Protein AF-A0A661R189-F1 (afdb_monomer_lite)

Secondary structure (DSSP, 8-state):
--SSS----------TT--HHHHHHHHHH-GGGB-TTS-BSEEEEEEEETTEEEEEEEESS-----------TTSS-----SEEEEEEESTTSPPEEEEE-TT--HHHHHHHHHT-TT--SEEEEEEE---SS--EEEEEEESS-SGGG-EEEESS-------TTTT-SSEEEEETTEEEEES-SS-B-SSSTT--B---S------------HHHHHHHHHHHHHHHHHHHHHHHHHSEETTTTEE-TTTT-HHHHTHHHHHHHHHT----SSSS--SGGGGTEEE-TTS-EEE-HHHHHHHHHH-HHHHHHHHHEEGGGTEEPHHHHHHHHHHHHHSTTSHHHHHHHHHHHHHHHHHHHHHHHHHHHHHHHHHHHHHHHHHHHHHHHHHHHHHHHHHHHHHHHHHTT-

Sequence (410 aa):
IGHGEEQKTISLDIQADSSLKDIANAINTAVDNLDDDGTTYVTATVEPGNDGNYIRLASTDDNSLNNNQILLSQGPAFIAPDLVFSYQTGATSNPVYVAVPPGTSYQDTVSLINDDTNNTGITAAIIDDGSSETPWHLILTADTAGENKRVFLNGITMMEMQGADEASLNSSFTVDGYEYQRQTNEGLEDVIQGITFNFEKVGETQLTISSDSDNMKEKITQLIDIYNEIILEVDTKTSYNLDEDQSGILSDIYSIKTLGPDLMSLVTTTVDTGSSITSLLDLGMELNKDGTISLDQKKLDAAFFSSPEDVAKLFIGDSDKEIKGLGDILNDKLKEMTRSTGLINGEKTAAEGKIDRLTASIETAEERLDRRYELMAQQFVRLDAFIGTMNAQSNYLTSMIDAFNTTQQK

Foldseek 3Di:
DDDDPDDQDFDFDADPPQDQVNVQVRQCPGPSQADPVGHGQWHWDWDADPVGIDIFIDGPPDPDPPGPPDDCPDDPPPQFAPFKKWKDFAPPDDTDIAGHHPPQDPVNSQCSAVVDPPRHQKHWDWAQCPDPPCRIDIDIDGNFFWQRGQMDMGRDDDDDDADPPRPIRWDWDDDPRDIDTHRAQFQDCPPDHPDTGHDDDDDDDDDDDDDDCPVVVVVVVVVLVVLQVLLVVLCQQQPQDPVVRDGHVCVVPVVSVCPLVVVLCLQAAFFPLVDPDTGVVQLQWDADPSSHIDHPVVSNVVCCVPPVPVVVCQACPDVVVPTHHSVRVVVVVVCQQPPCPHPVVVVVVVVVVVVVVVVVVVVVVVVVVVVVVVVVVVVVVVVVVVVVVVVVVVVVVVVVVVVVVVVVVD

Structure (mmCIF, N/CA/C/O backbone):
data_AF-A0A661R189-F1
#
_entry.id   AF-A0A661R189-F1
#
loop_
_atom_site.group_PDB
_atom_site.id
_atom_site.type_symbol
_atom_site.label_atom_id
_atom_site.label_alt_id
_atom_site.label_comp_id
_atom_site.label_asym_id
_atom_site.label_entity_id
_atom_site.label_seq_id
_atom_site.pdbx_PDB_ins_code
_atom_site.Cartn_x
_atom_site.Cartn_y
_atom_site.Cartn_z
_atom_site.occupancy
_atom_site.B_iso_or_equiv
_atom_site.auth_seq_id
_atom_site.auth_comp_id
_atom_site.auth_asym_id
_atom_site.auth_atom_id
_atom_site.pdbx_PDB_model_num
ATOM 1 N N . ILE A 1 1 ? 61.157 40.599 -28.275 1.00 44.66 1 ILE A N 1
ATOM 2 C CA . ILE A 1 1 ? 60.709 41.471 -29.394 1.00 44.66 1 ILE A CA 1
ATOM 3 C C . ILE A 1 1 ? 61.403 42.818 -29.222 1.00 44.66 1 ILE A C 1
ATOM 5 O O . ILE A 1 1 ? 61.396 43.298 -28.101 1.00 44.66 1 ILE A O 1
ATOM 9 N N . GLY A 1 2 ? 61.986 43.403 -30.278 1.00 35.25 2 GLY A N 1
ATOM 10 C CA . GLY A 1 2 ? 62.486 44.790 -30.286 1.00 35.25 2 GLY A CA 1
ATOM 11 C C . GLY A 1 2 ? 63.972 44.946 -30.633 1.00 35.25 2 GLY A C 1
ATOM 12 O O . GLY A 1 2 ? 64.830 44.344 -29.999 1.00 35.25 2 GLY A O 1
ATOM 13 N N . HIS A 1 3 ? 64.265 45.765 -31.649 1.00 45.53 3 HIS A N 1
ATOM 14 C CA . HIS A 1 3 ? 65.599 46.293 -31.948 1.00 45.53 3 HIS A CA 1
ATOM 15 C C . HIS A 1 3 ? 65.984 47.328 -30.873 1.00 45.53 3 HIS A C 1
ATOM 17 O O . HIS A 1 3 ? 65.605 48.491 -30.953 1.00 45.53 3 HIS A O 1
ATOM 23 N N . GLY A 1 4 ? 66.720 46.868 -29.869 1.00 42.31 4 GLY A N 1
ATOM 24 C CA . GLY A 1 4 ? 67.328 47.600 -28.755 1.00 42.31 4 GLY A CA 1
ATOM 25 C C . GLY A 1 4 ? 68.079 46.551 -27.932 1.00 42.31 4 GLY A C 1
ATOM 26 O O . GLY A 1 4 ? 67.620 45.415 -27.887 1.00 42.31 4 GLY A O 1
ATOM 27 N N . GLU A 1 5 ? 69.262 46.848 -27.395 1.00 45.25 5 GLU A N 1
ATOM 28 C CA . GLU A 1 5 ? 70.272 45.842 -26.991 1.00 45.25 5 GLU A CA 1
ATOM 29 C C . GLU A 1 5 ? 69.896 44.861 -25.849 1.00 45.25 5 GLU A C 1
ATOM 31 O O . GLU A 1 5 ? 70.749 44.093 -25.413 1.00 45.25 5 GLU A O 1
ATOM 36 N N . GLU A 1 6 ? 68.635 44.774 -25.417 1.00 56.16 6 GLU A N 1
ATOM 37 C CA . GLU A 1 6 ? 68.173 43.805 -24.416 1.00 56.16 6 GLU A CA 1
ATOM 38 C C . GLU A 1 6 ? 66.898 43.076 -24.873 1.00 56.16 6 GLU A C 1
ATOM 40 O O . GLU A 1 6 ? 65.806 43.638 -24.952 1.00 56.16 6 GLU A O 1
ATOM 45 N N . GLN A 1 7 ? 67.024 41.781 -25.181 1.00 58.31 7 GLN A N 1
ATOM 46 C CA . GLN A 1 7 ? 65.878 40.902 -25.418 1.00 58.31 7 GLN A CA 1
ATOM 47 C C . GLN A 1 7 ? 65.370 40.356 -24.079 1.00 58.31 7 GLN A C 1
ATOM 49 O O . GLN A 1 7 ? 66.066 39.582 -23.425 1.00 58.31 7 GLN A O 1
ATOM 54 N N . LYS A 1 8 ? 64.137 40.704 -23.695 1.00 65.38 8 LYS A N 1
ATOM 55 C CA . LYS A 1 8 ? 63.459 40.094 -22.543 1.00 65.38 8 LYS A CA 1
ATOM 56 C C . LYS A 1 8 ? 62.761 38.801 -22.983 1.00 65.38 8 LYS A C 1
ATOM 58 O O . LYS A 1 8 ? 62.048 38.789 -23.990 1.00 65.38 8 LYS A O 1
ATOM 63 N N . THR A 1 9 ? 63.022 37.710 -22.266 1.00 72.19 9 THR A N 1
ATOM 64 C CA . THR A 1 9 ? 62.414 36.393 -22.510 1.00 72.19 9 THR A CA 1
ATOM 65 C C . THR A 1 9 ? 61.305 36.183 -21.495 1.00 72.19 9 THR A C 1
ATOM 67 O O . THR A 1 9 ? 61.556 36.323 -20.305 1.00 72.19 9 THR A O 1
ATOM 70 N N . ILE A 1 10 ? 60.105 35.845 -21.966 1.00 75.81 10 ILE A N 1
ATOM 71 C CA . ILE A 1 10 ? 58.981 35.476 -21.104 1.00 75.81 10 ILE A CA 1
ATOM 72 C C . ILE A 1 10 ? 58.949 33.953 -21.034 1.00 75.81 10 ILE A C 1
ATOM 74 O O . ILE A 1 10 ? 58.697 33.300 -22.049 1.00 75.81 10 ILE A O 1
ATOM 78 N N . SER A 1 11 ? 59.227 33.397 -19.858 1.00 75.94 11 SER A N 1
ATOM 79 C CA . SER A 1 11 ? 59.145 31.953 -19.632 1.00 75.94 11 SER A CA 1
ATOM 80 C C . SER A 1 11 ? 57.758 31.587 -19.112 1.00 75.94 11 SER A C 1
ATOM 82 O O . SER A 1 11 ? 57.226 32.257 -18.229 1.00 75.94 11 SER A O 1
ATOM 84 N N . LEU A 1 12 ? 57.169 30.524 -19.655 1.00 77.12 12 LEU A N 1
ATOM 85 C CA . LEU A 1 12 ? 55.834 30.058 -19.283 1.00 77.12 12 LEU A CA 1
ATOM 86 C C . LEU A 1 12 ? 55.911 28.588 -18.888 1.00 77.12 12 LEU A C 1
ATOM 88 O O . LEU A 1 12 ? 56.525 27.794 -19.600 1.00 77.12 12 LEU A O 1
ATOM 92 N N . ASP A 1 13 ? 55.257 28.240 -17.787 1.00 73.06 13 ASP A N 1
ATOM 93 C CA . ASP A 1 13 ? 54.984 26.856 -17.418 1.00 73.06 13 ASP A CA 1
ATOM 94 C C . ASP A 1 13 ? 53.519 26.565 -17.763 1.00 73.06 13 ASP A C 1
ATOM 96 O O . ASP A 1 13 ? 52.607 27.165 -17.192 1.00 73.06 13 ASP A O 1
ATOM 100 N N . ILE A 1 14 ? 53.299 25.733 -18.781 1.00 72.81 14 ILE A N 1
ATOM 101 C CA . ILE A 1 14 ? 51.984 25.470 -19.376 1.00 72.81 14 ILE A CA 1
ATOM 102 C C . ILE A 1 14 ? 51.762 23.958 -19.357 1.00 72.81 14 ILE A C 1
ATOM 104 O O . ILE A 1 14 ? 52.626 23.196 -19.792 1.00 72.81 14 ILE A O 1
ATOM 108 N N . GLN A 1 15 ? 50.597 23.524 -18.877 1.00 69.31 15 GLN A N 1
ATOM 109 C CA . GLN A 1 15 ? 50.220 22.110 -18.866 1.00 69.31 15 GLN A CA 1
ATOM 110 C C . GLN A 1 15 ? 49.803 21.644 -20.269 1.00 69.31 15 GLN A C 1
ATOM 112 O O . GLN A 1 15 ? 49.306 22.431 -21.075 1.00 69.31 15 GLN A O 1
ATOM 117 N N . ALA A 1 16 ? 49.995 20.360 -20.576 1.00 57.44 16 ALA A N 1
ATOM 118 C CA . ALA A 1 16 ? 49.768 19.811 -21.919 1.00 57.44 16 ALA A CA 1
ATOM 119 C C . ALA A 1 16 ? 48.308 19.927 -22.414 1.00 57.44 16 ALA A C 1
ATOM 121 O O . ALA A 1 16 ? 48.067 19.896 -23.618 1.00 57.44 16 ALA A O 1
ATOM 122 N N . ASP A 1 17 ? 47.356 20.084 -21.498 1.00 61.28 17 ASP A N 1
ATOM 123 C CA . ASP A 1 17 ? 45.917 20.242 -21.726 1.00 61.28 17 ASP A CA 1
ATOM 124 C C . ASP A 1 17 ? 45.436 21.706 -21.673 1.00 61.28 17 ASP A C 1
ATOM 126 O O . ASP A 1 17 ? 44.243 21.975 -21.816 1.00 61.28 17 ASP A O 1
ATOM 130 N N . SER A 1 18 ? 46.343 22.671 -21.482 1.00 69.19 18 SER A N 1
ATOM 131 C CA . SER A 1 18 ? 45.984 24.088 -21.360 1.00 69.19 18 SER A CA 1
ATOM 132 C C . SER A 1 18 ? 45.353 24.621 -22.647 1.00 69.19 18 SER A C 1
ATOM 134 O O . SER A 1 18 ? 45.927 24.528 -23.735 1.00 69.19 18 SER A O 1
ATOM 136 N N . SER A 1 19 ? 44.181 25.247 -22.526 1.00 73.31 19 SER A N 1
ATOM 137 C CA . SER A 1 19 ? 43.507 25.869 -23.665 1.00 73.31 19 SER A CA 1
ATOM 138 C C . SER A 1 19 ? 44.265 27.111 -24.154 1.00 73.31 19 SER A C 1
ATOM 140 O O . SER A 1 19 ? 45.038 27.726 -23.418 1.00 73.31 19 SER A O 1
ATOM 142 N N . LEU A 1 20 ? 43.984 27.578 -25.378 1.00 73.31 20 LEU A N 1
ATOM 143 C CA . LEU A 1 20 ? 44.550 28.843 -25.885 1.00 73.31 20 LEU A CA 1
ATOM 144 C C . LEU A 1 20 ? 44.263 30.037 -24.958 1.00 73.31 20 LEU A C 1
ATOM 146 O O . LEU A 1 20 ? 45.046 30.985 -24.909 1.00 73.31 20 LEU A O 1
ATOM 150 N N . LYS A 1 21 ? 43.154 29.989 -24.209 1.00 77.81 21 LYS A N 1
ATOM 151 C CA . LYS A 1 21 ? 42.796 31.013 -23.226 1.00 77.81 21 LYS A CA 1
ATOM 152 C C . LYS A 1 21 ? 43.665 30.924 -21.974 1.00 77.81 21 LYS A C 1
ATOM 154 O O . LYS A 1 21 ? 44.084 31.963 -21.470 1.00 77.81 21 LYS A O 1
ATOM 159 N N . ASP A 1 22 ? 43.975 29.715 -21.518 1.00 79.88 22 ASP A N 1
ATOM 160 C CA . ASP A 1 22 ? 44.874 29.491 -20.381 1.00 79.88 22 ASP A CA 1
ATOM 161 C C . ASP A 1 22 ? 46.292 29.949 -20.720 1.00 79.88 22 ASP A C 1
ATOM 163 O O . ASP A 1 22 ? 46.929 30.638 -19.927 1.00 79.88 22 ASP A O 1
ATOM 167 N N . ILE A 1 23 ? 46.738 29.687 -21.951 1.00 80.75 23 ILE A N 1
ATOM 168 C CA . ILE A 1 23 ? 48.032 30.148 -22.465 1.00 80.75 23 ILE A CA 1
ATOM 169 C C . ILE A 1 23 ? 48.073 31.679 -22.573 1.00 80.75 23 ILE A C 1
ATOM 171 O O . ILE A 1 23 ? 49.035 32.302 -22.124 1.00 80.75 23 ILE A O 1
ATOM 175 N N . ALA A 1 24 ? 47.035 32.312 -23.132 1.00 83.50 24 ALA A N 1
ATOM 176 C CA . ALA A 1 24 ? 46.967 33.773 -23.217 1.00 83.50 24 ALA A CA 1
ATOM 177 C C . ALA A 1 24 ? 46.972 34.425 -21.823 1.00 83.50 24 ALA A C 1
ATOM 179 O O . ALA A 1 24 ? 47.674 35.411 -21.597 1.00 83.50 24 ALA A O 1
ATOM 180 N N . ASN A 1 25 ? 46.249 33.842 -20.864 1.00 85.31 25 ASN A N 1
ATOM 181 C CA . ASN A 1 25 ? 46.270 34.297 -19.478 1.00 85.31 25 ASN A CA 1
ATOM 182 C C . ASN A 1 25 ? 47.657 34.134 -18.850 1.00 85.31 25 ASN A C 1
ATOM 184 O O . ASN A 1 25 ? 48.159 35.097 -18.278 1.00 85.31 25 ASN A O 1
ATOM 188 N N . ALA A 1 26 ? 48.302 32.976 -19.019 1.00 85.06 26 ALA A N 1
ATOM 189 C CA . ALA A 1 26 ? 49.641 32.719 -18.495 1.00 85.06 26 ALA A CA 1
ATOM 190 C C . ALA A 1 26 ? 50.665 33.746 -19.004 1.00 85.06 26 ALA A C 1
ATOM 192 O O . ALA A 1 26 ? 51.490 34.216 -18.225 1.00 85.06 26 ALA A O 1
ATOM 193 N N . ILE A 1 27 ? 50.572 34.157 -20.275 1.00 85.19 27 ILE A N 1
ATOM 194 C CA . ILE A 1 27 ? 51.411 35.223 -20.847 1.00 85.19 27 ILE A CA 1
ATOM 195 C C . ILE A 1 27 ? 51.141 36.565 -20.165 1.00 85.19 27 ILE A C 1
ATOM 197 O O . ILE A 1 27 ? 52.079 37.249 -19.758 1.00 85.19 27 ILE A O 1
ATOM 201 N N . ASN A 1 28 ? 49.869 36.939 -20.016 1.00 86.44 28 ASN A N 1
ATOM 202 C CA . ASN A 1 28 ? 49.480 38.208 -19.396 1.00 86.44 28 ASN A CA 1
ATOM 203 C C . ASN A 1 28 ? 49.877 38.302 -17.920 1.00 86.44 28 ASN A C 1
ATOM 205 O O . ASN A 1 28 ? 50.085 39.400 -17.417 1.00 86.44 28 ASN A O 1
ATOM 209 N N . THR A 1 29 ? 49.983 37.169 -17.227 1.00 86.56 29 THR A N 1
ATOM 210 C CA . THR A 1 29 ? 50.319 37.117 -15.798 1.00 86.56 29 THR A CA 1
ATOM 211 C C . THR A 1 29 ? 51.762 36.703 -15.518 1.00 86.56 29 THR A C 1
ATOM 213 O O . THR A 1 29 ? 52.143 36.602 -14.352 1.00 86.56 29 THR A O 1
ATOM 216 N N . ALA A 1 30 ? 52.565 36.417 -16.545 1.00 86.31 30 ALA A N 1
ATOM 217 C CA . ALA A 1 30 ? 53.947 35.994 -16.364 1.00 86.31 30 ALA A CA 1
ATOM 218 C C . ALA A 1 30 ? 54.764 37.113 -15.710 1.00 86.31 30 ALA A C 1
ATOM 220 O O . ALA A 1 30 ? 54.761 38.246 -16.186 1.00 86.31 30 ALA A O 1
ATOM 221 N N . VAL A 1 31 ? 55.508 36.784 -14.652 1.00 83.44 31 VAL A N 1
ATOM 222 C CA . VAL A 1 31 ? 56.349 37.756 -13.926 1.00 83.44 31 VAL A CA 1
ATOM 223 C C . VAL A 1 31 ? 57.367 38.407 -14.867 1.00 83.44 31 VAL A C 1
ATOM 225 O O . VAL A 1 31 ? 57.585 39.612 -14.811 1.00 83.44 31 VAL A O 1
ATOM 228 N N . ASP A 1 32 ? 57.906 37.632 -15.808 1.00 82.81 32 ASP A N 1
ATOM 229 C CA . ASP A 1 32 ? 58.852 38.111 -16.822 1.00 82.81 32 ASP A CA 1
ATOM 230 C C . ASP A 1 32 ? 58.215 39.054 -17.862 1.00 82.81 32 ASP A C 1
ATOM 232 O O . ASP A 1 32 ? 58.926 39.700 -18.636 1.00 82.81 32 ASP A O 1
ATOM 236 N N . ASN A 1 33 ? 56.882 39.139 -17.893 1.00 84.56 33 ASN A N 1
ATOM 237 C CA . ASN A 1 33 ? 56.119 40.049 -18.741 1.00 84.56 33 ASN A CA 1
ATOM 238 C C . ASN A 1 33 ? 55.695 41.332 -18.005 1.00 84.56 33 ASN A C 1
ATOM 240 O O . ASN A 1 33 ? 55.045 42.172 -18.616 1.00 84.56 33 ASN A O 1
ATOM 244 N N . LEU A 1 34 ? 56.062 41.517 -16.735 1.00 83.19 34 LEU A N 1
ATOM 245 C CA . LEU A 1 34 ? 55.759 42.729 -15.971 1.00 83.19 34 LEU A CA 1
ATOM 246 C C . LEU A 1 34 ? 56.994 43.631 -15.858 1.00 83.19 34 LEU A C 1
ATOM 248 O O . LEU A 1 34 ? 58.126 43.150 -15.712 1.00 83.19 34 LEU A O 1
ATOM 252 N N . ASP A 1 35 ? 56.777 44.939 -15.957 1.00 79.50 35 ASP A N 1
ATOM 253 C CA . ASP A 1 35 ? 57.768 45.947 -15.592 1.00 79.50 35 ASP A CA 1
ATOM 254 C C . ASP A 1 35 ? 57.845 46.154 -14.072 1.00 79.50 35 ASP A C 1
ATOM 256 O O . ASP A 1 35 ? 57.104 45.539 -13.298 1.00 79.50 35 ASP A O 1
ATOM 260 N N . ASP A 1 36 ? 58.774 47.007 -13.638 1.00 78.38 36 ASP A N 1
ATOM 261 C CA . ASP A 1 36 ? 59.023 47.276 -12.217 1.00 78.38 36 ASP A CA 1
ATOM 262 C C . ASP A 1 36 ? 57.812 47.927 -11.509 1.00 78.38 36 ASP A C 1
ATOM 264 O O . ASP A 1 36 ? 57.710 47.854 -10.282 1.00 78.38 36 ASP A O 1
ATOM 268 N N . ASP A 1 37 ? 56.874 48.502 -12.273 1.00 78.12 37 ASP A N 1
ATOM 269 C CA . ASP A 1 37 ? 55.632 49.119 -11.797 1.00 78.12 37 ASP A CA 1
ATOM 270 C C . ASP A 1 37 ? 54.415 48.167 -11.901 1.00 78.12 37 ASP A C 1
ATOM 272 O O . ASP A 1 37 ? 53.302 48.520 -11.496 1.00 78.12 37 ASP A O 1
ATOM 276 N N . GLY A 1 38 ? 54.612 46.936 -12.389 1.00 75.19 38 GLY A N 1
ATOM 277 C CA . GLY A 1 38 ? 53.579 45.906 -12.524 1.00 75.19 38 GLY A CA 1
ATOM 278 C C . GLY A 1 38 ? 52.714 46.019 -13.784 1.00 75.19 38 GLY A C 1
ATOM 279 O O . GLY A 1 38 ? 51.662 45.380 -13.857 1.00 75.19 38 GLY A O 1
ATOM 280 N N . THR A 1 39 ? 53.129 46.807 -14.775 1.00 78.69 39 THR A N 1
ATOM 281 C CA . THR A 1 39 ? 52.469 46.915 -16.083 1.00 78.69 39 THR A CA 1
ATOM 282 C C . THR A 1 39 ? 53.016 45.850 -17.033 1.00 78.69 39 THR A C 1
ATOM 284 O O . THR A 1 39 ? 54.214 45.575 -17.064 1.00 78.69 39 THR A O 1
ATOM 287 N N . THR A 1 40 ? 52.148 45.215 -17.825 1.00 81.50 40 THR A N 1
ATOM 288 C CA . THR A 1 40 ? 52.572 44.186 -18.787 1.00 81.50 40 THR A CA 1
ATOM 289 C C . THR A 1 40 ? 53.292 44.800 -19.982 1.00 81.50 40 THR A C 1
ATOM 291 O O . THR A 1 40 ? 52.762 45.742 -20.560 1.00 81.50 40 THR A O 1
ATOM 294 N N . TYR A 1 41 ? 54.404 44.240 -20.462 1.00 77.50 41 TYR A N 1
ATOM 295 C CA . TYR A 1 41 ? 55.037 44.708 -21.709 1.00 77.50 41 TYR A CA 1
ATOM 296 C C . TYR A 1 41 ? 54.228 44.336 -22.951 1.00 77.50 41 TYR A C 1
ATOM 298 O O . TYR A 1 41 ? 54.129 45.119 -23.899 1.00 77.50 41 TYR A O 1
ATOM 306 N N . VAL A 1 42 ? 53.651 43.133 -22.952 1.00 80.69 42 VAL A N 1
ATOM 307 C CA . VAL A 1 42 ? 52.748 42.670 -24.006 1.00 80.69 42 VAL A CA 1
ATOM 308 C C . VAL A 1 42 ? 51.453 42.123 -23.428 1.00 80.69 42 VAL A C 1
ATOM 310 O O . VAL A 1 42 ? 51.443 41.477 -22.383 1.00 80.69 42 VAL A O 1
ATOM 313 N N . THR A 1 43 ? 50.366 42.333 -24.158 1.00 82.69 43 THR A N 1
ATOM 314 C CA . THR A 1 43 ? 49.059 41.737 -23.903 1.00 82.69 43 THR A CA 1
ATOM 315 C C . THR A 1 43 ? 48.785 40.632 -24.914 1.00 82.69 43 THR A C 1
ATOM 317 O O . THR A 1 43 ? 49.022 40.793 -26.110 1.00 82.69 43 THR A O 1
ATOM 320 N N . ALA A 1 44 ? 48.293 39.501 -24.429 1.00 84.00 44 ALA A N 1
ATOM 321 C CA . ALA A 1 44 ? 47.887 38.339 -25.192 1.00 84.00 44 ALA A CA 1
ATOM 322 C C . ALA A 1 44 ? 46.361 38.233 -25.223 1.00 84.00 44 ALA A C 1
ATOM 324 O O . ALA A 1 44 ? 45.717 38.170 -24.173 1.00 84.00 44 ALA A O 1
ATOM 325 N N . THR A 1 45 ? 45.776 38.170 -26.416 1.00 78.94 45 THR A N 1
ATOM 326 C CA . THR A 1 45 ? 44.345 37.909 -26.615 1.00 78.94 45 THR A CA 1
ATOM 327 C C . THR A 1 45 ? 44.143 36.702 -27.515 1.00 78.94 45 THR A C 1
ATOM 329 O O . THR A 1 45 ? 44.956 36.428 -28.393 1.00 78.94 45 THR A O 1
ATOM 332 N N . VAL A 1 46 ? 43.061 35.955 -27.295 1.00 77.88 46 VAL A N 1
ATOM 333 C CA . VAL A 1 46 ? 42.648 34.890 -28.215 1.00 77.88 46 VAL A CA 1
ATOM 334 C C . VAL A 1 46 ? 41.696 35.502 -29.231 1.00 77.88 46 VAL A C 1
ATOM 336 O O . VAL A 1 46 ? 40.651 36.026 -28.851 1.00 77.88 46 VAL A O 1
ATOM 339 N N . GLU A 1 47 ? 42.057 35.431 -30.505 1.00 70.88 47 GLU A N 1
ATOM 340 C CA . GLU A 1 47 ? 41.262 35.963 -31.608 1.00 70.88 47 GLU A CA 1
ATOM 341 C C . GLU A 1 47 ? 40.771 34.814 -32.503 1.00 70.88 47 GLU A C 1
ATOM 343 O O . GLU A 1 47 ? 41.526 33.870 -32.765 1.00 70.88 47 GLU A O 1
ATOM 348 N N . PRO A 1 48 ? 39.519 34.867 -32.985 1.00 65.00 48 PRO A N 1
ATOM 349 C CA . PRO A 1 48 ? 39.010 33.895 -33.940 1.00 65.00 48 PRO A CA 1
ATOM 350 C C . PRO A 1 48 ? 39.592 34.145 -35.338 1.00 65.00 48 PRO A C 1
ATOM 352 O O . PRO A 1 48 ? 39.582 35.269 -35.841 1.00 65.00 48 PRO A O 1
ATOM 355 N N . GLY A 1 49 ? 40.073 33.084 -35.986 1.00 63.56 49 GLY A N 1
ATOM 356 C CA . GLY A 1 49 ? 40.546 33.090 -37.370 1.00 63.56 49 GLY A CA 1
ATOM 357 C C . GLY A 1 49 ? 39.798 32.081 -38.242 1.00 63.56 49 GLY A C 1
ATOM 358 O O . GLY A 1 49 ? 39.170 31.152 -37.738 1.00 63.56 49 GLY A O 1
ATOM 359 N N . ASN A 1 50 ? 39.887 32.248 -39.566 1.00 45.19 50 ASN A N 1
ATOM 360 C CA . ASN A 1 50 ? 39.252 31.342 -40.536 1.00 45.19 50 ASN A CA 1
ATOM 361 C C . ASN A 1 50 ? 39.772 29.892 -40.449 1.00 45.19 50 ASN A C 1
ATOM 363 O O . ASN A 1 50 ? 39.035 28.977 -40.799 1.00 45.19 50 ASN A O 1
ATOM 367 N N . ASP A 1 51 ? 40.995 29.697 -39.944 1.00 51.00 51 ASP A N 1
ATOM 368 C CA . ASP A 1 51 ? 41.659 28.392 -39.798 1.00 51.00 51 ASP A CA 1
ATOM 369 C C . ASP A 1 51 ? 41.746 27.932 -38.325 1.00 51.00 51 ASP A C 1
ATOM 371 O O . ASP A 1 51 ? 42.531 27.050 -37.981 1.00 51.00 51 ASP A O 1
ATOM 375 N N . GLY A 1 52 ? 40.952 28.545 -37.439 1.00 51.78 52 GLY A N 1
ATOM 376 C CA . GLY A 1 52 ? 40.957 28.291 -35.997 1.00 51.78 52 GLY A CA 1
ATOM 377 C C . GLY A 1 52 ? 41.367 29.509 -35.167 1.00 51.78 52 GLY A C 1
ATOM 378 O O . GLY A 1 52 ? 41.782 30.548 -35.685 1.00 51.78 52 GLY A O 1
ATOM 379 N N . ASN A 1 53 ? 41.209 29.392 -33.849 1.00 65.19 53 ASN A N 1
ATOM 380 C CA . ASN A 1 53 ? 41.572 30.450 -32.907 1.00 65.19 53 ASN A CA 1
ATOM 381 C C . ASN A 1 53 ? 43.098 30.551 -32.772 1.00 65.19 53 ASN A C 1
ATOM 383 O O . ASN A 1 53 ? 43.792 29.536 -32.762 1.00 65.19 53 ASN A O 1
ATOM 387 N N . TYR A 1 54 ? 43.618 31.764 -32.604 1.00 67.88 54 TYR A N 1
ATOM 388 C CA . TYR A 1 54 ? 45.049 32.011 -32.415 1.00 67.88 54 TYR A CA 1
ATOM 389 C C . TYR A 1 54 ? 45.297 33.030 -31.299 1.00 67.88 54 TYR A C 1
ATOM 391 O O . TYR A 1 54 ? 44.408 33.798 -30.931 1.00 67.88 54 TYR A O 1
ATOM 399 N N . ILE A 1 55 ? 46.516 33.046 -30.753 1.00 74.25 55 ILE A N 1
ATOM 400 C CA . ILE A 1 55 ? 46.931 34.041 -29.757 1.00 74.25 55 ILE A CA 1
ATOM 401 C C . ILE A 1 55 ? 47.564 35.230 -30.476 1.00 74.25 55 ILE A C 1
ATOM 403 O O . ILE A 1 55 ? 48.522 35.085 -31.236 1.00 74.25 55 ILE A O 1
ATOM 407 N N . ARG A 1 56 ? 47.037 36.421 -30.213 1.00 72.75 56 ARG A N 1
ATOM 408 C CA . ARG A 1 56 ? 47.563 37.699 -30.673 1.00 72.75 56 ARG A CA 1
ATOM 409 C C . ARG A 1 56 ? 48.313 38.375 -29.533 1.00 72.75 56 ARG A C 1
ATOM 411 O O . ARG A 1 56 ? 47.742 38.570 -28.469 1.00 72.75 56 ARG A O 1
ATOM 418 N N . LEU A 1 57 ? 49.562 38.773 -29.780 1.00 74.81 57 LEU A N 1
ATOM 419 C CA . LEU A 1 57 ? 50.356 39.581 -28.851 1.00 74.81 57 LEU A CA 1
ATOM 420 C C . LEU A 1 57 ? 50.404 41.040 -29.321 1.00 74.81 57 LEU A C 1
ATOM 422 O O . LEU A 1 57 ? 50.708 41.306 -30.485 1.00 74.81 57 LEU A O 1
ATOM 426 N N . ALA A 1 58 ? 50.120 41.982 -28.426 1.00 72.81 58 ALA A N 1
ATOM 427 C CA . ALA A 1 58 ? 50.184 43.418 -28.679 1.00 72.81 58 ALA A CA 1
ATOM 428 C C . ALA A 1 58 ? 51.041 44.113 -27.616 1.00 72.81 58 ALA A C 1
ATOM 430 O O . ALA A 1 58 ? 50.933 43.802 -26.436 1.00 72.81 58 ALA A O 1
ATOM 431 N N . SER A 1 59 ? 51.894 45.053 -28.029 1.00 75.19 59 SER A N 1
ATOM 432 C CA . SER A 1 59 ? 52.660 45.890 -27.095 1.00 75.19 59 SER A CA 1
ATOM 433 C C . SER A 1 59 ? 51.713 46.769 -26.284 1.00 75.19 59 SER A C 1
ATOM 435 O O . SER A 1 59 ? 50.794 47.353 -26.855 1.00 75.19 59 SER A O 1
ATOM 437 N N . THR A 1 60 ? 51.949 46.890 -24.982 1.00 71.00 60 THR A N 1
ATOM 438 C CA . THR A 1 60 ? 51.099 47.704 -24.096 1.00 71.00 60 THR A CA 1
ATOM 439 C C . THR A 1 60 ? 51.410 49.199 -24.209 1.00 71.00 60 THR A C 1
ATOM 441 O O . THR A 1 60 ? 50.530 50.025 -23.987 1.00 71.00 60 THR A O 1
ATOM 444 N N . ASP A 1 61 ? 52.639 49.542 -24.611 1.00 62.47 61 ASP A N 1
ATOM 445 C CA . ASP A 1 61 ? 53.221 50.867 -24.354 1.00 62.47 61 ASP A CA 1
ATOM 446 C C . ASP A 1 61 ? 53.251 51.866 -25.515 1.00 62.47 61 ASP A C 1
ATOM 448 O O . ASP A 1 61 ? 53.866 52.922 -25.407 1.00 62.47 61 ASP A O 1
ATOM 452 N N . ASP A 1 62 ? 52.578 51.610 -26.632 1.00 50.28 62 ASP A N 1
ATOM 453 C CA . ASP A 1 62 ? 52.411 52.693 -27.597 1.00 50.28 62 ASP A CA 1
ATOM 454 C C . ASP A 1 62 ? 51.198 52.448 -28.478 1.00 50.28 62 ASP A C 1
ATOM 456 O O . ASP A 1 62 ? 50.987 51.339 -28.968 1.00 50.28 62 ASP A O 1
ATOM 460 N N . ASN A 1 63 ? 50.456 53.511 -28.785 1.00 51.25 63 ASN A N 1
ATOM 461 C CA . ASN A 1 63 ? 49.408 53.556 -29.818 1.00 51.25 63 ASN A CA 1
ATOM 462 C C . ASN A 1 63 ? 49.972 53.320 -31.246 1.00 51.25 63 ASN A C 1
ATOM 464 O O . ASN A 1 63 ? 49.423 53.772 -32.252 1.00 51.25 63 ASN A O 1
ATOM 468 N N . SER A 1 64 ? 51.100 52.623 -31.347 1.00 50.47 64 SER A N 1
ATOM 469 C CA . SER A 1 64 ? 51.778 52.209 -32.554 1.00 50.47 64 SER A CA 1
ATOM 470 C C . SER A 1 64 ? 51.113 50.944 -33.086 1.00 50.47 64 SER A C 1
ATOM 472 O O . SER A 1 64 ? 51.236 49.854 -32.534 1.00 50.47 64 SER A O 1
ATOM 474 N N . LEU A 1 65 ? 50.421 51.095 -34.213 1.00 47.47 65 LEU A N 1
ATOM 475 C CA . LEU A 1 65 ? 49.748 50.046 -34.990 1.00 47.47 65 LEU A CA 1
ATOM 476 C C . LEU A 1 65 ? 50.696 48.975 -35.576 1.00 47.47 65 LEU A C 1
ATOM 478 O O . LEU A 1 65 ? 50.313 48.237 -36.486 1.00 47.47 65 LEU A O 1
ATOM 482 N N . ASN A 1 66 ? 51.924 48.855 -35.073 1.00 50.50 66 ASN A N 1
ATOM 483 C CA . ASN A 1 66 ? 52.861 47.817 -35.477 1.00 50.50 66 ASN A CA 1
ATOM 484 C C . ASN A 1 66 ? 52.510 46.507 -34.758 1.00 50.50 66 ASN A C 1
ATOM 486 O O . ASN A 1 66 ? 53.156 46.088 -33.800 1.00 50.50 66 ASN A O 1
ATOM 490 N N . ASN A 1 67 ? 51.443 45.873 -35.247 1.00 50.12 67 ASN A N 1
ATOM 491 C CA . ASN A 1 67 ? 51.041 44.515 -34.907 1.00 50.12 67 ASN A CA 1
ATOM 492 C C . ASN A 1 67 ? 52.187 43.545 -35.234 1.00 50.12 67 ASN A C 1
ATOM 494 O O . ASN A 1 67 ? 52.336 43.123 -36.381 1.00 50.12 67 ASN A O 1
ATOM 498 N N . ASN A 1 68 ? 52.978 43.153 -34.237 1.00 50.78 68 ASN A N 1
ATOM 499 C CA . ASN A 1 68 ? 53.891 42.027 -34.393 1.00 50.78 68 ASN A CA 1
ATOM 500 C C . ASN A 1 68 ? 53.086 40.731 -34.276 1.00 50.78 68 ASN A C 1
ATOM 502 O O . ASN A 1 68 ? 52.828 40.229 -33.186 1.00 50.78 68 ASN A O 1
ATOM 506 N N . GLN A 1 69 ? 52.677 40.192 -35.424 1.00 49.44 69 GLN A N 1
ATOM 507 C CA . GLN A 1 69 ? 52.194 38.820 -35.517 1.00 49.44 69 GLN A CA 1
ATOM 508 C C . GLN A 1 69 ? 53.380 37.888 -35.262 1.00 49.44 69 GLN A C 1
ATOM 510 O O . GLN A 1 69 ? 54.229 37.695 -36.131 1.00 49.44 69 GLN A O 1
ATOM 515 N N . ILE A 1 70 ? 53.466 37.330 -34.057 1.00 50.09 70 ILE A N 1
ATOM 516 C CA . ILE A 1 70 ? 54.375 36.215 -33.807 1.00 50.09 70 ILE A CA 1
ATOM 517 C C . ILE A 1 70 ? 53.660 34.956 -34.272 1.00 50.09 70 ILE A C 1
ATOM 519 O O . ILE A 1 70 ? 52.742 34.468 -33.619 1.00 50.09 70 ILE A O 1
ATOM 523 N N . LEU A 1 71 ? 54.092 34.434 -35.416 1.00 45.56 71 LEU A N 1
ATOM 524 C CA . LEU A 1 71 ? 53.812 33.053 -35.770 1.00 45.56 71 LEU A CA 1
ATOM 525 C C . LEU A 1 71 ? 54.647 32.181 -34.822 1.00 45.56 71 LEU A C 1
ATOM 527 O O . LEU A 1 71 ? 55.875 32.297 -34.810 1.00 45.56 71 LEU A O 1
ATOM 531 N N . LEU A 1 72 ? 54.001 31.338 -34.014 1.00 48.16 72 LEU A N 1
ATOM 532 C CA . LEU A 1 72 ? 54.693 30.291 -33.262 1.00 48.16 72 LEU A CA 1
ATOM 533 C C . LEU A 1 72 ? 55.313 29.324 -34.277 1.00 48.16 72 LEU A C 1
ATOM 535 O O . LEU A 1 72 ? 54.659 28.395 -34.738 1.00 48.16 72 LEU A O 1
ATOM 539 N N . SER A 1 73 ? 56.565 29.565 -34.670 1.00 48.25 73 SER A N 1
ATOM 540 C CA . SER A 1 73 ? 57.277 28.686 -35.603 1.00 48.25 73 SER A CA 1
ATOM 541 C C . SER A 1 73 ? 57.570 27.322 -34.979 1.00 48.25 73 SER A C 1
ATOM 543 O O . SER A 1 73 ? 57.714 26.356 -35.720 1.00 48.25 73 SER A O 1
ATOM 545 N N . GLN A 1 74 ? 57.604 27.251 -33.639 1.00 50.34 74 GLN A N 1
ATOM 546 C CA . GLN A 1 74 ? 57.581 26.035 -32.822 1.00 50.34 74 GLN A CA 1
ATOM 547 C C . GLN A 1 74 ? 56.885 26.315 -31.474 1.00 50.34 74 GLN A C 1
ATOM 549 O O . GLN A 1 74 ? 57.520 26.746 -30.514 1.00 50.34 74 GLN A O 1
ATOM 554 N N . GLY A 1 75 ? 55.563 26.124 -31.425 1.00 50.56 75 GLY A N 1
ATOM 555 C CA . GLY A 1 75 ? 54.831 25.875 -30.172 1.00 50.56 75 GLY A CA 1
ATOM 556 C C . GLY A 1 75 ? 54.946 24.396 -29.772 1.00 50.56 75 GLY A C 1
ATOM 557 O O . GLY A 1 75 ? 55.639 23.653 -30.477 1.00 50.56 75 GLY A O 1
ATOM 558 N N . PRO A 1 76 ? 54.278 23.921 -28.698 1.00 48.81 76 PRO A N 1
ATOM 559 C CA . PRO A 1 76 ? 54.100 22.480 -28.544 1.00 48.81 76 PRO A CA 1
ATOM 560 C C . PRO A 1 76 ? 53.535 21.950 -29.863 1.00 48.81 76 PRO A C 1
ATOM 562 O O . PRO A 1 76 ? 52.656 22.579 -30.458 1.00 48.81 76 PRO A O 1
ATOM 565 N N . ALA A 1 77 ? 54.096 20.854 -30.374 1.00 48.25 77 ALA A N 1
ATOM 566 C CA . ALA A 1 77 ? 53.514 20.207 -31.535 1.00 48.25 77 ALA A CA 1
ATOM 567 C C . ALA A 1 77 ? 52.067 19.883 -31.158 1.00 48.25 77 ALA A C 1
ATOM 569 O O . ALA A 1 77 ? 51.841 19.068 -30.266 1.00 48.25 77 ALA A O 1
ATOM 570 N N . PHE A 1 78 ? 51.099 20.564 -31.773 1.00 50.91 78 PHE A N 1
ATOM 571 C CA . PHE A 1 78 ? 49.709 20.156 -31.674 1.00 50.91 78 PHE A CA 1
ATOM 572 C C . PHE A 1 78 ? 49.648 18.802 -32.362 1.00 50.91 78 PHE A C 1
ATOM 574 O O . PHE A 1 78 ? 49.658 18.709 -33.590 1.00 50.91 78 PHE A O 1
ATOM 581 N N . ILE A 1 79 ? 49.725 17.746 -31.559 1.00 54.06 79 ILE A N 1
ATOM 582 C CA . ILE A 1 79 ? 49.588 16.393 -32.053 1.00 54.06 79 ILE A CA 1
ATOM 583 C C . ILE A 1 79 ? 48.128 16.286 -32.482 1.00 54.06 79 ILE A C 1
ATOM 585 O O . ILE A 1 79 ? 47.225 16.326 -31.647 1.00 54.06 79 ILE A O 1
ATOM 589 N N . ALA A 1 80 ? 47.901 16.239 -33.795 1.00 59.28 80 ALA A N 1
ATOM 590 C CA . ALA A 1 80 ? 46.571 15.990 -34.320 1.00 59.28 80 ALA A CA 1
ATOM 591 C C . ALA A 1 80 ? 46.077 14.639 -33.773 1.00 59.28 80 ALA A C 1
ATOM 593 O O . ALA A 1 80 ? 46.874 13.699 -33.706 1.00 59.28 80 ALA A O 1
ATOM 594 N N . PRO A 1 81 ? 44.804 14.534 -33.358 1.00 64.81 81 PRO A N 1
ATOM 595 C CA . PRO A 1 81 ? 44.245 13.264 -32.917 1.00 64.81 81 PRO A CA 1
ATOM 596 C C . PRO A 1 81 ? 44.345 12.212 -34.029 1.00 64.81 81 PRO A C 1
ATOM 598 O O . PRO A 1 81 ? 44.150 12.533 -35.203 1.00 64.81 81 PRO A O 1
ATOM 601 N N . ASP A 1 82 ? 44.617 10.963 -33.647 1.00 74.12 82 ASP A N 1
ATOM 602 C CA . ASP A 1 82 ? 44.653 9.821 -34.573 1.00 74.12 82 ASP A CA 1
ATOM 603 C C . ASP A 1 82 ? 43.247 9.494 -35.097 1.00 74.12 82 ASP A C 1
ATOM 605 O O . ASP A 1 82 ? 43.083 9.029 -36.226 1.00 74.12 82 ASP A O 1
ATOM 609 N N . LEU A 1 83 ? 42.220 9.761 -34.285 1.00 83.81 83 LEU A N 1
ATOM 610 C CA . LEU A 1 83 ? 40.823 9.542 -34.633 1.00 83.81 83 LEU A CA 1
ATOM 611 C C . LEU A 1 83 ? 39.948 10.658 -34.060 1.00 83.81 83 LEU A C 1
ATOM 613 O O . LEU A 1 83 ? 40.054 11.014 -32.888 1.00 83.81 83 LEU A O 1
ATOM 617 N N . VAL A 1 84 ? 39.034 11.170 -34.882 1.00 86.94 84 VAL A N 1
ATOM 618 C CA . VAL A 1 84 ? 37.925 12.014 -34.433 1.00 86.94 84 VAL A CA 1
ATOM 619 C C . VAL A 1 84 ? 36.636 11.373 -34.905 1.00 86.94 84 VAL A C 1
ATOM 621 O O . VAL A 1 84 ? 36.466 11.116 -36.097 1.00 86.94 84 VAL A O 1
ATOM 624 N N . PHE A 1 85 ? 35.727 11.131 -33.974 1.00 90.81 85 PHE A N 1
ATOM 625 C CA . PHE A 1 85 ? 34.393 10.637 -34.278 1.00 90.81 85 PHE A CA 1
ATOM 626 C C . PHE A 1 85 ? 33.368 11.386 -33.434 1.00 90.81 85 PHE A C 1
ATOM 628 O O . PHE A 1 85 ? 33.717 12.078 -32.479 1.00 90.81 85 PHE A O 1
ATOM 635 N N . SER A 1 86 ? 32.099 11.280 -33.799 1.00 91.06 86 SER A N 1
ATOM 636 C CA . SER A 1 86 ? 31.013 11.790 -32.978 1.00 91.06 86 SER A CA 1
ATOM 637 C C . SER A 1 86 ? 29.968 10.730 -32.704 1.00 91.06 86 SER A C 1
ATOM 639 O O . SER A 1 86 ? 29.784 9.799 -33.494 1.00 91.06 86 SER A O 1
ATOM 641 N N . TYR A 1 87 ? 29.299 10.886 -31.568 1.00 91.94 87 TYR A N 1
ATOM 642 C CA . TYR A 1 87 ? 28.193 10.044 -31.147 1.00 91.94 87 TYR A CA 1
ATOM 643 C C . TYR A 1 87 ? 26.991 10.892 -30.718 1.00 91.94 87 TYR A C 1
ATOM 645 O O . TYR A 1 87 ? 27.143 12.024 -30.257 1.00 91.94 87 TYR A O 1
ATOM 653 N N . GLN A 1 88 ? 25.784 10.347 -30.854 1.00 90.69 88 GLN A N 1
ATOM 654 C CA . GLN A 1 88 ? 24.552 10.946 -30.324 1.00 90.69 88 GLN A CA 1
ATOM 655 C C . GLN A 1 88 ? 23.506 9.872 -30.009 1.00 90.69 88 GLN A C 1
ATOM 657 O O . GLN A 1 88 ? 23.429 8.861 -30.709 1.00 90.69 88 GLN A O 1
ATOM 662 N N . THR A 1 89 ? 22.671 10.111 -28.995 1.00 91.56 89 THR A N 1
ATOM 663 C CA . THR A 1 89 ? 21.483 9.291 -28.706 1.00 91.56 89 THR A CA 1
ATOM 664 C C . THR A 1 89 ? 20.243 9.891 -29.368 1.00 91.56 89 THR A C 1
ATOM 666 O O . THR A 1 89 ? 19.843 11.016 -29.074 1.00 91.56 89 THR A O 1
ATOM 669 N N . GLY A 1 90 ? 19.607 9.149 -30.272 1.00 85.75 90 GLY A N 1
ATOM 670 C CA . GLY A 1 90 ? 18.458 9.630 -31.041 1.00 85.75 90 GLY A CA 1
ATOM 671 C C . GLY A 1 90 ? 18.840 10.546 -32.212 1.00 85.75 90 GLY A C 1
ATOM 672 O O . GLY A 1 90 ? 19.864 11.229 -32.214 1.00 85.75 90 GLY A O 1
ATOM 673 N N . ALA A 1 91 ? 17.993 10.572 -33.244 1.00 80.31 91 ALA A N 1
ATOM 674 C CA . ALA A 1 91 ? 18.305 11.240 -34.511 1.00 80.31 91 ALA A CA 1
ATOM 675 C C . ALA A 1 91 ? 18.360 12.780 -34.423 1.00 80.31 91 ALA A C 1
ATOM 677 O O . ALA A 1 91 ? 18.960 13.422 -35.282 1.00 80.31 91 ALA A O 1
ATOM 678 N N . THR A 1 92 ? 17.724 13.379 -33.412 1.00 81.25 92 THR A N 1
ATOM 679 C CA . THR A 1 92 ? 17.579 14.839 -33.267 1.00 81.25 92 THR A CA 1
ATOM 680 C C . THR A 1 92 ? 18.479 15.453 -32.194 1.00 81.25 92 THR A C 1
ATOM 682 O O . THR A 1 92 ? 18.397 16.658 -31.962 1.00 81.25 92 THR A O 1
ATOM 685 N N . SER A 1 93 ? 19.284 14.647 -31.500 1.00 83.75 93 SER A N 1
ATOM 686 C CA . SER A 1 93 ? 20.195 15.135 -30.461 1.00 83.75 93 SER A CA 1
ATOM 687 C C . SER A 1 93 ? 21.443 15.771 -31.068 1.00 83.75 93 SER A C 1
ATOM 689 O O . SER A 1 93 ? 21.823 15.463 -32.196 1.00 83.75 93 SER A O 1
ATOM 691 N N . ASN A 1 94 ? 22.090 16.663 -30.315 1.00 86.31 94 ASN A N 1
ATOM 692 C CA . ASN A 1 94 ? 23.353 17.255 -30.749 1.00 86.31 94 ASN A CA 1
ATOM 693 C C . ASN A 1 94 ? 24.482 16.211 -30.670 1.00 86.31 94 ASN A C 1
ATOM 695 O O . ASN A 1 94 ? 24.593 15.539 -29.641 1.00 86.31 94 ASN A O 1
ATOM 699 N N . PRO A 1 95 ? 25.337 16.100 -31.702 1.00 88.50 95 PRO A N 1
ATOM 700 C CA . PRO A 1 95 ? 26.477 15.196 -31.678 1.00 88.50 95 PRO A CA 1
ATOM 701 C C . PRO A 1 95 ? 27.543 15.661 -30.687 1.00 88.50 95 PRO A C 1
ATOM 703 O O . PRO A 1 95 ? 27.923 16.834 -30.667 1.00 88.50 95 PRO A O 1
ATOM 706 N N . VAL A 1 96 ? 28.056 14.710 -29.912 1.00 89.56 96 VAL A N 1
ATOM 707 C CA . VAL A 1 96 ? 29.218 14.872 -29.037 1.00 89.56 96 VAL A CA 1
ATOM 708 C C . VAL A 1 96 ? 30.446 14.397 -29.796 1.00 89.56 96 VAL A C 1
ATOM 710 O O . VAL A 1 96 ? 30.433 13.308 -30.365 1.00 89.56 96 VAL A O 1
ATOM 713 N N . TYR A 1 97 ? 31.490 15.220 -29.844 1.00 88.12 97 TYR A N 1
ATOM 714 C CA . TYR A 1 97 ? 32.713 14.920 -30.583 1.00 88.12 97 TYR A CA 1
ATOM 715 C C . TYR A 1 97 ? 33.782 14.380 -29.642 1.00 88.12 97 TYR A C 1
ATOM 717 O O . TYR A 1 97 ? 34.120 15.022 -28.653 1.00 88.12 97 TYR A O 1
ATOM 725 N N . VAL A 1 98 ? 34.363 13.244 -30.008 1.00 88.25 98 VAL A N 1
ATOM 726 C CA . VAL A 1 98 ? 35.466 12.606 -29.295 1.00 88.25 98 VAL A CA 1
ATOM 727 C C . VAL A 1 98 ? 36.709 12.705 -30.162 1.00 88.25 98 VAL A C 1
ATOM 729 O O . VAL A 1 98 ? 36.744 12.191 -31.282 1.00 88.25 98 VAL A O 1
ATOM 732 N N . ALA A 1 99 ? 37.735 13.367 -29.640 1.00 87.19 99 ALA A N 1
ATOM 733 C CA . ALA A 1 99 ? 39.067 13.374 -30.224 1.00 87.19 99 ALA A CA 1
ATOM 734 C C . ALA A 1 99 ? 39.940 12.387 -29.447 1.00 87.19 99 ALA A C 1
ATOM 736 O O . ALA A 1 99 ? 40.100 12.535 -28.240 1.00 87.19 99 ALA A O 1
ATOM 737 N N . VAL A 1 100 ? 40.497 11.393 -30.138 1.00 86.06 100 VAL A N 1
ATOM 738 C CA . VAL A 1 100 ? 41.379 10.368 -29.571 1.00 86.06 100 VAL A CA 1
ATOM 739 C C . VAL A 1 100 ? 42.821 10.699 -29.970 1.00 86.06 100 VAL A C 1
ATOM 741 O O . VAL A 1 100 ? 43.174 10.562 -31.147 1.00 86.06 100 VAL A O 1
ATOM 744 N N . PRO A 1 101 ? 43.656 11.184 -29.034 1.00 81.62 101 PRO A N 1
ATOM 745 C CA . PRO A 1 101 ? 45.060 11.463 -29.303 1.00 81.62 101 PRO A CA 1
ATOM 746 C C . PRO A 1 101 ? 45.863 10.215 -29.709 1.00 81.62 101 PRO A C 1
ATOM 748 O O . PRO A 1 101 ? 45.495 9.086 -29.376 1.00 81.62 101 PRO A O 1
ATOM 751 N N . PRO A 1 102 ? 47.008 10.391 -30.388 1.00 77.62 102 PRO A N 1
ATOM 752 C CA . PRO A 1 102 ? 47.895 9.278 -30.682 1.00 77.62 102 PRO A CA 1
ATOM 753 C C . PRO A 1 102 ? 48.472 8.651 -29.416 1.00 77.62 102 PRO A C 1
ATOM 755 O O . PRO A 1 102 ? 48.938 9.346 -28.512 1.00 77.62 102 PRO A O 1
ATOM 758 N N . GLY A 1 103 ? 48.467 7.319 -29.368 1.00 77.94 103 GLY A N 1
ATOM 759 C CA . GLY A 1 103 ? 48.945 6.550 -28.214 1.00 77.94 103 GLY A CA 1
ATOM 760 C C . GLY A 1 103 ? 47.957 6.450 -27.045 1.00 77.94 103 GLY A C 1
ATOM 761 O O . GLY A 1 103 ? 48.314 5.864 -26.024 1.00 77.94 103 GLY A O 1
ATOM 762 N N . THR A 1 104 ? 46.733 6.973 -27.182 1.00 81.38 104 THR A N 1
ATOM 763 C CA . THR A 1 104 ? 45.651 6.777 -26.208 1.00 81.38 104 THR A CA 1
ATOM 764 C C . THR A 1 104 ? 45.313 5.293 -26.079 1.00 81.38 104 THR A C 1
ATOM 766 O O . THR A 1 104 ? 45.131 4.593 -27.077 1.00 81.38 104 THR A O 1
ATOM 769 N N . SER A 1 105 ? 45.248 4.787 -24.845 1.00 84.69 105 SER A N 1
ATOM 770 C CA . SER A 1 105 ? 44.872 3.393 -24.614 1.00 84.69 105 SER A CA 1
ATOM 771 C C . SER A 1 105 ? 43.372 3.178 -24.845 1.00 84.69 105 SER A C 1
ATOM 773 O O . SER A 1 105 ? 42.576 4.122 -24.836 1.00 84.69 105 SER A O 1
ATOM 775 N N . TYR A 1 106 ? 42.946 1.922 -25.003 1.00 84.62 106 TYR A N 1
ATOM 776 C CA . TYR A 1 106 ? 41.515 1.614 -25.066 1.00 84.62 106 TYR A CA 1
ATOM 777 C C . TYR A 1 106 ? 40.787 2.125 -23.815 1.00 84.62 106 TYR A C 1
ATOM 779 O O . TYR A 1 106 ? 39.733 2.746 -23.932 1.00 84.62 106 TYR A O 1
ATOM 787 N N . GLN A 1 107 ? 41.367 1.918 -22.626 1.00 86.06 107 GLN A N 1
ATOM 788 C CA . GLN A 1 107 ? 40.771 2.347 -21.359 1.00 86.06 107 GLN A CA 1
ATOM 789 C C . GLN A 1 107 ? 40.626 3.870 -21.282 1.00 86.06 107 GLN A C 1
ATOM 791 O O . GLN A 1 107 ? 39.588 4.362 -20.847 1.00 86.06 107 GLN A O 1
ATOM 796 N N . ASP A 1 108 ? 41.627 4.609 -21.759 1.00 86.06 108 ASP A N 1
ATOM 797 C CA . ASP A 1 108 ? 41.555 6.069 -21.820 1.00 86.06 108 ASP A CA 1
ATOM 798 C C . ASP A 1 108 ? 40.484 6.524 -22.823 1.00 86.06 108 ASP A C 1
ATOM 800 O O . ASP A 1 108 ? 39.785 7.498 -22.575 1.00 86.06 108 ASP A O 1
ATOM 804 N N . THR A 1 109 ? 40.283 5.782 -23.918 1.00 87.31 109 THR A N 1
ATOM 805 C CA . THR A 1 109 ? 39.198 6.043 -24.882 1.00 87.31 109 THR A CA 1
ATOM 806 C C . THR A 1 109 ? 37.815 5.852 -24.251 1.00 87.31 109 THR A C 1
ATOM 808 O O . THR A 1 109 ? 36.902 6.623 -24.532 1.00 87.31 109 THR A O 1
ATOM 811 N N . VAL A 1 110 ? 37.653 4.863 -23.365 1.00 92.94 110 VAL A N 1
ATOM 812 C CA . VAL A 1 110 ? 36.419 4.689 -22.580 1.00 92.94 110 VAL A CA 1
ATOM 813 C C . VAL A 1 110 ? 36.198 5.873 -21.641 1.00 92.94 110 VAL A C 1
ATOM 815 O O . VAL A 1 110 ? 35.092 6.410 -21.605 1.00 92.94 110 VAL A O 1
ATOM 818 N N . SER A 1 111 ? 37.236 6.309 -20.924 1.00 91.31 111 SER A N 1
ATOM 819 C CA . SER A 1 111 ? 37.159 7.485 -20.048 1.00 91.31 111 SER A CA 1
ATOM 820 C C . SER A 1 111 ? 36.822 8.761 -20.819 1.00 91.31 111 SER A C 1
ATOM 822 O O . SER A 1 111 ? 35.967 9.517 -20.377 1.00 91.31 111 SER A O 1
ATOM 824 N N . LEU A 1 112 ? 37.383 8.963 -22.018 1.00 90.38 112 LEU A N 1
ATOM 825 C CA . LEU A 1 112 ? 37.042 10.107 -22.875 1.00 90.38 112 LEU A CA 1
ATOM 826 C C . LEU A 1 112 ? 35.546 10.189 -23.218 1.00 90.38 112 LEU A C 1
ATOM 828 O O . LEU A 1 112 ? 35.055 11.280 -23.479 1.00 90.38 112 LEU A O 1
ATOM 832 N N . ILE A 1 113 ? 34.830 9.061 -23.238 1.00 93.00 113 ILE A N 1
ATOM 833 C CA . ILE A 1 113 ? 33.386 9.026 -23.501 1.00 93.00 113 ILE A CA 1
ATOM 834 C C . ILE A 1 113 ? 32.601 9.139 -22.192 1.00 93.00 113 ILE A C 1
ATOM 836 O O . ILE A 1 113 ? 31.731 9.998 -22.069 1.00 93.00 113 ILE A O 1
ATOM 840 N N . ASN A 1 114 ? 32.901 8.282 -21.214 1.00 94.62 114 ASN A N 1
ATOM 841 C CA . ASN A 1 114 ? 32.135 8.188 -19.968 1.00 94.62 114 ASN A CA 1
ATOM 842 C C . ASN A 1 114 ? 32.284 9.427 -19.077 1.00 94.62 114 ASN A C 1
ATOM 844 O O . ASN A 1 114 ? 31.332 9.787 -18.389 1.00 94.62 114 ASN A O 1
ATOM 848 N N . ASP A 1 115 ? 33.445 10.084 -19.115 1.00 92.12 115 ASP A N 1
ATOM 849 C CA . ASP A 1 115 ? 33.736 11.264 -18.298 1.00 92.12 115 ASP A CA 1
ATOM 850 C C . ASP A 1 115 ? 33.431 12.587 -19.042 1.00 92.12 115 ASP A C 1
ATOM 852 O O . ASP A 1 115 ? 33.624 13.670 -18.483 1.00 92.12 115 ASP A O 1
ATOM 856 N N . ASP A 1 116 ? 32.935 12.539 -20.291 1.00 89.31 116 ASP A N 1
ATOM 857 C CA . ASP A 1 116 ? 32.536 13.743 -21.031 1.00 89.31 116 ASP A CA 1
ATOM 858 C C . ASP A 1 116 ? 31.281 14.371 -20.411 1.00 89.31 116 ASP A C 1
ATOM 860 O O . ASP A 1 116 ? 30.199 13.786 -20.370 1.00 89.31 116 ASP A O 1
ATOM 864 N N . THR A 1 117 ? 31.400 15.625 -19.983 1.00 89.69 117 THR A N 1
ATOM 865 C CA . THR A 1 117 ? 30.287 16.416 -19.436 1.00 89.69 117 THR A CA 1
ATOM 866 C C . THR A 1 117 ? 29.105 16.602 -20.395 1.00 89.69 117 THR A C 1
ATOM 868 O O . THR A 1 117 ? 28.001 16.899 -19.942 1.00 89.69 117 THR A O 1
ATOM 871 N N . ASN A 1 118 ? 29.320 16.448 -21.704 1.00 88.19 118 ASN A N 1
ATOM 872 C CA . ASN A 1 118 ? 28.285 16.534 -22.732 1.00 88.19 118 ASN A CA 1
ATOM 873 C C . ASN A 1 118 ? 27.705 15.166 -23.108 1.00 88.19 118 ASN A C 1
ATOM 875 O O . ASN A 1 118 ? 26.884 15.103 -24.025 1.00 88.19 118 ASN A O 1
ATOM 879 N N . ASN A 1 119 ? 28.121 14.081 -22.446 1.00 88.56 119 ASN A N 1
ATOM 880 C CA . ASN A 1 119 ? 27.651 12.740 -22.756 1.00 88.56 119 ASN A CA 1
ATOM 881 C C . ASN A 1 119 ? 26.113 12.675 -22.691 1.00 88.56 119 ASN A C 1
ATOM 883 O O . ASN A 1 119 ? 25.474 13.037 -21.704 1.00 88.56 119 ASN A O 1
ATOM 887 N N . THR A 1 120 ? 25.511 12.222 -23.792 1.00 84.81 120 THR A N 1
ATOM 888 C CA . THR A 1 120 ? 24.058 12.225 -24.021 1.00 84.81 120 THR A CA 1
ATOM 889 C C . THR A 1 120 ? 23.355 10.960 -23.508 1.00 84.81 120 THR A C 1
ATOM 891 O O . THR A 1 120 ? 22.233 10.662 -23.930 1.00 84.81 120 THR A O 1
ATOM 894 N N . GLY A 1 121 ? 23.994 10.226 -22.591 1.00 90.31 121 GLY A N 1
ATOM 895 C CA . GLY A 1 121 ? 23.488 8.984 -21.999 1.00 90.31 121 GLY A CA 1
ATOM 896 C C . GLY A 1 121 ? 23.986 7.732 -22.720 1.00 90.31 121 GLY A C 1
ATOM 897 O O . GLY A 1 121 ? 23.187 6.853 -23.051 1.00 90.31 121 GLY A O 1
ATOM 898 N N . ILE A 1 122 ? 25.280 7.700 -23.049 1.00 94.44 122 ILE A N 1
ATOM 899 C CA . ILE A 1 122 ? 25.986 6.545 -23.606 1.00 94.44 122 ILE A CA 1
ATOM 900 C C . ILE A 1 122 ? 27.043 6.079 -22.615 1.00 94.44 122 ILE A C 1
ATOM 902 O O . ILE A 1 122 ? 27.932 6.835 -22.231 1.00 94.44 122 ILE A O 1
ATOM 906 N N . THR A 1 123 ? 27.008 4.795 -22.300 1.00 95.88 123 THR A N 1
ATOM 907 C CA . THR A 1 123 ? 28.054 4.105 -21.562 1.00 95.88 123 THR A CA 1
ATOM 908 C C . THR A 1 123 ? 28.984 3.383 -22.537 1.00 95.88 123 THR A C 1
ATOM 910 O O . THR A 1 123 ? 28.561 2.512 -23.304 1.00 95.88 123 THR A O 1
ATOM 913 N N . ALA A 1 124 ? 30.266 3.731 -22.494 1.00 95.00 124 ALA A N 1
ATOM 914 C CA . ALA A 1 124 ? 31.345 3.039 -23.180 1.00 95.00 124 ALA A CA 1
ATOM 915 C C . ALA A 1 124 ? 31.975 1.965 -22.285 1.00 95.00 124 ALA A C 1
ATOM 917 O O . ALA A 1 124 ? 32.189 2.170 -21.088 1.00 95.00 124 ALA A O 1
ATOM 918 N N . ALA A 1 125 ? 32.321 0.829 -22.879 1.00 95.62 125 ALA A N 1
ATOM 919 C CA . ALA A 1 125 ? 33.029 -0.256 -22.213 1.00 95.62 125 ALA A CA 1
ATOM 920 C C . ALA A 1 125 ? 33.933 -1.000 -23.197 1.00 95.62 125 ALA A C 1
ATOM 922 O O . ALA A 1 125 ? 33.717 -0.970 -24.406 1.00 95.62 125 ALA A O 1
ATOM 923 N N . ILE A 1 126 ? 34.929 -1.704 -22.668 1.00 92.94 126 ILE A N 1
ATOM 924 C CA . ILE A 1 126 ? 35.767 -2.614 -23.448 1.00 92.94 126 ILE A CA 1
ATOM 925 C C . ILE A 1 126 ? 35.423 -4.045 -23.062 1.00 92.94 126 ILE A C 1
ATOM 927 O O . ILE A 1 126 ? 35.316 -4.357 -21.875 1.00 92.94 126 ILE A O 1
ATOM 931 N N . ILE A 1 127 ? 35.303 -4.914 -24.059 1.00 90.62 127 ILE A N 1
ATOM 932 C CA . ILE A 1 127 ? 35.151 -6.355 -23.872 1.00 90.62 127 ILE A CA 1
ATOM 933 C C . ILE A 1 127 ? 36.325 -7.080 -24.527 1.00 90.62 127 ILE A C 1
ATOM 935 O O . ILE A 1 127 ? 36.739 -6.724 -25.626 1.00 90.62 127 ILE A O 1
ATOM 939 N N . ASP A 1 128 ? 36.847 -8.091 -23.835 1.00 90.94 128 ASP A N 1
ATOM 940 C CA . ASP A 1 128 ? 37.775 -9.083 -24.382 1.00 90.94 128 ASP A CA 1
ATOM 941 C C . ASP A 1 128 ? 36.970 -10.312 -24.830 1.00 90.94 128 ASP A C 1
ATOM 943 O O . ASP A 1 128 ? 36.357 -10.987 -23.997 1.00 90.94 128 ASP A O 1
ATOM 947 N N . ASP A 1 129 ? 36.928 -10.586 -26.134 1.00 88.25 129 ASP A N 1
ATOM 948 C CA . ASP A 1 129 ? 36.249 -11.760 -26.694 1.00 88.25 129 ASP A CA 1
ATOM 949 C C . ASP A 1 129 ? 37.118 -13.034 -26.696 1.00 88.25 129 ASP A C 1
ATOM 951 O O . ASP A 1 129 ? 36.637 -14.114 -27.051 1.00 88.25 129 ASP A O 1
ATOM 955 N N . GLY A 1 130 ? 38.391 -12.932 -26.291 1.00 88.12 130 GLY A N 1
ATOM 956 C CA . GLY A 1 130 ? 39.348 -14.033 -26.228 1.00 88.12 130 GLY A CA 1
ATOM 957 C C . GLY A 1 130 ? 39.880 -14.508 -27.585 1.00 88.12 130 GLY A C 1
ATOM 958 O O . GLY A 1 130 ? 40.522 -15.563 -27.649 1.00 88.12 130 GLY A O 1
ATOM 959 N N . SER A 1 131 ? 39.620 -13.780 -28.675 1.00 90.56 131 SER A N 1
ATOM 960 C CA . SER A 1 131 ? 40.148 -14.106 -30.000 1.00 90.56 131 SER A CA 1
ATOM 961 C C . SER A 1 131 ? 41.662 -13.870 -30.088 1.00 90.56 131 SER A C 1
ATOM 963 O O . SER A 1 131 ? 42.249 -13.038 -29.398 1.00 90.56 131 SER A O 1
ATOM 965 N N . SER A 1 132 ? 42.340 -14.637 -30.946 1.00 84.56 132 SER A N 1
ATOM 966 C CA . SER A 1 132 ? 43.809 -14.648 -31.006 1.00 84.56 132 SER A CA 1
ATOM 967 C C . SER A 1 132 ? 44.434 -13.461 -31.745 1.00 84.56 132 SER A C 1
ATOM 969 O O . SER A 1 132 ? 45.645 -13.281 -31.650 1.00 84.56 132 SER A O 1
ATOM 971 N N . GLU A 1 133 ? 43.650 -12.691 -32.507 1.00 83.31 133 GLU A N 1
ATOM 972 C CA . GLU A 1 133 ? 44.163 -11.585 -33.333 1.00 83.31 133 GLU A CA 1
ATOM 973 C C . GLU A 1 133 ? 43.689 -10.211 -32.848 1.00 83.31 133 GLU A C 1
ATOM 975 O O . GLU A 1 133 ? 44.516 -9.322 -32.650 1.00 83.31 133 GLU A O 1
ATOM 980 N N . THR A 1 134 ? 42.385 -10.035 -32.605 1.00 81.88 134 THR A N 1
ATOM 981 C CA . THR A 1 134 ? 41.790 -8.758 -32.168 1.00 81.88 134 THR A CA 1
ATOM 982 C C . THR A 1 134 ? 40.816 -8.971 -30.999 1.00 81.88 134 THR A C 1
ATOM 984 O O . THR A 1 134 ? 39.608 -8.854 -31.198 1.00 81.88 134 THR A O 1
ATOM 987 N N . PRO A 1 135 ? 41.325 -9.302 -29.793 1.00 85.50 135 PRO A N 1
ATOM 988 C CA . PRO A 1 135 ? 40.485 -9.669 -28.652 1.00 85.50 135 PRO A CA 1
ATOM 989 C C . PRO A 1 135 ? 39.634 -8.525 -28.095 1.00 85.50 135 PRO A C 1
ATOM 991 O O . PRO A 1 135 ? 38.546 -8.742 -27.572 1.00 85.50 135 PRO A O 1
ATOM 994 N N . TRP A 1 136 ? 40.141 -7.296 -28.181 1.00 86.94 136 TRP A N 1
ATOM 995 C CA . TRP A 1 136 ? 39.562 -6.141 -27.503 1.00 86.94 136 TRP A CA 1
ATOM 996 C C . TRP A 1 136 ? 38.590 -5.377 -28.401 1.00 86.94 136 TRP A C 1
ATOM 998 O O . TRP A 1 136 ? 38.981 -4.876 -29.455 1.00 86.94 136 TRP A O 1
ATOM 1008 N N . HIS A 1 137 ? 37.355 -5.213 -27.928 1.00 87.75 137 HIS A N 1
ATOM 1009 C CA . HIS A 1 137 ? 36.272 -4.511 -28.620 1.00 87.75 137 HIS A CA 1
ATOM 1010 C C . HIS A 1 137 ? 35.730 -3.366 -27.772 1.00 87.75 137 HIS A C 1
ATOM 1012 O O . HIS A 1 137 ? 35.445 -3.550 -26.590 1.00 87.75 137 HIS A O 1
ATOM 1018 N N . LEU A 1 138 ? 35.546 -2.195 -28.382 1.00 89.75 138 LEU A N 1
ATOM 1019 C CA . LEU A 1 138 ? 34.832 -1.071 -27.776 1.00 89.75 138 LEU A CA 1
ATOM 1020 C C . LEU A 1 138 ? 33.328 -1.238 -28.017 1.00 89.75 138 LEU A C 1
ATOM 1022 O O . LEU A 1 138 ? 32.898 -1.437 -29.151 1.00 89.75 138 LEU A O 1
ATOM 1026 N N . ILE A 1 139 ? 32.538 -1.114 -26.957 1.00 93.06 139 ILE A N 1
ATOM 1027 C CA . ILE A 1 139 ? 31.079 -1.183 -26.995 1.00 93.06 139 ILE A CA 1
ATOM 1028 C C . ILE A 1 139 ? 30.516 0.123 -26.466 1.00 93.06 139 ILE A C 1
ATOM 1030 O O . ILE A 1 139 ? 30.944 0.611 -25.422 1.00 93.06 139 ILE A O 1
ATOM 1034 N N . LEU A 1 140 ? 29.531 0.657 -27.183 1.00 93.38 140 LEU A N 1
ATOM 1035 C CA . LEU A 1 140 ? 28.769 1.835 -26.798 1.00 93.38 140 LEU A CA 1
ATOM 1036 C C . LEU A 1 140 ? 27.316 1.415 -26.596 1.00 93.38 140 LEU A C 1
ATOM 1038 O O . LEU A 1 140 ? 26.700 0.857 -27.502 1.00 93.38 140 LEU A O 1
ATOM 1042 N N . THR A 1 141 ? 26.781 1.671 -25.408 1.00 94.00 141 THR A N 1
ATOM 1043 C CA . THR A 1 141 ? 25.412 1.301 -25.035 1.00 94.00 141 THR A CA 1
ATOM 1044 C C . THR A 1 141 ? 24.668 2.548 -24.594 1.00 94.00 141 THR A C 1
ATOM 1046 O O . THR A 1 141 ? 25.185 3.301 -23.778 1.00 94.00 141 THR A O 1
ATOM 1049 N N . ALA A 1 142 ? 23.466 2.784 -25.115 1.00 93.69 142 ALA A N 1
ATOM 1050 C CA . ALA A 1 142 ? 22.605 3.829 -24.573 1.00 93.69 142 ALA A CA 1
ATOM 1051 C C . ALA A 1 142 ? 22.080 3.415 -23.189 1.00 93.69 142 ALA A C 1
ATOM 1053 O O . ALA A 1 142 ? 21.675 2.270 -22.997 1.00 93.69 142 ALA A O 1
ATOM 1054 N N . ASP A 1 143 ? 22.017 4.352 -22.246 1.00 92.50 143 ASP A N 1
ATOM 1055 C CA . ASP A 1 143 ? 21.605 4.071 -20.860 1.00 92.50 143 ASP A CA 1
ATOM 1056 C C . ASP A 1 143 ? 20.112 3.724 -20.729 1.00 92.50 143 ASP A C 1
ATOM 1058 O O . ASP A 1 143 ? 19.651 3.246 -19.693 1.00 92.50 143 ASP A O 1
ATOM 1062 N N . THR A 1 144 ? 19.329 3.996 -21.776 1.00 90.81 144 THR A N 1
ATOM 1063 C CA . THR A 1 144 ? 17.883 3.759 -21.821 1.00 90.81 144 THR A CA 1
ATOM 1064 C C . THR A 1 144 ? 17.489 3.088 -23.132 1.00 90.81 144 THR A C 1
ATOM 1066 O O . THR A 1 144 ? 18.083 3.351 -24.178 1.00 90.81 144 THR A O 1
ATOM 1069 N N . ALA A 1 145 ? 16.486 2.212 -23.067 1.00 89.06 145 ALA A N 1
ATOM 1070 C CA . ALA A 1 145 ? 15.998 1.454 -24.214 1.00 89.06 145 ALA A CA 1
ATOM 1071 C C . ALA A 1 145 ? 15.122 2.297 -25.162 1.00 89.06 145 ALA A C 1
ATOM 1073 O O . ALA A 1 145 ? 14.597 3.352 -24.791 1.00 89.06 145 ALA A O 1
ATOM 1074 N N . GLY A 1 146 ? 14.938 1.777 -26.378 1.00 89.12 146 GLY A N 1
ATOM 1075 C CA . GLY A 1 146 ? 14.004 2.296 -27.373 1.00 89.12 146 GLY A CA 1
ATOM 1076 C C . GLY A 1 146 ? 14.664 3.012 -28.548 1.00 89.12 146 GLY A C 1
ATOM 1077 O O . GLY A 1 146 ? 15.802 3.479 -28.485 1.00 89.12 146 GLY A O 1
ATOM 1078 N N . GLU A 1 147 ? 13.918 3.124 -29.646 1.00 90.06 147 GLU A N 1
ATOM 1079 C CA . GLU A 1 147 ? 14.387 3.720 -30.901 1.00 90.06 147 GLU A CA 1
ATOM 1080 C C . GLU A 1 147 ? 14.830 5.180 -30.738 1.00 90.06 147 GLU A C 1
ATOM 1082 O O . GLU A 1 147 ? 15.808 5.613 -31.345 1.00 90.06 147 GLU A O 1
ATOM 1087 N N . ASN A 1 148 ? 14.180 5.940 -29.853 1.00 90.81 148 ASN A N 1
ATOM 1088 C CA . ASN A 1 148 ? 14.535 7.339 -29.604 1.00 90.81 148 ASN A CA 1
ATOM 1089 C C . ASN A 1 148 ? 15.910 7.496 -28.940 1.00 90.81 148 ASN A C 1
ATOM 1091 O O . ASN A 1 148 ? 16.414 8.615 -28.835 1.00 90.81 148 ASN A O 1
ATOM 1095 N N . LYS A 1 149 ? 16.495 6.396 -28.461 1.00 91.06 149 LYS A N 1
ATOM 1096 C CA . LYS A 1 149 ? 17.791 6.334 -27.788 1.00 91.06 149 LYS A CA 1
ATOM 1097 C C . LYS A 1 149 ? 18.830 5.549 -28.583 1.00 91.06 149 LYS A C 1
ATOM 1099 O O . LYS A 1 149 ? 19.944 5.384 -28.097 1.00 91.06 149 LYS A O 1
ATOM 1104 N N . ARG A 1 150 ? 18.508 5.147 -29.821 1.00 91.06 150 ARG A N 1
ATOM 1105 C CA . ARG A 1 150 ? 19.457 4.544 -30.766 1.00 91.06 150 ARG A CA 1
ATOM 1106 C C . ARG A 1 150 ? 20.735 5.385 -30.844 1.00 91.06 150 ARG A C 1
ATOM 1108 O O . ARG A 1 150 ? 20.670 6.613 -30.947 1.00 91.06 150 ARG A O 1
ATOM 1115 N N . VAL A 1 151 ? 21.886 4.723 -30.786 1.00 91.75 151 VAL A N 1
ATOM 1116 C CA . VAL A 1 151 ? 23.198 5.373 -30.861 1.00 91.75 151 VAL A CA 1
ATOM 1117 C C . VAL A 1 151 ? 23.562 5.581 -32.325 1.00 91.75 151 VAL A C 1
ATOM 1119 O O . VAL A 1 151 ? 23.638 4.627 -33.092 1.00 91.75 151 VAL A O 1
ATOM 1122 N N . PHE A 1 152 ? 23.822 6.826 -32.709 1.00 90.19 152 PHE A N 1
ATOM 1123 C CA . PHE A 1 152 ? 24.329 7.166 -34.034 1.00 90.19 152 PHE A CA 1
ATOM 1124 C C . PHE A 1 152 ? 25.799 7.550 -33.934 1.00 90.19 152 PHE A C 1
ATOM 1126 O O . PHE A 1 152 ? 26.179 8.299 -33.035 1.00 90.19 152 PHE A O 1
ATOM 1133 N N . LEU A 1 153 ? 26.605 7.063 -34.877 1.00 91.25 153 LEU A N 1
ATOM 1134 C CA . LEU A 1 153 ? 28.043 7.308 -34.949 1.00 91.25 153 LEU A CA 1
ATOM 1135 C C . LEU A 1 153 ? 28.418 7.934 -36.293 1.00 91.25 153 LEU A C 1
ATOM 1137 O O . LEU A 1 153 ? 27.863 7.582 -37.334 1.00 91.25 153 LEU A O 1
ATOM 1141 N N . ASN A 1 154 ? 29.390 8.843 -36.276 1.00 89.56 154 ASN A N 1
ATOM 1142 C CA . ASN A 1 154 ? 30.000 9.415 -37.475 1.00 89.56 154 ASN A CA 1
ATOM 1143 C C . ASN A 1 154 ? 31.521 9.481 -37.298 1.00 89.56 154 ASN A C 1
ATOM 1145 O O . ASN A 1 154 ? 31.999 9.759 -36.207 1.00 89.56 154 ASN A O 1
ATOM 1149 N N . GLY A 1 155 ? 32.292 9.216 -38.352 1.00 85.88 155 GLY A N 1
ATOM 1150 C CA . GLY A 1 155 ? 33.760 9.180 -38.301 1.00 85.88 155 GLY A CA 1
ATOM 1151 C C . GLY A 1 155 ? 34.345 7.841 -37.837 1.00 85.88 155 GLY A C 1
ATOM 1152 O O . GLY A 1 155 ? 35.542 7.620 -37.990 1.00 85.88 155 GLY A O 1
ATOM 1153 N N . ILE A 1 156 ? 33.508 6.914 -37.359 1.00 88.62 156 ILE A N 1
ATOM 1154 C CA . ILE A 1 156 ? 33.872 5.525 -37.053 1.00 88.62 156 ILE A CA 1
ATOM 1155 C C . ILE A 1 156 ? 32.763 4.571 -37.509 1.00 88.62 156 ILE A C 1
ATOM 1157 O O . ILE A 1 156 ? 31.588 4.929 -37.512 1.00 88.62 156 ILE A O 1
ATOM 1161 N N . THR A 1 157 ? 33.138 3.358 -37.921 1.00 86.88 157 THR A N 1
ATOM 1162 C CA . THR A 1 157 ? 32.192 2.281 -38.247 1.00 86.88 157 THR A CA 1
ATOM 1163 C C . THR A 1 157 ? 32.249 1.222 -37.155 1.00 86.88 157 THR A C 1
ATOM 1165 O O . THR A 1 157 ? 33.318 0.683 -36.881 1.00 86.88 157 THR A O 1
ATOM 1168 N N . MET A 1 158 ? 31.102 0.922 -36.551 1.00 88.31 158 MET A N 1
ATOM 1169 C CA . MET A 1 158 ? 30.928 -0.152 -35.572 1.00 88.31 158 MET A CA 1
ATOM 1170 C C . MET A 1 158 ? 29.779 -1.061 -36.012 1.00 88.31 158 MET A C 1
ATOM 1172 O O . MET A 1 158 ? 28.925 -0.649 -36.799 1.00 88.31 158 MET A O 1
ATOM 1176 N N . MET A 1 159 ? 29.759 -2.298 -35.515 1.00 87.06 159 MET A N 1
ATOM 1177 C CA . MET A 1 159 ? 28.607 -3.181 -35.689 1.00 87.06 159 MET A CA 1
ATOM 1178 C C . MET A 1 159 ? 27.472 -2.706 -34.777 1.00 87.06 159 MET A C 1
ATOM 1180 O O . MET A 1 159 ? 27.635 -2.669 -33.560 1.00 87.06 159 MET A O 1
ATOM 1184 N N . GLU A 1 160 ? 26.331 -2.345 -35.360 1.00 87.00 160 GLU A N 1
ATOM 1185 C CA . GLU A 1 160 ? 25.127 -2.022 -34.595 1.00 87.00 160 GLU A CA 1
ATOM 1186 C C . GLU A 1 160 ? 24.397 -3.312 -34.205 1.00 87.00 160 GLU A C 1
ATOM 1188 O O . GLU A 1 160 ? 24.131 -4.176 -35.044 1.00 87.00 160 GLU A O 1
ATOM 1193 N N . MET A 1 161 ? 24.051 -3.430 -32.925 1.00 80.25 161 MET A N 1
ATOM 1194 C CA . MET A 1 161 ? 23.153 -4.474 -32.442 1.00 80.25 161 MET A CA 1
ATOM 1195 C C . MET A 1 161 ? 21.717 -4.082 -32.794 1.00 80.25 161 MET A C 1
ATOM 1197 O O . MET A 1 161 ? 21.177 -3.127 -32.237 1.00 80.25 161 MET A O 1
ATOM 1201 N N . GLN A 1 162 ? 21.106 -4.807 -33.729 1.00 75.50 162 GLN A N 1
ATOM 1202 C CA . GLN A 1 162 ? 19.744 -4.533 -34.181 1.00 75.50 162 GLN A CA 1
ATOM 1203 C C . GLN A 1 162 ? 18.694 -5.265 -33.328 1.00 75.50 162 GLN A C 1
ATOM 1205 O O . GLN A 1 162 ? 18.961 -6.325 -32.760 1.00 75.50 162 GLN A O 1
ATOM 1210 N N . GLY A 1 163 ? 17.489 -4.691 -33.252 1.00 69.31 163 GLY A N 1
ATOM 1211 C CA . GLY A 1 163 ? 16.311 -5.333 -32.662 1.00 69.31 163 GLY A CA 1
ATOM 1212 C C . GLY A 1 163 ? 15.731 -6.436 -33.556 1.00 69.31 163 GLY A C 1
ATOM 1213 O O . GLY A 1 163 ? 16.247 -6.715 -34.642 1.00 69.31 163 GLY A O 1
ATOM 1214 N N . ALA A 1 164 ? 14.640 -7.066 -33.109 1.00 62.97 164 ALA A N 1
ATOM 1215 C CA . ALA A 1 164 ? 13.909 -8.024 -33.938 1.00 62.97 164 ALA A CA 1
ATOM 1216 C C . ALA A 1 164 ? 13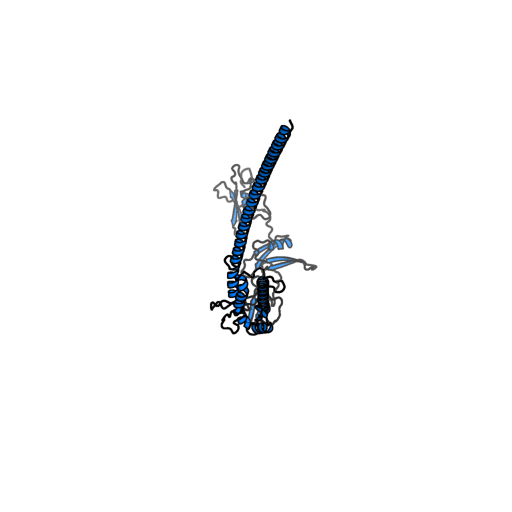.443 -7.344 -35.245 1.00 62.97 164 ALA A C 1
ATOM 1218 O O . ALA A 1 164 ? 12.925 -6.231 -35.215 1.00 62.97 164 ALA A O 1
ATOM 1219 N N . ASP A 1 165 ? 13.679 -8.005 -36.382 1.00 62.81 165 ASP A N 1
ATOM 1220 C CA . ASP A 1 165 ? 13.361 -7.545 -37.746 1.00 62.81 165 ASP A CA 1
ATOM 1221 C C . ASP A 1 165 ? 14.144 -6.326 -38.279 1.00 62.81 165 ASP A C 1
ATOM 1223 O O . ASP A 1 165 ? 13.749 -5.735 -39.283 1.00 62.81 165 ASP A O 1
ATOM 1227 N N . GLU A 1 166 ? 15.274 -5.964 -37.657 1.00 64.25 166 GLU A N 1
ATOM 1228 C CA . GLU A 1 166 ? 16.260 -4.979 -38.161 1.00 64.25 166 GLU A CA 1
ATOM 1229 C C . GLU A 1 166 ? 15.736 -3.543 -38.419 1.00 64.25 166 GLU A C 1
ATOM 1231 O O . GLU A 1 166 ? 16.479 -2.663 -38.847 1.00 64.25 166 GLU A O 1
ATOM 1236 N N . ALA A 1 167 ? 14.466 -3.250 -38.131 1.00 73.00 167 ALA A N 1
ATOM 1237 C CA . ALA A 1 167 ? 13.862 -1.955 -38.449 1.00 73.00 167 ALA A CA 1
ATOM 1238 C C . ALA A 1 167 ? 13.809 -0.991 -37.254 1.00 73.00 167 ALA A C 1
ATOM 1240 O O . ALA A 1 167 ? 13.918 0.220 -37.443 1.00 73.00 167 ALA A O 1
ATOM 1241 N N . SER A 1 168 ? 13.633 -1.500 -36.029 1.00 85.75 168 SER A N 1
ATOM 1242 C CA . SER A 1 168 ? 13.467 -0.664 -34.836 1.00 85.75 168 SER A CA 1
ATOM 1243 C C . SER A 1 168 ? 13.969 -1.336 -33.558 1.00 85.75 168 SER A C 1
ATOM 1245 O O . SER A 1 168 ? 13.899 -2.553 -33.409 1.00 85.75 168 SER A O 1
ATOM 1247 N N . LEU A 1 169 ? 14.444 -0.520 -32.616 1.00 88.81 169 LEU A N 1
ATOM 1248 C CA . LEU A 1 169 ? 14.764 -0.903 -31.239 1.00 88.81 169 LEU A CA 1
ATOM 1249 C C . LEU A 1 169 ? 13.559 -0.782 -30.289 1.00 88.81 169 LEU A C 1
ATOM 1251 O O . LEU A 1 169 ? 13.696 -1.024 -29.090 1.00 88.81 169 LEU A O 1
ATOM 1255 N N . ASN A 1 170 ? 12.389 -0.378 -30.790 1.00 89.44 170 ASN A N 1
ATOM 1256 C CA . ASN A 1 170 ? 11.161 -0.382 -30.003 1.00 89.44 170 ASN A CA 1
ATOM 1257 C C . ASN A 1 170 ? 10.672 -1.809 -29.747 1.00 89.44 170 ASN A C 1
ATOM 1259 O O . ASN A 1 170 ? 10.785 -2.690 -30.596 1.00 89.44 170 ASN A O 1
ATOM 1263 N N . SER A 1 171 ? 10.017 -1.993 -28.605 1.00 89.69 171 SER A N 1
ATOM 1264 C CA . SER A 1 171 ? 9.125 -3.127 -28.396 1.00 89.69 171 SER A CA 1
ATOM 1265 C C . SER A 1 171 ? 7.973 -3.040 -29.394 1.00 89.69 171 SER A C 1
ATOM 1267 O O . SER A 1 171 ? 7.361 -1.974 -29.506 1.00 89.69 171 SER A O 1
ATOM 1269 N N . SER A 1 172 ? 7.679 -4.130 -30.103 1.00 89.31 172 SER A N 1
ATOM 1270 C CA . SER A 1 172 ? 6.530 -4.252 -31.005 1.00 89.31 172 SER A CA 1
ATOM 1271 C C . SER A 1 172 ? 5.690 -5.455 -30.597 1.00 89.31 172 SER A C 1
ATOM 1273 O O . SER A 1 172 ? 6.219 -6.550 -30.397 1.00 89.31 172 SER A O 1
ATOM 1275 N N . PHE A 1 173 ? 4.389 -5.247 -30.427 1.00 91.69 173 PHE A N 1
ATOM 1276 C CA . PHE A 1 173 ? 3.463 -6.278 -29.969 1.00 91.69 173 PHE A CA 1
ATOM 1277 C C . PHE A 1 173 ? 2.042 -5.993 -30.451 1.00 91.69 173 PHE A C 1
ATOM 1279 O O . PHE A 1 173 ? 1.691 -4.862 -30.787 1.00 91.69 173 PHE A O 1
ATOM 1286 N N . THR A 1 174 ? 1.202 -7.027 -30.464 1.00 92.88 174 THR A N 1
ATOM 1287 C CA . THR A 1 174 ? -0.204 -6.910 -30.860 1.00 92.88 174 THR A CA 1
ATOM 1288 C C . THR A 1 174 ? -1.136 -7.249 -29.709 1.00 92.88 174 THR A C 1
ATOM 1290 O O . THR A 1 174 ? -0.968 -8.287 -29.072 1.00 92.88 174 THR A O 1
ATOM 1293 N N . VAL A 1 175 ? -2.159 -6.424 -29.496 1.00 92.94 175 VAL A N 1
ATOM 1294 C CA . VAL A 1 175 ? -3.248 -6.688 -28.544 1.00 92.94 175 VAL A CA 1
ATOM 1295 C C . VAL A 1 175 ? -4.569 -6.597 -29.294 1.00 92.94 175 VAL A C 1
ATOM 1297 O O . VAL A 1 175 ? -4.818 -5.613 -29.986 1.00 92.94 175 VAL A O 1
ATOM 1300 N N . ASP A 1 176 ? -5.384 -7.651 -29.222 1.00 90.25 176 ASP A N 1
ATOM 1301 C CA . ASP A 1 176 ? -6.677 -7.762 -29.917 1.00 90.25 176 ASP A CA 1
ATOM 1302 C C . ASP A 1 176 ? -6.626 -7.420 -31.423 1.00 90.25 176 ASP A C 1
ATOM 1304 O O . ASP A 1 176 ? -7.576 -6.897 -32.005 1.00 90.25 176 ASP A O 1
ATOM 1308 N N . GLY A 1 177 ? -5.496 -7.727 -32.070 1.00 90.31 177 GLY A N 1
ATOM 1309 C CA . GLY A 1 177 ? -5.264 -7.481 -33.497 1.00 90.31 177 GLY A CA 1
ATOM 1310 C C . GLY A 1 177 ? -4.779 -6.070 -33.853 1.00 90.31 177 GLY A C 1
ATOM 1311 O O . GLY A 1 177 ? -4.548 -5.807 -35.032 1.00 90.31 177 GLY A O 1
ATOM 1312 N N . TYR A 1 178 ? -4.590 -5.181 -32.875 1.00 92.56 178 TYR A N 1
ATOM 1313 C CA . TYR A 1 178 ? -3.971 -3.868 -33.071 1.00 92.56 178 TYR A CA 1
ATOM 1314 C C . TYR A 1 178 ? -2.483 -3.918 -32.735 1.00 92.56 178 TYR A C 1
ATOM 1316 O O . TYR A 1 178 ? -2.095 -4.493 -31.721 1.00 92.56 178 TYR A O 1
ATOM 1324 N N . GLU A 1 179 ? -1.656 -3.311 -33.583 1.00 92.75 179 GLU A N 1
ATOM 1325 C CA . GLU A 1 179 ? -0.207 -3.222 -33.396 1.00 92.75 179 GLU A CA 1
ATOM 1326 C C . GLU A 1 179 ? 0.161 -2.006 -32.538 1.00 92.75 179 GLU A C 1
ATOM 1328 O O . GLU A 1 179 ? -0.329 -0.894 -32.755 1.00 92.75 179 GLU A O 1
ATOM 1333 N N . TYR A 1 180 ? 1.050 -2.220 -31.574 1.00 92.25 180 TYR A N 1
ATOM 1334 C CA . TYR A 1 180 ? 1.569 -1.205 -30.670 1.00 92.25 180 TYR A CA 1
ATOM 1335 C C . TYR A 1 180 ? 3.091 -1.214 -30.696 1.00 92.25 180 TYR A C 1
ATOM 1337 O O . TYR A 1 180 ? 3.719 -2.267 -30.790 1.00 92.25 180 TYR A O 1
ATOM 1345 N N . GLN A 1 181 ? 3.678 -0.026 -30.543 1.00 91.25 181 GLN A N 1
ATOM 1346 C CA . GLN A 1 181 ? 5.114 0.131 -30.350 1.00 91.25 181 GLN A CA 1
ATOM 1347 C C . GLN A 1 181 ? 5.419 0.976 -29.120 1.00 91.25 181 GLN A C 1
ATOM 1349 O O . GLN A 1 181 ? 4.751 1.988 -28.874 1.00 91.25 181 GLN A O 1
ATOM 1354 N N . ARG A 1 182 ? 6.427 0.572 -28.344 1.00 92.69 182 ARG A N 1
ATOM 1355 C CA . ARG A 1 182 ? 6.862 1.269 -27.125 1.00 92.69 182 ARG A CA 1
ATOM 1356 C C . ARG A 1 182 ? 8.381 1.305 -27.012 1.00 92.69 182 ARG A C 1
ATOM 1358 O O . ARG A 1 182 ? 9.074 0.424 -27.501 1.00 92.69 182 ARG A O 1
ATOM 1365 N N . GLN A 1 183 ? 8.890 2.345 -26.354 1.00 91.50 183 GLN A N 1
ATOM 1366 C CA . GLN A 1 183 ? 10.332 2.530 -26.135 1.00 91.50 183 GLN A CA 1
ATOM 1367 C C . GLN A 1 183 ? 10.901 1.531 -25.114 1.00 91.50 183 GLN A C 1
ATOM 1369 O O . GLN A 1 183 ? 12.085 1.227 -25.144 1.00 91.50 183 GLN A O 1
ATOM 1374 N N . THR A 1 184 ? 10.060 1.033 -24.206 1.00 92.31 184 THR A N 1
ATOM 1375 C CA . THR A 1 184 ? 10.440 0.124 -23.120 1.00 92.31 184 THR A CA 1
ATOM 1376 C C . THR A 1 184 ? 9.603 -1.149 -23.170 1.00 92.31 184 THR A C 1
ATOM 1378 O O . THR A 1 184 ? 8.509 -1.157 -23.738 1.00 92.31 184 THR A O 1
ATOM 1381 N N . ASN A 1 185 ? 10.130 -2.209 -22.564 1.00 91.81 185 ASN A N 1
ATOM 1382 C CA . ASN A 1 185 ? 9.425 -3.466 -22.345 1.00 91.81 185 ASN A CA 1
ATOM 1383 C C . ASN A 1 185 ? 8.695 -3.505 -20.998 1.00 91.81 185 ASN A C 1
ATOM 1385 O O . ASN A 1 185 ? 7.868 -4.384 -20.802 1.00 91.81 185 ASN A O 1
ATOM 1389 N N . GLU A 1 186 ? 8.988 -2.581 -20.084 1.00 94.06 186 GLU A N 1
ATOM 1390 C CA . GLU A 1 186 ? 8.493 -2.605 -18.704 1.00 94.06 186 GLU A CA 1
ATOM 1391 C C . GLU A 1 186 ? 7.645 -1.374 -18.374 1.00 94.06 186 GLU A C 1
ATOM 1393 O O . GLU A 1 186 ? 7.911 -0.273 -18.862 1.00 94.06 186 GLU A O 1
ATOM 1398 N N . GLY A 1 187 ? 6.651 -1.554 -17.504 1.00 93.50 187 GLY A N 1
ATOM 1399 C CA . GLY A 1 187 ? 5.846 -0.466 -16.952 1.00 93.50 187 GLY A CA 1
ATOM 1400 C C . GLY A 1 187 ? 4.858 0.149 -17.945 1.00 93.50 187 GLY A C 1
ATOM 1401 O O . GLY A 1 187 ? 4.581 1.343 -17.875 1.00 93.50 187 GLY A O 1
ATOM 1402 N N . LEU A 1 188 ? 4.351 -0.627 -18.904 1.00 92.81 188 LEU A N 1
ATOM 1403 C CA . LEU A 1 188 ? 3.473 -0.106 -19.954 1.00 92.81 188 LEU A CA 1
ATOM 1404 C C . LEU A 1 188 ? 2.007 -0.094 -19.502 1.00 92.81 188 LEU A C 1
ATOM 1406 O O . LEU A 1 188 ? 1.360 -1.137 -19.480 1.00 92.81 188 LEU A O 1
ATOM 1410 N N . GLU A 1 189 ? 1.479 1.083 -19.170 1.00 94.19 189 GLU A N 1
ATOM 1411 C CA . GLU A 1 189 ? 0.122 1.264 -18.609 1.00 94.19 189 GLU A CA 1
ATOM 1412 C C . GLU A 1 189 ? -0.906 1.819 -19.612 1.00 94.19 189 GLU A C 1
ATOM 1414 O O . GLU A 1 189 ? -2.089 1.961 -19.309 1.00 94.19 189 GLU A O 1
ATOM 1419 N N . ASP A 1 190 ? -0.461 2.171 -20.817 1.00 91.00 190 ASP A N 1
ATOM 1420 C CA . ASP A 1 190 ? -1.230 2.940 -21.801 1.00 91.00 190 ASP A CA 1
ATOM 1421 C C . ASP A 1 190 ? -1.848 2.079 -22.919 1.00 91.00 190 ASP A C 1
ATOM 1423 O O . ASP A 1 190 ? -2.350 2.606 -23.913 1.00 91.00 190 ASP A O 1
ATOM 1427 N N . VAL A 1 191 ? -1.792 0.753 -22.775 1.00 91.31 191 VAL A N 1
ATOM 1428 C CA . VAL A 1 191 ? -2.321 -0.207 -23.756 1.00 91.31 191 VAL A CA 1
ATOM 1429 C C . VAL A 1 191 ? -3.746 -0.616 -23.390 1.00 91.31 191 VAL A C 1
ATOM 1431 O O . VAL A 1 191 ? -4.666 -0.435 -24.185 1.00 91.31 191 VAL A O 1
ATOM 1434 N N . ILE A 1 192 ? -3.938 -1.131 -22.173 1.00 89.25 192 ILE A N 1
ATOM 1435 C CA . ILE A 1 192 ? -5.249 -1.450 -21.601 1.00 89.25 192 ILE A CA 1
ATOM 1436 C C . ILE A 1 192 ? -5.351 -0.723 -20.264 1.00 89.25 192 ILE A C 1
ATOM 1438 O O . ILE A 1 192 ? -4.481 -0.865 -19.408 1.00 89.25 192 ILE A O 1
ATOM 1442 N N . GLN A 1 193 ? -6.423 0.049 -20.078 1.00 87.88 193 GLN A N 1
ATOM 1443 C CA . GLN A 1 193 ? -6.630 0.814 -18.852 1.00 87.88 193 GLN A CA 1
ATOM 1444 C C . GLN A 1 193 ? -6.626 -0.105 -17.620 1.00 87.88 193 GLN A C 1
ATOM 1446 O O . GLN A 1 193 ? -7.382 -1.073 -17.559 1.00 87.88 193 GLN A O 1
ATOM 1451 N N . GLY A 1 194 ? -5.792 0.229 -16.632 1.00 86.31 194 GLY A N 1
ATOM 1452 C CA . GLY A 1 194 ? -5.671 -0.527 -15.381 1.00 86.31 194 GLY A CA 1
ATOM 1453 C C . GLY A 1 194 ? -4.767 -1.761 -15.457 1.00 86.31 194 GLY A C 1
ATOM 1454 O O . GLY A 1 194 ? -4.716 -2.515 -14.488 1.00 86.31 194 GLY A O 1
ATOM 1455 N N . ILE A 1 195 ? -4.056 -1.976 -16.571 1.00 91.00 195 ILE A N 1
ATOM 1456 C CA . ILE A 1 195 ? -3.112 -3.086 -16.742 1.00 91.00 195 ILE A CA 1
ATOM 1457 C C . ILE A 1 195 ? -1.732 -2.534 -17.070 1.00 91.00 195 ILE A C 1
ATOM 1459 O O . ILE A 1 195 ? -1.576 -1.750 -18.002 1.00 91.00 195 ILE A O 1
ATOM 1463 N N . THR A 1 196 ? -0.730 -3.012 -16.339 1.00 95.00 196 THR A N 1
ATOM 1464 C CA . THR A 1 196 ? 0.682 -2.738 -16.610 1.00 95.00 196 THR A CA 1
ATOM 1465 C C . THR A 1 196 ? 1.308 -3.946 -17.304 1.00 95.00 196 THR A C 1
ATOM 1467 O O . THR A 1 196 ? 1.326 -5.042 -16.740 1.00 95.00 196 THR A O 1
ATOM 1470 N N . PHE A 1 197 ? 1.842 -3.765 -18.512 1.00 93.19 197 PHE A N 1
ATOM 1471 C CA . PHE A 1 197 ? 2.570 -4.813 -19.229 1.00 93.19 197 PHE A CA 1
ATOM 1472 C C . PHE A 1 197 ? 4.073 -4.746 -18.942 1.00 93.19 197 PHE A C 1
ATOM 1474 O O . PHE A 1 197 ? 4.675 -3.671 -18.970 1.00 93.19 197 PHE A O 1
ATOM 1481 N N . ASN A 1 198 ? 4.662 -5.924 -18.713 1.00 94.50 198 ASN A N 1
ATOM 1482 C CA . ASN A 1 198 ? 6.102 -6.157 -18.655 1.00 94.50 198 ASN A CA 1
ATOM 1483 C C . ASN A 1 198 ? 6.441 -7.328 -19.588 1.00 94.50 198 ASN A C 1
ATOM 1485 O O . ASN A 1 198 ? 5.927 -8.435 -19.407 1.00 94.50 198 ASN A O 1
ATOM 1489 N N . PHE A 1 199 ? 7.261 -7.083 -20.606 1.00 92.12 199 PHE A N 1
ATOM 1490 C CA . PHE A 1 199 ? 7.625 -8.062 -21.624 1.00 92.12 199 PHE A CA 1
ATOM 1491 C C . PHE A 1 199 ? 9.008 -8.646 -21.358 1.00 92.12 199 PHE A C 1
ATOM 1493 O O . PHE A 1 199 ? 10.023 -7.969 -21.475 1.00 92.12 199 PHE A O 1
ATOM 1500 N N . GLU A 1 200 ? 9.038 -9.943 -21.074 1.00 91.75 200 GLU A N 1
ATOM 1501 C CA . GLU A 1 200 ? 10.278 -10.672 -20.789 1.00 91.75 200 GLU A CA 1
ATOM 1502 C C . GLU A 1 200 ? 10.849 -11.355 -22.038 1.00 91.75 200 GLU A C 1
ATOM 1504 O O . GLU A 1 200 ? 12.060 -11.455 -22.231 1.00 91.75 200 GLU A O 1
ATOM 1509 N N . LYS A 1 201 ? 9.962 -11.903 -22.879 1.00 90.06 201 LYS A N 1
ATOM 1510 C CA . LYS A 1 201 ? 10.309 -12.714 -24.053 1.00 90.06 201 LYS A CA 1
ATOM 1511 C C . LYS A 1 201 ? 9.253 -12.566 -25.138 1.00 90.06 201 LYS A C 1
ATOM 1513 O O . LYS A 1 201 ? 8.081 -12.344 -24.849 1.00 90.06 201 LYS A O 1
ATOM 1518 N N . VAL A 1 202 ? 9.676 -12.777 -26.379 1.00 90.75 202 VAL A N 1
ATOM 1519 C CA . VAL A 1 202 ? 8.782 -12.840 -27.540 1.00 90.75 202 VAL A CA 1
ATOM 1520 C C . VAL A 1 202 ? 7.921 -14.104 -27.472 1.00 90.75 202 VAL A C 1
ATOM 1522 O O . VAL A 1 202 ? 8.423 -15.190 -27.171 1.00 90.75 202 VAL A O 1
ATOM 1525 N N . GLY A 1 203 ? 6.632 -13.967 -27.777 1.00 91.25 203 GLY A N 1
ATOM 1526 C CA . GLY A 1 203 ? 5.686 -15.074 -27.850 1.00 91.25 203 GLY A CA 1
ATOM 1527 C C . GLY A 1 203 ? 4.240 -14.597 -27.959 1.00 91.25 203 GLY A C 1
ATOM 1528 O O . GLY A 1 203 ? 3.966 -13.400 -27.981 1.00 91.25 203 GLY A O 1
ATOM 1529 N N . GLU A 1 204 ? 3.320 -15.555 -27.997 1.00 92.25 204 GLU A N 1
ATOM 1530 C CA . GLU A 1 204 ? 1.879 -15.308 -27.935 1.00 92.25 204 GLU A CA 1
ATOM 1531 C C . GLU A 1 204 ? 1.343 -15.775 -26.580 1.00 92.25 204 GLU A C 1
ATOM 1533 O O . GLU A 1 204 ? 1.735 -16.828 -26.070 1.00 92.25 204 GLU A O 1
ATOM 1538 N N . THR A 1 205 ? 0.442 -14.996 -25.984 1.00 91.25 205 THR A N 1
ATOM 1539 C CA . THR A 1 205 ? -0.208 -15.348 -24.719 1.00 91.25 205 THR A CA 1
ATOM 1540 C C . THR A 1 205 ? -1.644 -14.841 -24.687 1.00 91.25 205 THR A C 1
ATOM 1542 O O . THR A 1 205 ? -1.979 -13.856 -25.343 1.00 91.25 205 THR A O 1
ATOM 1545 N N . GLN A 1 206 ? -2.494 -15.514 -23.913 1.00 90.50 206 GLN A N 1
ATOM 1546 C CA . GLN A 1 206 ? -3.851 -15.064 -23.629 1.00 90.50 206 GLN A CA 1
ATOM 1547 C C . GLN A 1 206 ? -3.899 -14.477 -22.220 1.00 90.50 206 GLN A C 1
ATOM 1549 O O . GLN A 1 206 ? -3.672 -15.182 -21.237 1.00 90.50 206 GLN A O 1
ATOM 1554 N N . LEU A 1 207 ? -4.240 -13.193 -22.120 1.00 87.00 207 LEU A N 1
ATOM 1555 C CA . LEU A 1 207 ? -4.486 -12.542 -20.840 1.00 87.00 207 LEU A CA 1
ATOM 1556 C C . LEU A 1 207 ? -5.942 -12.773 -20.422 1.00 87.00 207 LEU A C 1
ATOM 1558 O O . LEU A 1 207 ? -6.866 -12.415 -21.148 1.00 87.00 207 LEU A O 1
ATOM 1562 N N . THR A 1 208 ? -6.149 -13.367 -19.247 1.00 86.75 208 THR A N 1
ATOM 1563 C CA . THR A 1 208 ? -7.473 -13.449 -18.616 1.00 86.75 208 THR A CA 1
ATOM 1564 C C . THR A 1 208 ? -7.493 -12.517 -17.418 1.00 86.75 208 THR A C 1
ATOM 1566 O O . THR A 1 208 ? -6.702 -12.686 -16.494 1.00 86.75 208 THR A O 1
ATOM 1569 N N . ILE A 1 209 ? -8.395 -11.539 -17.438 1.00 82.88 209 ILE A N 1
ATOM 1570 C CA . ILE A 1 209 ? -8.606 -10.619 -16.322 1.00 82.88 209 ILE A CA 1
ATOM 1571 C C . ILE A 1 209 ? -9.764 -11.172 -15.499 1.00 82.88 209 ILE A C 1
ATOM 1573 O O . ILE A 1 209 ? -10.882 -11.306 -15.997 1.00 82.88 209 ILE A O 1
ATOM 1577 N N . SER A 1 210 ? -9.492 -11.502 -14.244 1.00 77.62 210 SER A N 1
ATOM 1578 C CA . SER A 1 210 ? -10.497 -11.934 -13.277 1.00 77.62 210 SER A CA 1
ATOM 1579 C C . SER A 1 210 ? -10.473 -11.021 -12.062 1.00 77.62 210 SER A C 1
ATOM 1581 O O . SER A 1 210 ? -9.418 -10.523 -11.677 1.00 77.62 210 SER A O 1
ATOM 1583 N N . SER A 1 211 ? -11.632 -10.828 -11.436 1.00 75.31 211 SER A N 1
ATOM 1584 C CA . SER A 1 211 ? -11.702 -10.146 -10.146 1.00 75.31 211 SER A CA 1
ATOM 1585 C C . SER A 1 211 ? -10.994 -10.993 -9.085 1.00 75.31 211 SER A C 1
ATOM 1587 O O . SER A 1 211 ? -11.384 -12.137 -8.852 1.00 75.31 211 SER A O 1
ATOM 1589 N N . ASP A 1 212 ? -9.955 -10.440 -8.458 1.00 78.50 212 ASP A N 1
ATOM 1590 C CA . ASP A 1 212 ? -9.376 -11.001 -7.239 1.00 78.50 212 ASP A CA 1
ATOM 1591 C C . ASP A 1 212 ? -10.146 -10.449 -6.034 1.00 78.50 212 ASP A C 1
ATOM 1593 O O . ASP A 1 212 ? -10.027 -9.281 -5.660 1.00 78.50 212 ASP A O 1
ATOM 1597 N N . SER A 1 213 ? -10.982 -11.309 -5.457 1.00 83.12 213 SER A N 1
ATOM 1598 C CA . SER A 1 213 ? -11.793 -10.985 -4.282 1.00 83.12 213 SER A CA 1
ATOM 1599 C C . SER A 1 213 ? -11.182 -11.474 -2.972 1.00 83.12 213 SER A C 1
ATOM 1601 O O . SER A 1 213 ? -11.728 -11.173 -1.912 1.00 83.12 213 SER A O 1
ATOM 1603 N N . ASP A 1 214 ? -10.057 -12.190 -3.007 1.00 86.38 214 ASP A N 1
ATOM 1604 C CA . ASP A 1 214 ? -9.535 -12.887 -1.830 1.00 86.38 214 ASP A CA 1
ATOM 1605 C C . ASP A 1 214 ? -9.031 -11.892 -0.784 1.00 86.38 214 ASP A C 1
ATOM 1607 O O . ASP A 1 214 ? -9.416 -11.967 0.383 1.00 86.38 214 ASP A O 1
ATOM 1611 N N . ASN A 1 215 ? -8.300 -10.864 -1.225 1.00 86.44 215 ASN A N 1
ATOM 1612 C CA . ASN A 1 215 ? -7.870 -9.761 -0.363 1.00 86.44 215 ASN A CA 1
ATOM 1613 C C . ASN A 1 215 ? -9.053 -9.014 0.284 1.00 86.44 215 ASN A C 1
ATOM 1615 O O . ASN A 1 215 ? -8.960 -8.551 1.422 1.00 86.44 215 ASN A O 1
ATOM 1619 N N . MET A 1 216 ? -10.176 -8.868 -0.429 1.00 87.69 216 MET A N 1
ATOM 1620 C CA . MET A 1 216 ? -11.372 -8.206 0.108 1.00 87.69 216 MET A CA 1
ATOM 1621 C C . MET A 1 216 ? -12.093 -9.094 1.124 1.00 87.69 216 MET A C 1
ATOM 1623 O O . MET A 1 216 ? -12.470 -8.613 2.192 1.00 87.69 216 MET A O 1
ATOM 1627 N N . LYS A 1 217 ? -12.237 -10.390 0.828 1.00 89.75 217 LYS A N 1
ATOM 1628 C CA . LYS A 1 217 ? -12.805 -11.376 1.757 1.00 89.75 217 LYS A CA 1
ATOM 1629 C C . LYS A 1 217 ? -11.994 -11.455 3.042 1.00 89.75 217 LYS A C 1
ATOM 1631 O O . LYS A 1 217 ? -12.580 -11.414 4.116 1.00 89.75 217 LYS A O 1
ATOM 1636 N N . GLU A 1 218 ? -10.665 -11.496 2.943 1.00 91.94 218 GLU A N 1
ATOM 1637 C CA . GLU A 1 218 ? -9.784 -11.533 4.111 1.00 91.94 218 GLU A CA 1
ATOM 1638 C C . GLU A 1 218 ? -10.002 -10.314 5.019 1.00 91.94 218 GLU A C 1
ATOM 1640 O O . GLU A 1 218 ? -10.154 -10.466 6.230 1.00 91.94 218 GLU A O 1
ATOM 1645 N N . LYS A 1 219 ? -10.108 -9.108 4.445 1.00 91.62 219 LYS A N 1
ATOM 1646 C CA . LYS A 1 219 ? -10.396 -7.883 5.211 1.00 91.62 219 LYS A CA 1
ATOM 1647 C C . LYS A 1 219 ? -11.758 -7.923 5.906 1.00 91.62 219 LYS A C 1
ATOM 1649 O O . LYS A 1 219 ? -11.873 -7.438 7.030 1.00 91.62 219 LYS A O 1
ATOM 1654 N N . ILE A 1 220 ? -12.779 -8.488 5.260 1.00 90.62 220 ILE A N 1
ATOM 1655 C CA . ILE A 1 220 ? -14.110 -8.654 5.864 1.00 90.62 220 ILE A CA 1
ATOM 1656 C C . ILE A 1 220 ? -14.045 -9.650 7.026 1.00 90.62 220 ILE A C 1
ATOM 1658 O O . ILE A 1 220 ? -14.575 -9.362 8.096 1.00 90.62 220 ILE A O 1
ATOM 1662 N N . THR A 1 221 ? -13.352 -10.778 6.860 1.00 92.19 221 THR A N 1
ATOM 1663 C CA . THR A 1 221 ? -13.150 -11.751 7.942 1.00 92.19 221 THR A CA 1
ATOM 1664 C C . THR A 1 221 ? -12.415 -11.122 9.126 1.00 92.19 221 THR A C 1
ATOM 1666 O O . THR A 1 221 ? -12.893 -11.211 10.251 1.00 92.19 221 THR A O 1
ATOM 1669 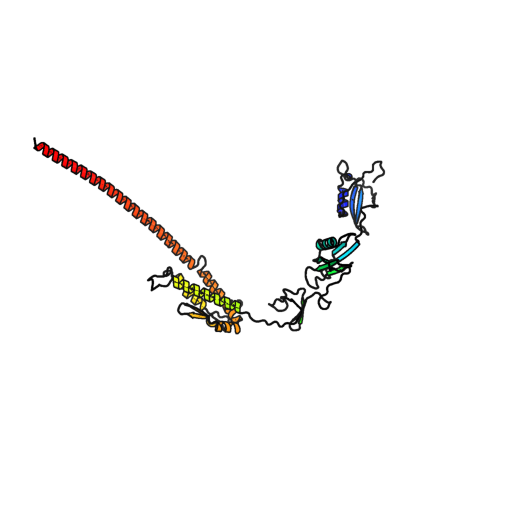N N . GLN A 1 222 ? -11.325 -10.387 8.880 1.00 94.12 222 GLN A N 1
ATOM 1670 C CA . GLN A 1 222 ? -10.586 -9.680 9.933 1.00 94.12 222 GLN A CA 1
ATOM 1671 C C . GLN A 1 222 ? -11.456 -8.655 10.678 1.00 94.12 222 GLN A C 1
ATOM 1673 O O . GLN A 1 222 ? -11.346 -8.516 11.895 1.00 94.12 222 GLN A O 1
ATOM 1678 N N . LEU A 1 223 ? -12.340 -7.942 9.971 1.00 90.75 223 LEU A N 1
ATOM 1679 C CA . LEU A 1 223 ? -13.290 -7.019 10.596 1.00 90.75 223 LEU A CA 1
ATOM 1680 C C . LEU A 1 223 ? -14.244 -7.751 11.554 1.00 90.75 223 LEU A C 1
ATOM 1682 O O . LEU A 1 223 ? -14.506 -7.258 12.651 1.00 90.75 223 LEU A O 1
ATOM 1686 N N . ILE A 1 224 ? -14.753 -8.916 11.145 1.00 92.69 224 ILE A N 1
ATOM 1687 C CA . ILE A 1 224 ? -15.646 -9.754 11.957 1.00 92.69 224 ILE A CA 1
ATOM 1688 C C . ILE A 1 224 ? -14.912 -10.298 13.185 1.00 92.69 224 ILE A C 1
ATOM 1690 O O . ILE A 1 224 ? -15.458 -10.263 14.287 1.00 92.69 224 ILE A O 1
ATOM 1694 N N . ASP A 1 225 ? -13.669 -10.745 13.016 1.00 94.69 225 ASP A N 1
ATOM 1695 C CA . ASP A 1 225 ? -12.849 -11.261 14.112 1.00 94.69 225 ASP A CA 1
ATOM 1696 C C . ASP A 1 225 ? -12.592 -10.182 15.172 1.00 94.69 225 ASP A C 1
ATOM 1698 O O . ASP A 1 225 ? -12.836 -10.411 16.358 1.00 94.69 225 ASP A O 1
ATOM 1702 N N . ILE A 1 226 ? -12.198 -8.974 14.751 1.00 94.06 226 ILE A N 1
ATOM 1703 C CA . ILE A 1 226 ? -11.982 -7.835 15.658 1.00 94.06 226 ILE A CA 1
ATOM 1704 C C . ILE A 1 226 ? -13.288 -7.428 16.349 1.00 94.06 226 ILE A C 1
ATOM 1706 O O . ILE A 1 226 ? -13.292 -7.133 17.544 1.00 94.06 226 ILE A O 1
ATOM 1710 N N . TYR A 1 227 ? -14.411 -7.418 15.625 1.00 92.44 227 TYR A N 1
ATOM 1711 C CA . TYR A 1 227 ? -15.719 -7.161 16.228 1.00 92.44 227 TYR A CA 1
ATOM 1712 C C . TYR A 1 227 ? -16.023 -8.173 17.341 1.00 92.44 227 TYR A C 1
ATOM 1714 O O . TYR A 1 227 ? -16.385 -7.778 18.450 1.00 92.44 227 TYR A O 1
ATOM 1722 N N . ASN A 1 228 ? -15.833 -9.466 17.067 1.00 94.50 228 ASN A N 1
ATOM 1723 C CA . ASN A 1 228 ? -16.082 -10.534 18.031 1.00 94.50 228 ASN A CA 1
ATOM 1724 C C . ASN A 1 228 ? -15.179 -10.415 19.260 1.00 94.50 228 ASN A C 1
ATOM 1726 O O . ASN A 1 228 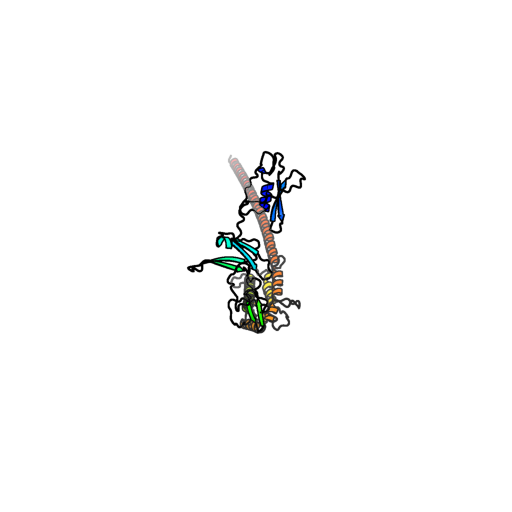? -15.662 -10.561 20.381 1.00 94.50 228 ASN A O 1
ATOM 1730 N N . GLU A 1 229 ? -13.898 -10.099 19.065 1.00 95.44 229 GLU A N 1
ATOM 1731 C CA . GLU A 1 229 ? -12.953 -9.860 20.159 1.00 95.44 229 GLU A CA 1
ATOM 1732 C C . GLU A 1 229 ? -13.426 -8.716 21.067 1.00 95.44 229 GLU A C 1
ATOM 1734 O O . GLU A 1 229 ? -13.461 -8.867 22.289 1.00 95.44 229 GLU A O 1
ATOM 1739 N N . ILE A 1 230 ? -13.877 -7.601 20.483 1.00 91.44 230 ILE A N 1
ATOM 1740 C CA . ILE A 1 230 ? -14.391 -6.456 21.246 1.00 91.44 230 ILE A CA 1
ATOM 1741 C C . ILE A 1 230 ? -15.651 -6.833 22.031 1.00 91.44 230 ILE A C 1
ATOM 1743 O O . ILE A 1 230 ? -15.755 -6.486 23.207 1.00 91.44 230 ILE A O 1
ATOM 1747 N N . ILE A 1 231 ? -16.609 -7.530 21.412 1.00 92.38 231 ILE A N 1
ATOM 1748 C CA . ILE A 1 231 ? -17.848 -7.942 22.089 1.00 92.38 231 ILE A CA 1
ATOM 1749 C C . ILE A 1 231 ? -17.546 -8.866 23.273 1.00 92.38 231 ILE A C 1
ATOM 1751 O O . ILE A 1 231 ? -18.080 -8.646 24.361 1.00 92.38 231 ILE A O 1
ATOM 1755 N N . LEU A 1 232 ? -16.654 -9.844 23.095 1.00 92.75 232 LEU A N 1
ATOM 1756 C CA . LEU A 1 232 ? -16.255 -10.770 24.157 1.00 92.75 232 LEU A CA 1
ATOM 1757 C C . LEU A 1 232 ? -15.511 -10.064 25.296 1.00 92.75 232 LEU A C 1
ATOM 1759 O O . LEU A 1 232 ? -15.759 -10.356 26.467 1.00 92.75 232 LEU A O 1
ATOM 1763 N N . GLU A 1 233 ? -14.630 -9.113 24.981 1.00 92.69 233 GLU A N 1
ATOM 1764 C CA . GLU A 1 233 ? -13.925 -8.326 25.996 1.00 92.69 233 GLU A CA 1
ATOM 1765 C C . GLU A 1 233 ? -14.908 -7.443 26.780 1.00 92.69 233 GLU A C 1
ATOM 1767 O O . GLU A 1 233 ? -14.875 -7.411 28.012 1.00 92.69 233 GLU A O 1
ATOM 1772 N N . VAL A 1 234 ? -15.841 -6.769 26.098 1.00 91.00 234 VAL A N 1
ATOM 1773 C CA . VAL A 1 234 ? -16.888 -5.965 26.749 1.00 91.00 234 VAL A CA 1
ATOM 1774 C C . VAL A 1 234 ? -17.758 -6.829 27.657 1.00 91.00 234 VAL A C 1
ATOM 1776 O O . VAL A 1 234 ? -17.995 -6.445 28.806 1.00 91.00 234 VAL A O 1
ATOM 1779 N N . ASP A 1 235 ? -18.205 -7.995 27.190 1.00 90.50 235 ASP A N 1
ATOM 1780 C CA . ASP A 1 235 ? -19.002 -8.920 27.997 1.00 90.50 235 ASP A CA 1
ATOM 1781 C C . ASP A 1 235 ? -18.216 -9.393 29.227 1.00 90.50 235 ASP A C 1
ATOM 1783 O O . ASP A 1 235 ? -18.684 -9.252 30.357 1.00 90.50 235 ASP A O 1
ATOM 1787 N N . THR A 1 236 ? -16.958 -9.803 29.051 1.00 90.88 236 THR A N 1
ATOM 1788 C CA . THR A 1 236 ? -16.074 -10.226 30.151 1.00 90.88 236 THR A CA 1
ATOM 1789 C C . THR A 1 236 ? -15.893 -9.132 31.211 1.00 90.88 236 THR A C 1
ATOM 1791 O O . THR A 1 236 ? -15.819 -9.418 32.406 1.00 90.88 236 THR A O 1
ATOM 1794 N N . LYS A 1 237 ? -15.818 -7.856 30.810 1.00 91.50 237 LYS A N 1
ATOM 1795 C CA . LYS A 1 237 ? -15.613 -6.740 31.750 1.00 91.50 237 LYS A CA 1
ATOM 1796 C C . LYS A 1 237 ? -16.895 -6.193 32.365 1.00 91.50 237 LYS A C 1
ATOM 1798 O O . LYS A 1 237 ? -16.798 -5.476 33.363 1.00 91.50 237 LYS A O 1
ATOM 1803 N N . THR A 1 238 ? -18.066 -6.483 31.802 1.00 90.81 238 THR A N 1
ATOM 1804 C CA . THR A 1 238 ? -19.339 -5.877 32.235 1.00 90.81 238 THR A CA 1
ATOM 1805 C C . THR A 1 238 ? -20.352 -6.865 32.805 1.00 90.81 238 THR A C 1
ATOM 1807 O O . THR A 1 238 ? -21.248 -6.432 33.542 1.00 90.81 238 THR A O 1
ATOM 1810 N N . SER A 1 239 ? -20.224 -8.155 32.486 1.00 89.00 239 SER A N 1
ATOM 1811 C CA . SER A 1 239 ? -21.121 -9.215 32.941 1.00 89.00 239 SER A CA 1
ATOM 1812 C C . SER A 1 239 ? -20.877 -9.593 34.405 1.00 89.00 239 SER A C 1
ATOM 1814 O O . SER A 1 239 ? -19.899 -9.190 35.040 1.00 89.00 239 SER A O 1
ATOM 1816 N N . TYR A 1 240 ? -21.831 -10.329 34.972 1.00 89.06 240 TYR A N 1
ATOM 1817 C CA . TYR A 1 240 ? -21.731 -10.889 36.314 1.00 89.06 240 TYR A CA 1
ATOM 1818 C C . TYR A 1 240 ? -21.275 -12.342 36.227 1.00 89.06 240 TYR A C 1
ATOM 1820 O O . TYR A 1 240 ? -21.957 -13.156 35.601 1.00 89.06 240 TYR A O 1
ATOM 1828 N N . ASN A 1 241 ? -20.169 -12.679 36.887 1.00 85.69 241 ASN A N 1
ATOM 1829 C CA . ASN A 1 241 ? -19.724 -14.056 37.013 1.00 85.69 241 ASN A CA 1
ATOM 1830 C C . ASN A 1 241 ? -20.474 -14.735 38.168 1.00 85.69 241 ASN A C 1
ATOM 1832 O O . ASN A 1 241 ? -20.209 -14.470 39.342 1.00 85.69 241 ASN A O 1
ATOM 1836 N N . LEU A 1 242 ? -21.413 -15.620 37.819 1.00 83.50 242 LEU A N 1
ATOM 1837 C CA . LEU A 1 242 ? -22.214 -16.382 38.781 1.00 83.50 242 LEU A CA 1
ATOM 1838 C C . LEU A 1 242 ? -21.382 -17.378 39.602 1.00 83.50 242 LEU A C 1
ATOM 1840 O O . LEU A 1 242 ? -21.750 -17.657 40.740 1.00 83.50 242 LEU A O 1
ATOM 1844 N N . ASP A 1 243 ? -20.290 -17.907 39.046 1.00 86.44 243 ASP A N 1
ATOM 1845 C CA . ASP A 1 243 ? -19.462 -18.919 39.712 1.00 86.44 243 ASP A CA 1
ATOM 1846 C C . ASP A 1 243 ? -18.555 -18.294 40.781 1.00 86.44 243 ASP A C 1
ATOM 1848 O O . ASP A 1 243 ? -18.298 -18.897 41.824 1.00 86.44 243 ASP A O 1
ATOM 1852 N N . GLU A 1 244 ? -18.085 -17.071 40.531 1.00 86.62 244 GLU A N 1
ATOM 1853 C CA . GLU A 1 244 ? -17.201 -16.325 41.436 1.00 86.62 244 GLU A CA 1
ATOM 1854 C C . GLU A 1 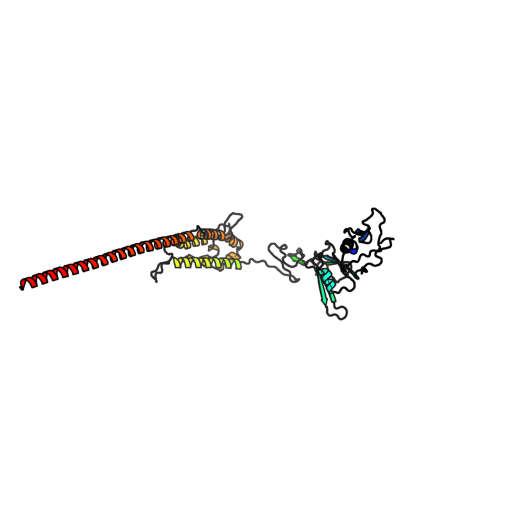244 ? -17.954 -15.346 42.347 1.00 86.62 244 GLU A C 1
ATOM 1856 O O . GLU A 1 244 ? -17.345 -14.773 43.251 1.00 86.62 244 GLU A O 1
ATOM 1861 N N . ASP A 1 245 ? -19.263 -15.167 42.130 1.00 88.12 245 ASP A N 1
ATOM 1862 C CA . ASP A 1 245 ? -20.115 -14.169 42.795 1.00 88.12 245 ASP A CA 1
ATOM 1863 C C . ASP A 1 245 ? -19.534 -12.743 42.671 1.00 88.12 245 ASP A C 1
ATOM 1865 O O . ASP A 1 245 ? -19.519 -11.951 43.617 1.00 88.12 245 ASP A O 1
ATOM 1869 N N . GLN A 1 246 ? -18.987 -12.430 41.489 1.00 88.06 246 GLN A N 1
ATOM 1870 C CA . GLN A 1 246 ? -18.274 -11.183 41.206 1.00 88.06 246 GLN A CA 1
ATOM 1871 C C . GLN A 1 246 ? -18.809 -10.495 39.950 1.00 88.06 246 GLN A C 1
ATOM 1873 O O . GLN A 1 246 ? -18.925 -11.092 38.881 1.00 88.06 246 GLN A O 1
ATOM 1878 N N . SER A 1 247 ? -19.077 -9.194 40.066 1.00 89.56 247 SER A N 1
ATOM 1879 C CA . SER A 1 247 ? -19.314 -8.331 38.908 1.00 89.56 247 SER A CA 1
ATOM 1880 C C . SER A 1 247 ? -18.008 -8.027 38.178 1.00 89.56 247 SER A C 1
ATOM 1882 O O . SER A 1 247 ? -16.983 -7.770 38.814 1.00 89.56 247 SER A O 1
ATOM 1884 N N . GLY A 1 248 ? -18.064 -7.959 36.848 1.00 88.50 248 GLY A N 1
ATOM 1885 C CA . GLY A 1 248 ? -16.972 -7.435 36.038 1.00 88.50 248 GLY A CA 1
ATOM 1886 C C . GLY A 1 248 ? -16.581 -6.013 36.453 1.00 88.50 248 GLY A C 1
ATOM 1887 O O . GLY A 1 248 ? -17.411 -5.209 36.878 1.00 88.50 248 GLY A O 1
ATOM 1888 N N . ILE A 1 249 ? -15.296 -5.681 36.316 1.00 90.69 249 ILE A N 1
ATOM 1889 C CA . ILE A 1 249 ? -14.722 -4.416 36.808 1.00 90.69 249 ILE A CA 1
ATOM 1890 C C . ILE A 1 249 ? -15.366 -3.154 36.203 1.00 90.69 249 ILE A C 1
ATOM 1892 O O . ILE A 1 249 ? -15.306 -2.085 36.808 1.00 90.69 249 ILE A O 1
ATOM 1896 N N . LEU A 1 250 ? -15.995 -3.266 35.028 1.00 90.75 250 LEU A N 1
ATOM 1897 C CA . LEU A 1 250 ? -16.684 -2.174 34.334 1.00 90.75 250 LEU A CA 1
ATOM 1898 C C . LEU A 1 250 ? -18.215 -2.323 34.381 1.00 90.75 250 LEU A C 1
ATOM 1900 O O . LEU A 1 250 ? -18.916 -1.647 33.629 1.00 90.75 250 LEU A O 1
ATOM 1904 N N . SER A 1 251 ? -18.763 -3.171 35.263 1.00 88.62 251 SER A N 1
ATOM 1905 C CA . SER A 1 251 ? -20.211 -3.405 35.369 1.00 88.62 251 SER A CA 1
ATOM 1906 C C . SER A 1 251 ? -21.012 -2.131 35.639 1.00 88.62 251 SER A C 1
ATOM 1908 O O . SER A 1 251 ? -22.169 -2.032 35.242 1.00 88.62 251 SER A O 1
ATOM 1910 N N . ASP A 1 252 ? -20.427 -1.135 36.294 1.00 86.88 252 ASP A N 1
ATOM 1911 C CA . ASP A 1 252 ? -21.141 0.093 36.658 1.00 86.88 252 ASP A CA 1
ATOM 1912 C C . ASP A 1 252 ? -20.958 1.213 35.624 1.00 86.88 252 ASP A C 1
ATOM 1914 O O . ASP A 1 252 ? -21.518 2.300 35.772 1.00 86.88 252 ASP A O 1
ATOM 1918 N N . ILE A 1 253 ? -20.199 0.951 34.555 1.00 88.25 253 ILE A N 1
ATOM 1919 C CA . ILE A 1 253 ? -19.897 1.929 33.514 1.00 88.25 253 ILE A CA 1
ATOM 1920 C C . ILE A 1 253 ? -20.890 1.759 32.363 1.00 88.25 253 ILE A C 1
ATOM 1922 O O . ILE A 1 253 ? -20.749 0.895 31.496 1.00 88.25 253 ILE A O 1
ATOM 1926 N N . TYR A 1 254 ? -21.922 2.605 32.364 1.00 84.62 254 TYR A N 1
ATOM 1927 C CA . TYR A 1 254 ? -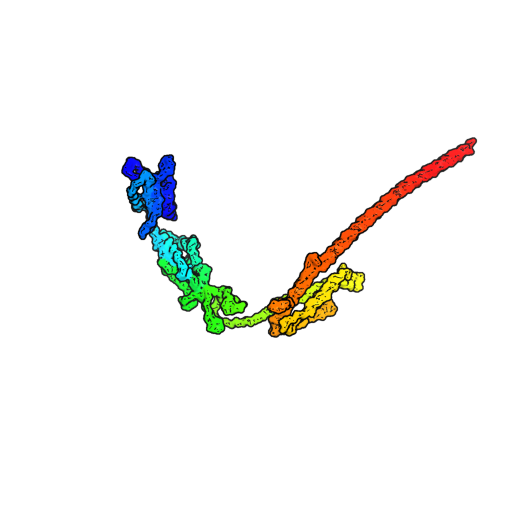23.026 2.537 31.403 1.00 84.62 254 TYR A CA 1
ATOM 1928 C C . TYR A 1 254 ? -22.559 2.646 29.946 1.00 84.62 254 TYR A C 1
ATOM 1930 O O . TYR A 1 254 ? -23.027 1.898 29.096 1.00 84.62 254 TYR A O 1
ATOM 1938 N N . SER A 1 255 ? -21.606 3.531 29.665 1.00 84.19 255 SER A N 1
ATOM 1939 C CA . SER A 1 255 ? -21.051 3.741 28.323 1.00 84.19 255 SER A CA 1
ATOM 1940 C C . SER A 1 255 ? -20.372 2.508 27.723 1.00 84.19 255 SER A C 1
ATOM 1942 O O . SER A 1 255 ? -20.467 2.283 26.518 1.00 84.19 255 SER A O 1
ATOM 1944 N N . ILE A 1 256 ? -19.715 1.689 28.549 1.00 86.44 256 ILE A N 1
ATOM 1945 C CA . ILE A 1 256 ? -19.113 0.424 28.109 1.00 86.44 256 ILE A CA 1
ATOM 1946 C C . ILE A 1 256 ? -20.207 -0.623 27.891 1.00 86.44 256 ILE A C 1
ATOM 1948 O O . ILE A 1 256 ? -20.174 -1.346 26.900 1.00 86.44 256 ILE A O 1
ATOM 1952 N N . LYS A 1 257 ? -21.238 -0.651 28.745 1.00 85.19 257 LYS A N 1
ATOM 1953 C CA . LYS A 1 257 ? -22.404 -1.530 28.558 1.00 85.19 257 LYS A CA 1
ATOM 1954 C C . LYS A 1 257 ? -23.194 -1.230 27.282 1.00 85.19 257 LYS A C 1
ATOM 1956 O O . LYS A 1 257 ? -23.745 -2.149 26.684 1.00 85.19 257 LYS A O 1
ATOM 1961 N N . THR A 1 258 ? -23.258 0.030 26.850 1.00 85.88 258 THR A N 1
ATOM 1962 C CA . THR A 1 258 ? -23.931 0.410 25.597 1.00 85.88 258 THR A CA 1
ATOM 1963 C C . THR A 1 258 ? -23.097 0.148 24.348 1.00 85.88 258 THR A C 1
ATOM 1965 O O . THR A 1 258 ? -23.655 0.144 23.254 1.00 85.88 258 THR A O 1
ATOM 1968 N N . LEU A 1 259 ? -21.793 -0.118 24.486 1.00 86.06 259 LEU A N 1
ATOM 1969 C CA . LEU A 1 259 ? -20.901 -0.324 23.346 1.00 86.06 259 LEU A CA 1
ATOM 1970 C C . LEU A 1 259 ? -21.306 -1.542 22.505 1.00 86.06 259 LEU A C 1
ATOM 1972 O O . LEU A 1 259 ? -21.345 -1.444 21.284 1.00 86.06 259 LEU A O 1
ATOM 1976 N N . GLY A 1 260 ? -21.665 -2.663 23.140 1.00 84.69 260 GLY A N 1
ATOM 1977 C CA . GLY A 1 260 ? -22.120 -3.864 22.429 1.00 84.69 260 GLY A CA 1
ATOM 1978 C C . GLY A 1 260 ? -23.347 -3.600 21.541 1.00 84.69 260 GLY A C 1
ATOM 1979 O O . GLY A 1 260 ? -23.265 -3.795 20.327 1.00 84.69 260 GLY A O 1
ATOM 1980 N N . PRO A 1 261 ? -24.463 -3.090 22.102 1.00 86.00 261 PRO A N 1
ATOM 1981 C CA . PRO A 1 261 ? -25.632 -2.683 21.322 1.00 86.00 261 PRO A CA 1
ATOM 1982 C C . PRO A 1 261 ? -25.334 -1.644 20.230 1.00 86.00 261 PRO A C 1
ATOM 1984 O O . PRO A 1 261 ? -25.863 -1.763 19.124 1.00 86.00 261 PRO A O 1
ATOM 1987 N N . ASP A 1 262 ? -24.476 -0.656 20.505 1.00 86.31 262 ASP A N 1
ATOM 1988 C CA . ASP A 1 262 ? -24.099 0.366 19.524 1.00 86.31 262 ASP A CA 1
ATOM 1989 C C . ASP A 1 262 ? -23.345 -0.247 18.336 1.00 86.31 262 ASP A C 1
ATOM 1991 O O . ASP A 1 262 ? -23.677 0.037 17.186 1.00 86.31 262 ASP A O 1
ATOM 1995 N N . LEU A 1 263 ? -22.370 -1.126 18.590 1.00 84.94 263 LEU A N 1
ATOM 1996 C CA . LEU A 1 263 ? -21.630 -1.827 17.537 1.00 84.94 263 LEU A CA 1
ATOM 1997 C C . LEU A 1 263 ? -22.534 -2.791 16.758 1.00 84.94 263 LEU A C 1
ATOM 1999 O O . LEU A 1 263 ? -22.450 -2.871 15.533 1.00 84.94 263 LEU A O 1
ATOM 2003 N N . MET A 1 264 ? -23.445 -3.485 17.442 1.00 85.12 264 MET A N 1
ATOM 2004 C CA . MET A 1 264 ? -24.439 -4.353 16.805 1.00 85.12 264 MET A CA 1
ATOM 2005 C C . MET A 1 264 ? -25.382 -3.568 15.877 1.00 85.12 264 MET A C 1
ATOM 2007 O O . MET A 1 264 ? -25.737 -4.041 14.794 1.00 85.12 264 MET A O 1
ATOM 2011 N N . SER A 1 265 ? -25.750 -2.340 16.253 1.00 87.00 265 SER A N 1
ATOM 2012 C CA . SER A 1 265 ? -26.533 -1.451 15.389 1.00 87.00 265 SER A CA 1
ATOM 2013 C C . SER A 1 265 ? -25.776 -1.072 14.114 1.00 87.00 265 SER A C 1
ATOM 2015 O O . SER A 1 265 ? -26.401 -0.917 13.068 1.00 87.00 265 SER A O 1
ATOM 2017 N N . LEU A 1 266 ? -24.447 -0.931 14.168 1.00 80.00 266 LEU A N 1
ATOM 2018 C CA . LEU A 1 266 ? -23.634 -0.610 12.987 1.00 80.00 266 LEU A CA 1
ATOM 2019 C C . LEU A 1 266 ? -23.587 -1.786 12.011 1.00 80.00 266 LEU A C 1
ATOM 2021 O O . LEU A 1 266 ? -23.736 -1.598 10.810 1.00 80.00 266 LEU A O 1
ATOM 2025 N N . VAL A 1 267 ? -23.456 -3.006 12.530 1.00 77.94 267 VAL A N 1
ATOM 2026 C CA . VAL A 1 267 ? -23.428 -4.235 11.721 1.00 77.94 267 VAL A CA 1
ATOM 2027 C C . VAL A 1 267 ? -2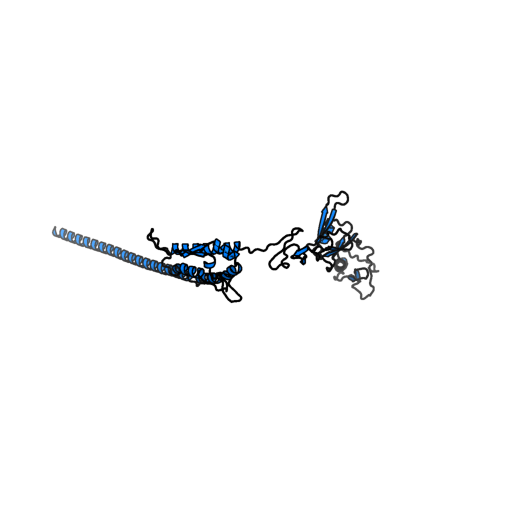4.764 -4.498 11.026 1.00 77.94 267 VAL A C 1
ATOM 2029 O O . VAL A 1 267 ? -24.802 -4.999 9.905 1.00 77.94 267 VAL A O 1
ATOM 2032 N N . THR A 1 268 ? -25.868 -4.145 11.680 1.00 84.81 268 THR A N 1
ATOM 2033 C CA . THR A 1 268 ? -27.225 -4.300 11.133 1.00 84.81 268 THR A CA 1
ATOM 2034 C C . THR A 1 268 ? -27.689 -3.086 10.325 1.00 84.81 268 THR A C 1
ATOM 2036 O O . THR A 1 268 ? -28.817 -3.071 9.832 1.00 84.81 268 THR A O 1
ATOM 2039 N N . THR A 1 269 ? -26.833 -2.070 10.166 1.00 88.75 269 THR A N 1
ATOM 2040 C CA . THR A 1 269 ? -27.137 -0.894 9.349 1.00 88.75 269 THR A CA 1
ATOM 2041 C C . THR A 1 269 ? -27.240 -1.288 7.880 1.00 88.75 269 THR A C 1
ATOM 2043 O O . THR A 1 269 ? -26.402 -2.013 7.344 1.00 88.75 269 THR A O 1
ATOM 2046 N N . THR A 1 270 ? -28.275 -0.774 7.224 1.00 90.31 270 THR A N 1
ATOM 2047 C CA . THR A 1 270 ? -28.488 -0.922 5.786 1.00 90.31 270 THR A CA 1
ATOM 2048 C C . THR A 1 270 ? -27.999 0.324 5.054 1.00 90.31 270 THR A C 1
ATOM 2050 O O . THR A 1 270 ? -28.358 1.438 5.442 1.00 90.31 270 THR A O 1
ATOM 2053 N N . VAL A 1 271 ? -27.249 0.147 3.970 1.00 89.69 271 VAL A N 1
ATOM 2054 C CA . VAL A 1 271 ? -26.841 1.211 3.048 1.00 89.69 271 VAL A CA 1
ATOM 2055 C C . VAL A 1 271 ? -27.569 1.003 1.726 1.00 89.69 271 VAL A C 1
ATOM 2057 O O . VAL A 1 271 ? -27.345 0.017 1.025 1.00 89.69 271 VAL A O 1
ATOM 2060 N N . ASP A 1 272 ? -28.452 1.938 1.380 1.00 88.31 272 ASP A N 1
ATOM 2061 C CA . ASP A 1 272 ? -29.161 1.903 0.102 1.00 88.31 272 ASP A CA 1
ATOM 2062 C C . ASP A 1 272 ? -28.264 2.459 -1.004 1.00 88.31 272 ASP A C 1
ATOM 2064 O O . ASP A 1 272 ? -28.224 3.657 -1.259 1.00 88.31 272 ASP A O 1
ATOM 2068 N N . THR A 1 273 ? -27.514 1.576 -1.655 1.00 83.38 273 THR A N 1
ATOM 2069 C CA . THR A 1 273 ? -26.675 1.920 -2.813 1.00 83.38 273 THR A CA 1
ATOM 2070 C C . THR A 1 273 ? -27.418 1.755 -4.146 1.00 83.38 273 THR A C 1
ATOM 2072 O O . THR A 1 273 ? -26.827 1.917 -5.217 1.00 83.38 273 THR A O 1
ATOM 2075 N N . GLY A 1 274 ? -28.720 1.435 -4.110 1.00 82.19 274 GLY A N 1
ATOM 2076 C CA . GLY A 1 274 ? -29.487 0.991 -5.275 1.00 82.19 274 GLY A CA 1
ATOM 2077 C C . GLY A 1 274 ? -29.122 -0.420 -5.756 1.00 82.19 274 GLY A C 1
ATOM 2078 O O . GLY A 1 274 ? -29.475 -0.781 -6.879 1.00 82.19 274 GLY A O 1
ATOM 2079 N N . SER A 1 275 ? -28.405 -1.199 -4.938 1.00 83.94 275 SER A N 1
ATOM 2080 C CA . SER A 1 275 ? -28.029 -2.587 -5.217 1.00 83.94 275 SER A CA 1
ATOM 2081 C C . SER A 1 275 ? -28.867 -3.582 -4.404 1.00 83.94 275 SER A C 1
ATOM 2083 O O . SER A 1 275 ? -29.630 -3.206 -3.514 1.00 83.94 275 SER A O 1
ATOM 2085 N N . SER A 1 276 ? -28.737 -4.874 -4.720 1.00 86.25 276 SER A N 1
ATOM 2086 C CA . SER A 1 276 ? -29.390 -5.943 -3.946 1.00 86.25 276 SER A CA 1
ATOM 2087 C C . SER A 1 276 ? -28.681 -6.263 -2.624 1.00 86.25 276 SER A C 1
ATOM 2089 O O . SER A 1 276 ? -29.278 -6.901 -1.761 1.00 86.25 276 SER A O 1
ATOM 2091 N N . ILE A 1 277 ? -27.434 -5.806 -2.463 1.00 90.44 277 ILE A N 1
ATOM 2092 C CA . ILE A 1 277 ? -26.603 -6.015 -1.278 1.00 90.44 277 ILE A CA 1
ATOM 2093 C C . ILE A 1 277 ? -26.626 -4.719 -0.468 1.00 90.44 277 ILE A C 1
ATOM 2095 O O . ILE A 1 277 ? -25.952 -3.744 -0.796 1.00 90.44 277 ILE A O 1
ATOM 2099 N N . THR A 1 278 ? -27.421 -4.704 0.597 1.00 91.50 278 THR A N 1
ATOM 2100 C CA . THR A 1 278 ? -27.653 -3.489 1.394 1.00 91.50 278 THR A CA 1
ATOM 2101 C C . THR A 1 278 ? -27.078 -3.584 2.795 1.00 91.50 278 THR A C 1
ATOM 2103 O O . THR A 1 278 ? -26.952 -2.571 3.474 1.00 91.50 278 THR A O 1
ATOM 2106 N N . SER A 1 279 ? -26.721 -4.780 3.252 1.00 90.56 279 SER A N 1
ATOM 2107 C CA . SER A 1 279 ? -26.273 -5.019 4.617 1.00 90.56 279 SER A CA 1
ATOM 2108 C C . SER A 1 279 ? -25.240 -6.135 4.690 1.00 90.56 279 SER A C 1
ATOM 2110 O O . SER A 1 279 ? -25.085 -6.946 3.779 1.00 90.56 279 SER A O 1
ATOM 2112 N N . LEU A 1 280 ? -24.565 -6.222 5.832 1.00 90.19 280 LEU A N 1
ATOM 2113 C CA . LEU A 1 280 ? -23.648 -7.316 6.135 1.00 90.19 280 LEU A CA 1
ATOM 2114 C C . LEU A 1 280 ? -24.353 -8.682 6.239 1.00 90.19 280 LEU A C 1
ATOM 2116 O O . LEU A 1 280 ? -23.748 -9.718 5.962 1.00 90.19 280 LEU A O 1
ATOM 2120 N N . LEU A 1 281 ? -25.649 -8.688 6.564 1.00 89.88 281 LEU A N 1
ATOM 2121 C CA . LEU A 1 281 ? -26.480 -9.897 6.565 1.00 89.88 281 LEU A CA 1
ATOM 2122 C C . LEU A 1 281 ? -26.607 -10.491 5.153 1.00 89.88 281 LEU A C 1
ATOM 2124 O O . LEU A 1 281 ? -26.579 -11.713 4.995 1.00 89.88 281 LEU A O 1
ATOM 2128 N N . ASP A 1 282 ? -26.672 -9.637 4.126 1.00 90.88 282 ASP A N 1
ATOM 2129 C CA . ASP A 1 282 ? -26.728 -10.057 2.718 1.00 90.88 282 ASP A CA 1
ATOM 2130 C C . ASP A 1 282 ? -25.412 -10.718 2.263 1.00 90.88 282 ASP A C 1
ATOM 2132 O O . ASP A 1 282 ? -25.407 -11.527 1.337 1.00 90.88 282 ASP A O 1
ATOM 2136 N N . LEU A 1 283 ? -24.304 -10.436 2.962 1.00 91.56 283 LEU A N 1
ATOM 2137 C CA . LEU A 1 283 ? -22.992 -11.061 2.752 1.00 91.56 283 LEU A CA 1
ATOM 2138 C C . LEU A 1 283 ? -22.799 -12.365 3.540 1.00 91.56 283 LEU A C 1
ATOM 2140 O O . LEU A 1 283 ? -21.720 -12.955 3.505 1.00 91.56 283 LEU A O 1
ATOM 2144 N N . GLY A 1 284 ? -23.831 -12.835 4.243 1.00 91.62 284 GLY A N 1
ATOM 2145 C CA . GLY A 1 284 ? -23.779 -14.074 5.014 1.00 91.62 284 GLY A CA 1
ATOM 2146 C C . GLY A 1 284 ? -23.295 -13.918 6.450 1.00 91.62 284 GLY A C 1
ATOM 2147 O O . GLY A 1 284 ? -22.975 -14.924 7.077 1.00 91.62 284 GLY A O 1
ATOM 2148 N N . MET A 1 285 ? -23.248 -12.700 6.991 1.00 91.88 285 MET A N 1
ATOM 2149 C CA . MET A 1 285 ? -23.031 -12.520 8.424 1.00 91.88 285 MET A CA 1
ATOM 2150 C C . MET A 1 285 ? -24.303 -12.858 9.204 1.00 91.88 285 MET A C 1
ATOM 2152 O O . MET A 1 285 ? -25.396 -12.399 8.877 1.00 91.88 285 MET A O 1
ATOM 2156 N N . GLU A 1 286 ? -24.154 -13.648 10.260 1.00 92.00 286 GLU A N 1
ATOM 2157 C CA . GLU A 1 286 ? -25.236 -14.100 11.127 1.00 92.00 286 GLU A CA 1
ATOM 2158 C C . GLU A 1 286 ? -24.925 -13.702 12.571 1.00 92.00 286 GLU A C 1
ATOM 2160 O O . GLU A 1 286 ? -23.841 -13.975 13.084 1.00 92.00 286 GLU A O 1
ATOM 2165 N N . LEU A 1 287 ? -25.874 -13.026 13.218 1.00 91.25 287 LEU A N 1
ATOM 2166 C CA . LEU A 1 287 ? -25.731 -12.554 14.591 1.00 91.25 287 LEU A CA 1
ATOM 2167 C C . LEU A 1 287 ? -26.110 -13.662 15.582 1.00 91.25 287 LEU A C 1
ATOM 2169 O O . LEU A 1 287 ? -27.224 -14.195 15.551 1.00 91.25 287 LEU A O 1
ATOM 2173 N N . ASN A 1 288 ? -25.201 -13.960 16.501 1.00 91.38 288 ASN A N 1
ATOM 2174 C CA . ASN A 1 288 ? -25.392 -14.916 17.579 1.00 91.38 288 ASN A CA 1
ATOM 2175 C C . ASN A 1 288 ? -26.113 -14.281 18.777 1.00 91.38 288 ASN A C 1
ATOM 2177 O O . ASN A 1 288 ? -26.209 -13.064 18.928 1.00 91.38 288 ASN A O 1
ATOM 2181 N N . LYS A 1 289 ? -26.629 -15.126 19.678 1.00 88.06 289 LYS A N 1
ATOM 2182 C CA . LYS A 1 289 ? -27.370 -14.673 20.872 1.00 88.06 289 LYS A CA 1
ATOM 2183 C C . LYS A 1 289 ? -26.516 -13.899 21.875 1.00 88.06 289 LYS A C 1
ATOM 2185 O O . LYS A 1 289 ? -27.071 -13.144 22.665 1.00 88.06 289 LYS A O 1
ATOM 2190 N N . ASP A 1 290 ? -25.211 -14.132 21.864 1.00 86.44 290 ASP A N 1
ATOM 2191 C CA . ASP A 1 290 ? -24.217 -13.438 22.687 1.00 86.44 290 ASP A CA 1
ATOM 2192 C C . ASP A 1 290 ? -23.759 -12.106 22.062 1.00 86.44 290 ASP A C 1
ATOM 2194 O O . ASP A 1 290 ? -22.938 -11.405 22.641 1.00 86.44 290 ASP A O 1
ATOM 2198 N N . GLY A 1 291 ? -24.298 -11.738 20.894 1.00 88.69 291 GLY A N 1
ATOM 2199 C CA . GLY A 1 291 ? -23.924 -10.528 20.168 1.00 88.69 291 GLY A CA 1
ATOM 2200 C C . GLY A 1 291 ? -22.703 -10.693 19.265 1.00 88.69 291 GLY A C 1
ATOM 2201 O O . GLY A 1 291 ? -22.376 -9.750 18.557 1.00 88.69 291 GLY A O 1
ATOM 2202 N N . THR A 1 292 ? -22.048 -11.859 19.240 1.00 93.25 292 THR A N 1
ATOM 2203 C CA . THR A 1 292 ? -20.979 -12.153 18.271 1.00 93.25 292 THR A CA 1
ATOM 2204 C C . THR A 1 292 ? -21.552 -12.426 16.879 1.00 93.25 292 THR A C 1
ATOM 2206 O O . THR A 1 292 ? -22.752 -12.637 16.704 1.00 93.25 292 THR A O 1
ATOM 2209 N N . ILE A 1 293 ? -20.694 -12.439 15.865 1.00 93.81 293 ILE A N 1
ATOM 2210 C CA . ILE A 1 293 ? -21.045 -12.684 14.470 1.00 93.81 293 ILE A CA 1
ATOM 2211 C C . ILE A 1 293 ? -20.360 -13.957 13.982 1.00 93.81 293 ILE A C 1
ATOM 2213 O O . ILE A 1 293 ? -19.148 -14.118 14.113 1.00 93.81 293 ILE A O 1
ATOM 2217 N N . SER A 1 294 ? -21.131 -14.832 13.342 1.00 94.12 294 SER A N 1
ATOM 2218 C CA . SER A 1 294 ? -20.620 -15.919 12.504 1.00 94.12 294 SER A CA 1
ATOM 2219 C C . SER A 1 294 ? -20.720 -15.564 11.022 1.00 94.12 294 SER A C 1
ATOM 2221 O O . SER A 1 294 ? -21.687 -14.934 10.601 1.00 94.12 294 SER A O 1
ATOM 2223 N N . LEU A 1 295 ? -19.746 -15.998 10.222 1.00 94.12 295 LEU A N 1
ATOM 2224 C CA . LEU A 1 295 ? -19.710 -15.766 8.778 1.00 94.12 295 LEU A CA 1
ATOM 2225 C C . LEU A 1 295 ? -20.027 -17.052 8.001 1.00 94.12 295 LEU A C 1
ATOM 2227 O O . LEU A 1 295 ? -19.303 -18.044 8.102 1.00 94.12 295 LEU A O 1
ATOM 2231 N N . ASP A 1 296 ? -21.065 -17.020 7.166 1.00 95.00 296 ASP A N 1
ATOM 2232 C CA . ASP A 1 296 ? -21.289 -18.030 6.132 1.00 95.00 296 ASP A CA 1
ATOM 2233 C C . ASP A 1 296 ? -20.393 -17.732 4.922 1.00 95.00 296 ASP A C 1
ATOM 2235 O O . ASP A 1 296 ? -20.758 -16.990 4.004 1.00 95.00 296 ASP A O 1
ATOM 2239 N N . GLN A 1 297 ? -19.212 -18.354 4.913 1.00 92.06 297 GLN A N 1
ATOM 2240 C CA . GLN A 1 297 ? -18.222 -18.198 3.847 1.00 92.06 297 GLN A CA 1
ATOM 2241 C C . GLN A 1 297 ? -18.806 -18.474 2.451 1.00 92.06 297 GLN A C 1
ATOM 2243 O O . GLN A 1 297 ? -18.423 -17.818 1.488 1.00 92.06 297 GLN A O 1
ATOM 2248 N N . LYS A 1 298 ? -19.774 -19.395 2.322 1.00 93.44 298 LYS A N 1
ATOM 2249 C CA . LYS A 1 298 ? -20.364 -19.732 1.017 1.00 93.44 298 LYS A CA 1
ATOM 2250 C C . LYS A 1 298 ? -21.253 -18.614 0.487 1.00 93.44 298 LYS A C 1
ATOM 2252 O O . LYS A 1 298 ? -21.268 -18.385 -0.721 1.00 93.44 298 LYS A O 1
ATOM 2257 N N . LYS A 1 299 ? -22.001 -17.936 1.362 1.00 93.06 299 LYS A N 1
ATOM 2258 C CA . LYS A 1 299 ? -22.796 -16.758 0.980 1.00 93.06 299 LYS A CA 1
ATOM 2259 C C . LYS A 1 299 ? -21.888 -15.589 0.613 1.00 93.06 299 LYS A C 1
ATOM 2261 O O . LYS A 1 299 ? -22.140 -14.951 -0.405 1.00 93.06 299 LYS A O 1
ATOM 2266 N N . LEU A 1 300 ? -20.809 -15.375 1.369 1.00 92.50 300 LEU A N 1
ATOM 2267 C CA . LEU A 1 300 ? -19.813 -14.352 1.046 1.00 92.50 300 LEU A CA 1
ATOM 2268 C C . LEU A 1 300 ? -19.175 -14.612 -0.327 1.00 92.50 300 LEU A C 1
ATOM 2270 O O . LEU A 1 300 ? -19.133 -13.722 -1.175 1.00 92.50 300 LEU A O 1
ATOM 2274 N N . ASP A 1 301 ? -18.738 -15.848 -0.581 1.00 91.00 301 ASP A N 1
ATOM 2275 C CA . ASP A 1 301 ? -18.168 -16.252 -1.868 1.00 91.00 301 ASP A CA 1
ATOM 2276 C C . ASP A 1 301 ? -19.169 -16.073 -3.019 1.00 91.00 301 ASP A C 1
ATOM 2278 O O . ASP A 1 301 ? -18.803 -15.578 -4.086 1.00 91.00 301 ASP A O 1
ATOM 2282 N N . ALA A 1 302 ? -20.441 -16.423 -2.806 1.00 91.19 302 ALA A N 1
ATOM 2283 C CA . ALA A 1 302 ? -21.494 -16.235 -3.799 1.00 91.19 302 ALA A CA 1
ATOM 2284 C C . ALA A 1 302 ? -21.772 -14.750 -4.092 1.00 91.19 302 ALA A C 1
ATOM 2286 O O . ALA A 1 302 ? -21.982 -14.392 -5.253 1.00 91.19 302 ALA A O 1
ATOM 2287 N N . ALA A 1 303 ? -21.744 -13.883 -3.076 1.00 91.12 303 ALA A N 1
ATOM 2288 C CA . ALA A 1 303 ? -21.917 -12.441 -3.238 1.00 91.12 303 ALA A CA 1
ATOM 2289 C C . ALA A 1 303 ? -20.778 -11.827 -4.070 1.00 91.12 303 ALA A C 1
ATOM 2291 O O . ALA A 1 303 ? -21.040 -11.117 -5.038 1.00 91.12 303 ALA A O 1
ATOM 2292 N N . PHE A 1 304 ? -19.521 -12.179 -3.776 1.00 89.50 304 PHE A N 1
ATOM 2293 C CA . PHE A 1 304 ? -18.369 -11.725 -4.566 1.00 89.50 304 PHE A CA 1
ATOM 2294 C C . PHE A 1 304 ? -18.352 -12.280 -5.991 1.00 89.50 304 PHE A C 1
ATOM 2296 O O . PHE A 1 304 ? -17.912 -11.590 -6.905 1.00 89.50 304 PHE A O 1
ATOM 2303 N N . PHE A 1 305 ? -18.826 -13.511 -6.196 1.00 87.12 305 PHE A N 1
ATOM 2304 C CA . PHE A 1 305 ? -18.909 -14.097 -7.532 1.00 87.12 305 PHE A CA 1
ATOM 2305 C C . PHE A 1 305 ? -20.006 -13.451 -8.389 1.00 87.12 305 PHE A C 1
ATOM 2307 O O . PHE A 1 305 ? -19.829 -13.282 -9.593 1.00 87.12 305 PHE A O 1
ATOM 2314 N N . SER A 1 306 ? -21.150 -13.120 -7.786 1.00 87.50 306 SER A N 1
ATOM 2315 C CA . SER A 1 306 ? -22.308 -12.585 -8.511 1.00 87.50 306 SER A CA 1
ATOM 2316 C C . SER A 1 306 ? -22.239 -11.075 -8.735 1.00 87.50 306 SER A C 1
ATOM 2318 O O . SER A 1 306 ? -22.538 -10.628 -9.842 1.00 87.50 306 SER A O 1
ATOM 2320 N N . SER A 1 307 ? -21.819 -10.310 -7.724 1.00 87.00 307 SER A N 1
ATOM 2321 C CA . SER A 1 307 ? -21.859 -8.844 -7.742 1.00 87.00 307 SER A CA 1
ATOM 2322 C C . SER A 1 307 ? -20.713 -8.209 -6.930 1.00 87.00 307 SER A C 1
ATOM 2324 O O . SER A 1 307 ? -20.964 -7.566 -5.909 1.00 87.00 307 SER A O 1
ATOM 2326 N N . PRO A 1 308 ? -19.443 -8.317 -7.366 1.00 86.50 308 PRO A N 1
ATOM 2327 C CA . PRO A 1 308 ? -18.302 -7.772 -6.620 1.00 86.50 308 PRO A CA 1
ATOM 2328 C C . PRO A 1 308 ? -18.359 -6.243 -6.456 1.00 86.50 308 PRO A C 1
ATOM 2330 O O . PRO A 1 308 ? -17.972 -5.719 -5.413 1.00 86.50 308 PRO A O 1
ATOM 2333 N N . GLU A 1 309 ? -18.884 -5.519 -7.449 1.00 87.19 309 GLU A N 1
ATOM 2334 C CA . GLU A 1 309 ? -19.062 -4.062 -7.366 1.00 87.19 309 GLU A CA 1
ATOM 2335 C C . GLU A 1 309 ? -20.101 -3.650 -6.319 1.00 87.19 309 GLU A C 1
ATOM 2337 O O . GLU A 1 309 ? -19.919 -2.639 -5.643 1.00 87.19 309 GLU A O 1
ATOM 2342 N N . ASP A 1 310 ? -21.176 -4.425 -6.155 1.00 90.00 310 ASP A N 1
ATOM 2343 C CA . ASP A 1 310 ? -22.213 -4.133 -5.160 1.00 90.00 310 ASP A CA 1
ATOM 2344 C C . ASP A 1 310 ? -21.679 -4.368 -3.743 1.00 90.00 310 ASP A C 1
ATOM 2346 O O . ASP A 1 310 ? -21.925 -3.559 -2.847 1.00 90.00 310 ASP A O 1
ATOM 2350 N N . VAL A 1 311 ? -20.866 -5.418 -3.559 1.00 90.69 311 VAL A N 1
ATOM 2351 C CA . VAL A 1 311 ? -20.134 -5.637 -2.303 1.00 90.69 311 VAL A CA 1
ATOM 2352 C C . VAL A 1 311 ? -19.212 -4.452 -2.017 1.00 90.69 311 VAL A C 1
ATOM 2354 O O . VAL A 1 311 ? -19.229 -3.924 -0.909 1.00 90.69 311 VAL A O 1
ATOM 2357 N N . ALA A 1 312 ? -18.441 -3.982 -3.004 1.00 89.31 312 ALA A N 1
ATOM 2358 C CA . ALA A 1 312 ? -17.563 -2.828 -2.821 1.00 89.31 312 ALA A CA 1
ATOM 2359 C C . ALA A 1 312 ? -18.351 -1.567 -2.422 1.00 89.31 312 ALA A C 1
ATOM 2361 O O . ALA A 1 312 ? -18.003 -0.919 -1.432 1.00 89.31 312 ALA A O 1
ATOM 2362 N N . LYS A 1 313 ? -19.450 -1.263 -3.128 1.00 90.62 313 LYS A N 1
ATOM 2363 C CA . LYS A 1 313 ? -20.338 -0.120 -2.843 1.00 90.62 313 LYS A CA 1
ATOM 2364 C C . LYS A 1 313 ? -20.933 -0.159 -1.442 1.00 90.62 313 LYS A C 1
ATOM 2366 O O . LYS A 1 313 ? -21.083 0.896 -0.836 1.00 90.62 313 LYS A O 1
ATOM 2371 N N . LEU A 1 314 ? -21.233 -1.335 -0.889 1.00 92.00 314 LEU A N 1
ATOM 2372 C CA . LEU A 1 314 ? -21.695 -1.435 0.498 1.00 92.00 314 LEU A CA 1
ATOM 2373 C C . LEU A 1 314 ? -20.677 -0.824 1.480 1.00 92.00 314 LEU A C 1
ATOM 2375 O O . LEU A 1 314 ? -21.060 -0.115 2.412 1.00 92.00 314 LEU A O 1
ATOM 2379 N N . PHE A 1 315 ? -19.382 -1.075 1.271 1.00 91.19 315 PHE A N 1
ATOM 2380 C CA . PHE A 1 315 ? -18.326 -0.615 2.178 1.00 91.19 315 PHE A CA 1
ATOM 2381 C C . PHE A 1 315 ? -17.848 0.807 1.893 1.00 91.19 315 PHE A C 1
ATOM 2383 O O . PHE A 1 315 ? -17.628 1.550 2.850 1.00 91.19 315 PHE A O 1
ATOM 2390 N N . ILE A 1 316 ? -17.697 1.185 0.618 1.00 91.31 316 ILE A N 1
ATOM 2391 C CA . ILE A 1 316 ? -17.157 2.498 0.214 1.00 91.31 316 ILE A CA 1
ATOM 2392 C C . ILE A 1 316 ? -18.244 3.548 -0.045 1.00 91.31 316 ILE A C 1
ATOM 2394 O O . ILE A 1 316 ? -17.954 4.739 -0.075 1.00 91.31 316 ILE A O 1
ATOM 2398 N N . GLY A 1 317 ? -19.496 3.122 -0.213 1.00 91.38 317 GLY A N 1
ATOM 2399 C CA . GLY A 1 317 ? -20.611 3.995 -0.553 1.00 91.38 317 GLY A CA 1
ATOM 2400 C C . GLY A 1 317 ? -20.665 4.361 -2.036 1.00 91.38 317 GLY A C 1
ATOM 2401 O O . GLY A 1 317 ? -20.096 3.689 -2.896 1.00 91.38 317 GLY A O 1
ATOM 2402 N N . ASP A 1 318 ? -21.383 5.442 -2.326 1.00 87.31 318 ASP A N 1
ATOM 2403 C CA . ASP A 1 318 ? -21.529 6.023 -3.661 1.00 87.31 318 ASP A CA 1
ATOM 2404 C C . ASP A 1 318 ? -21.294 7.533 -3.545 1.00 87.31 318 ASP A C 1
ATOM 2406 O O . ASP A 1 318 ? -22.163 8.283 -3.090 1.00 87.31 318 ASP A O 1
ATOM 2410 N N . SER A 1 319 ? -20.086 7.975 -3.909 1.00 81.81 319 SER A N 1
ATOM 2411 C CA . SER A 1 319 ? -19.691 9.383 -3.805 1.00 81.81 319 SER A CA 1
ATOM 2412 C C . SER A 1 319 ? -20.506 10.291 -4.725 1.00 81.81 319 SER A C 1
ATOM 2414 O O . SER A 1 319 ? -20.793 11.422 -4.341 1.00 81.81 319 SER A O 1
ATOM 2416 N N . ASP A 1 320 ? -20.935 9.795 -5.889 1.00 83.88 320 ASP A N 1
ATOM 2417 C CA . ASP A 1 320 ? -21.729 10.574 -6.847 1.00 83.88 320 ASP A CA 1
ATOM 2418 C C . ASP A 1 320 ? -23.139 10.860 -6.311 1.00 83.88 320 ASP A C 1
ATOM 2420 O O . ASP A 1 320 ? -23.766 11.854 -6.681 1.00 83.88 320 ASP A O 1
ATOM 2424 N N . LYS A 1 321 ? -23.637 9.999 -5.415 1.00 84.69 321 LYS A N 1
ATOM 2425 C CA . LYS A 1 321 ? -24.936 10.147 -4.742 1.00 84.69 321 LYS A CA 1
ATOM 2426 C C . LYS A 1 321 ? -24.834 10.617 -3.289 1.00 84.69 321 LYS A C 1
ATOM 2428 O O . LYS A 1 321 ? -25.849 10.625 -2.595 1.00 84.69 321 LYS A O 1
ATOM 2433 N N . GLU A 1 322 ? -23.640 10.990 -2.826 1.00 86.88 322 GLU A N 1
ATOM 2434 C CA . GLU A 1 322 ? -23.361 11.385 -1.435 1.00 86.88 322 GLU A CA 1
ATOM 2435 C C . GLU A 1 322 ? -23.772 10.321 -0.391 1.00 86.88 322 GLU A C 1
ATOM 2437 O O . GLU A 1 322 ? -24.138 10.633 0.745 1.00 86.88 322 GLU A O 1
ATOM 2442 N N . ILE A 1 323 ? -23.705 9.040 -0.763 1.00 88.31 323 ILE A N 1
ATOM 2443 C CA . ILE A 1 323 ? -24.066 7.917 0.107 1.00 88.31 323 ILE A CA 1
ATOM 2444 C C . ILE A 1 323 ? -22.804 7.411 0.791 1.00 88.31 323 ILE A C 1
ATOM 2446 O O . ILE A 1 323 ? -21.885 6.929 0.131 1.00 88.31 323 ILE A O 1
ATOM 2450 N N . LYS A 1 324 ? -22.765 7.492 2.122 1.00 91.56 324 LYS A N 1
ATOM 2451 C CA . LYS A 1 324 ? -21.669 6.931 2.920 1.00 91.56 324 LYS A CA 1
ATOM 2452 C C . LYS A 1 324 ? -21.739 5.408 2.949 1.00 91.56 324 LYS A C 1
ATOM 2454 O O . LYS A 1 324 ? -22.805 4.846 3.193 1.00 91.56 324 LYS A O 1
ATOM 2459 N N . GLY A 1 325 ? -20.595 4.758 2.763 1.00 92.19 325 GLY A N 1
ATOM 2460 C CA . GLY A 1 325 ? -20.472 3.315 2.936 1.00 92.19 325 GLY A CA 1
ATOM 2461 C C . GLY A 1 325 ? -20.402 2.899 4.403 1.00 92.19 325 GLY A C 1
ATOM 2462 O O . GLY A 1 325 ? -20.170 3.719 5.297 1.00 92.19 325 GLY A O 1
ATOM 2463 N N . LEU A 1 326 ? -20.555 1.599 4.661 1.00 89.94 326 LEU A N 1
ATOM 2464 C CA . LEU A 1 326 ? -20.422 1.039 6.008 1.00 89.94 326 LEU A CA 1
ATOM 2465 C C . LEU A 1 326 ? -19.054 1.323 6.634 1.00 89.94 326 LEU A C 1
ATOM 2467 O O . LEU A 1 326 ? -18.982 1.538 7.843 1.00 89.94 326 LEU A O 1
ATOM 2471 N N . GLY A 1 327 ? -17.984 1.359 5.832 1.00 89.88 327 GLY A N 1
ATOM 2472 C CA . GLY A 1 327 ? -16.641 1.675 6.317 1.00 89.88 327 GLY A CA 1
ATOM 2473 C C . GLY A 1 327 ? -16.569 3.075 6.926 1.00 89.88 327 GLY A C 1
ATOM 2474 O O . GLY A 1 327 ? -16.076 3.238 8.042 1.00 89.88 327 GLY A O 1
ATOM 2475 N N . ASP A 1 328 ? -17.140 4.068 6.242 1.00 91.56 328 ASP A N 1
ATOM 2476 C CA . ASP A 1 328 ? -17.198 5.447 6.732 1.00 91.56 328 ASP A CA 1
ATOM 2477 C C . ASP A 1 328 ? -18.103 5.578 7.955 1.00 91.56 328 ASP A C 1
ATOM 2479 O O . ASP A 1 328 ? -17.727 6.223 8.932 1.00 91.56 328 ASP A O 1
ATOM 2483 N N . ILE A 1 329 ? -19.278 4.941 7.930 1.00 90.25 329 ILE A N 1
ATOM 2484 C CA . ILE A 1 329 ? -20.234 4.962 9.047 1.00 90.25 329 ILE A CA 1
ATOM 2485 C C . ILE A 1 329 ? -19.592 4.376 10.312 1.00 90.25 329 ILE A C 1
ATOM 2487 O O . ILE A 1 329 ? -19.667 4.980 11.387 1.00 90.25 329 ILE A O 1
ATOM 2491 N N . LEU A 1 330 ? -18.927 3.223 10.184 1.00 88.12 330 LEU A N 1
ATOM 2492 C CA . LEU A 1 330 ? -18.225 2.565 11.281 1.00 88.12 330 LEU A CA 1
ATOM 2493 C C . LEU A 1 330 ? -17.075 3.437 11.794 1.00 88.12 330 LEU A C 1
ATOM 2495 O O . LEU A 1 330 ? -16.969 3.682 12.996 1.00 88.12 330 LEU A O 1
ATOM 2499 N N . ASN A 1 331 ? -16.237 3.941 10.888 1.00 90.38 331 ASN A N 1
ATOM 2500 C CA . ASN A 1 331 ? -15.089 4.767 11.241 1.00 90.38 331 ASN A CA 1
ATOM 2501 C C . ASN A 1 331 ? -15.507 6.072 11.937 1.00 90.38 331 ASN A C 1
ATOM 2503 O O . ASN A 1 331 ? -14.934 6.428 12.967 1.00 90.38 331 ASN A O 1
ATOM 2507 N N . ASP A 1 332 ? -16.532 6.762 11.433 1.00 90.94 332 ASP A N 1
ATOM 2508 C CA . ASP A 1 332 ? -17.055 7.992 12.033 1.00 90.94 332 ASP A CA 1
ATOM 2509 C C . ASP A 1 332 ? -17.556 7.744 13.461 1.00 90.94 332 ASP A C 1
ATOM 2511 O O . ASP A 1 332 ? -17.217 8.502 14.379 1.00 90.94 332 ASP A O 1
ATOM 2515 N N . LYS A 1 333 ? -18.305 6.654 13.672 1.00 87.62 333 LYS A N 1
ATOM 2516 C CA . LYS A 1 333 ? -18.832 6.288 14.991 1.00 87.62 333 LYS A CA 1
ATOM 2517 C C . LYS A 1 333 ? -17.717 5.918 15.970 1.00 87.62 333 LYS A C 1
ATOM 2519 O O . LYS A 1 333 ? -17.686 6.440 17.087 1.00 87.62 333 LYS A O 1
ATOM 2524 N N . LEU A 1 334 ? -16.768 5.076 15.556 1.00 87.62 334 LEU A N 1
ATOM 2525 C CA . LEU A 1 334 ? -15.625 4.695 16.393 1.00 87.62 334 LEU A CA 1
ATOM 2526 C C . LEU A 1 334 ? -14.763 5.914 16.744 1.00 87.62 334 LEU A C 1
ATOM 2528 O O . LEU A 1 334 ? -14.331 6.072 17.888 1.00 87.62 334 LEU A O 1
ATOM 2532 N N . LYS A 1 335 ? -14.565 6.833 15.797 1.00 90.69 335 LYS A N 1
ATOM 2533 C CA . LYS A 1 335 ? -13.846 8.093 16.018 1.00 90.69 335 LYS A CA 1
ATOM 2534 C C . LYS A 1 335 ? -14.601 9.045 16.946 1.00 90.69 335 LYS A C 1
ATOM 2536 O O . LYS A 1 335 ? -13.989 9.829 17.669 1.00 90.69 335 LYS A O 1
ATOM 2541 N N . GLU A 1 336 ? -15.930 9.028 16.944 1.00 88.94 336 GLU A N 1
ATOM 2542 C CA . GLU A 1 336 ? -16.737 9.763 17.922 1.00 88.94 336 GLU A CA 1
ATOM 2543 C C . GLU A 1 336 ? -16.576 9.215 19.341 1.00 88.94 336 GLU A C 1
ATOM 2545 O O . GLU A 1 336 ? -16.416 9.991 20.284 1.00 88.94 336 GLU A O 1
ATOM 2550 N N . MET A 1 337 ? -16.520 7.894 19.489 1.00 85.88 337 MET A N 1
ATOM 2551 C CA . MET A 1 337 ? -16.331 7.249 20.788 1.00 85.88 337 MET A CA 1
ATOM 2552 C C . MET A 1 337 ? -14.914 7.437 21.354 1.00 85.88 337 MET A C 1
ATOM 2554 O O . MET A 1 337 ? -14.761 7.666 22.555 1.00 85.88 337 MET A O 1
ATOM 2558 N N . THR A 1 338 ? -13.889 7.358 20.498 1.00 89.12 338 THR A N 1
ATOM 2559 C CA . THR A 1 338 ? -12.468 7.282 20.900 1.00 89.12 338 THR A CA 1
ATOM 2560 C C . THR A 1 338 ? -11.713 8.612 20.873 1.00 89.12 338 THR A C 1
ATOM 2562 O O . THR A 1 338 ? -10.585 8.682 21.362 1.00 89.12 338 THR A O 1
ATOM 2565 N N . ARG A 1 339 ? -12.296 9.689 20.325 1.00 91.75 339 ARG A N 1
ATOM 2566 C CA . ARG A 1 339 ? -11.655 11.017 20.341 1.00 91.75 339 ARG A CA 1
ATOM 2567 C C . ARG A 1 339 ? -11.386 11.503 21.771 1.00 91.75 339 ARG A C 1
ATOM 2569 O O . ARG A 1 339 ? -12.009 11.062 22.731 1.00 91.75 339 ARG A O 1
ATOM 2576 N N . SER A 1 340 ? -10.522 12.509 21.904 1.00 88.62 340 SER A N 1
ATOM 2577 C CA . SER A 1 340 ? -10.171 13.115 23.199 1.00 88.62 340 SER A CA 1
ATOM 2578 C C . SER A 1 340 ? -11.365 13.696 23.968 1.00 88.62 340 SER A C 1
ATOM 2580 O O . SER A 1 340 ? -11.340 13.755 25.190 1.00 88.62 340 SER A O 1
ATOM 2582 N N . THR A 1 341 ? -12.428 14.110 23.283 1.00 86.75 341 THR A N 1
ATOM 2583 C CA . THR A 1 341 ? -13.690 14.563 23.897 1.00 86.75 341 THR A CA 1
ATOM 2584 C C . THR A 1 341 ? -14.795 13.503 23.853 1.00 86.75 341 THR A C 1
ATOM 2586 O O . THR A 1 341 ? -15.958 13.814 24.090 1.00 86.75 341 THR A O 1
ATOM 2589 N N . GLY A 1 342 ? -14.442 12.270 23.492 1.00 87.06 342 GLY A N 1
ATOM 2590 C CA . GLY A 1 342 ? -15.359 11.157 23.302 1.00 87.06 342 GLY A CA 1
ATOM 2591 C C . GLY A 1 342 ? -15.760 10.505 24.619 1.00 87.06 342 GLY A C 1
ATOM 2592 O O . GLY A 1 342 ? -15.201 10.786 25.683 1.00 87.06 342 GLY A O 1
ATOM 2593 N N . LEU A 1 343 ? -16.732 9.601 24.524 1.00 84.38 343 LEU A N 1
ATOM 2594 C CA . LEU A 1 343 ? -17.351 8.943 25.672 1.00 84.38 343 LEU A CA 1
ATOM 2595 C C . LEU A 1 343 ? -16.329 8.188 26.535 1.00 84.38 343 LEU A C 1
ATOM 2597 O O . LEU A 1 343 ? -16.332 8.331 27.755 1.00 84.38 343 LEU A O 1
ATOM 2601 N N . ILE A 1 344 ? -15.405 7.460 25.901 1.00 86.00 344 ILE A N 1
ATOM 2602 C CA . ILE A 1 344 ? -14.391 6.660 26.602 1.00 86.00 344 ILE A CA 1
ATOM 2603 C C . ILE A 1 344 ? -13.443 7.546 27.417 1.00 86.00 344 ILE A C 1
ATOM 2605 O O . ILE A 1 344 ? -13.134 7.237 28.568 1.00 86.00 344 ILE A O 1
ATOM 2609 N N . ASN A 1 345 ? -13.005 8.677 26.853 1.00 89.06 345 ASN A N 1
ATOM 2610 C CA . ASN A 1 345 ? -12.143 9.593 27.594 1.00 89.06 345 ASN A CA 1
ATOM 2611 C C . ASN A 1 345 ? -12.906 10.293 28.730 1.00 89.06 345 ASN A C 1
ATOM 2613 O O . ASN A 1 345 ? -12.346 10.498 29.804 1.00 89.06 345 ASN A O 1
ATOM 2617 N N . GLY A 1 346 ? -14.193 10.594 28.525 1.00 89.81 346 GLY A N 1
ATOM 2618 C CA . GLY A 1 346 ? -15.069 11.122 29.571 1.00 89.81 346 GLY A CA 1
ATOM 2619 C C . GLY A 1 346 ? -15.146 10.207 30.797 1.00 89.81 346 GLY A C 1
ATOM 2620 O O . GLY A 1 346 ? -14.986 10.683 31.921 1.00 89.81 346 GLY A O 1
ATOM 2621 N N . GLU A 1 347 ? -15.308 8.897 30.592 1.00 90.00 347 GLU A N 1
ATOM 2622 C CA . GLU A 1 347 ? -15.300 7.917 31.689 1.00 90.00 347 GLU A CA 1
ATOM 2623 C C . GLU A 1 347 ? -13.948 7.829 32.388 1.00 90.00 347 GLU A C 1
ATOM 2625 O O . GLU A 1 347 ? -13.885 7.783 33.617 1.00 90.00 347 GLU A O 1
ATOM 2630 N N . LYS A 1 348 ? -12.853 7.855 31.620 1.00 91.38 348 LYS A N 1
ATOM 2631 C CA . LYS A 1 348 ? -11.501 7.855 32.182 1.00 91.38 348 LYS A CA 1
ATOM 2632 C C . LYS A 1 348 ? -11.288 9.062 33.096 1.00 91.38 348 LYS A C 1
ATOM 2634 O O . LYS A 1 348 ? -10.905 8.891 34.250 1.00 91.38 348 LYS A O 1
ATOM 2639 N N . THR A 1 349 ? -11.612 10.266 32.625 1.00 92.81 349 THR A N 1
ATOM 2640 C CA . THR A 1 349 ? -11.511 11.493 33.427 1.00 92.81 349 THR A CA 1
ATOM 2641 C C . THR A 1 349 ? -12.439 11.460 34.646 1.00 92.81 349 THR A C 1
ATOM 2643 O O . THR A 1 349 ? -12.063 11.922 35.725 1.00 92.81 349 THR A O 1
ATOM 2646 N N . ALA A 1 350 ? -13.644 10.894 34.524 1.00 90.88 350 ALA A N 1
ATOM 2647 C CA . ALA A 1 350 ? -14.556 10.739 35.655 1.00 90.88 350 ALA A CA 1
ATOM 2648 C C . ALA A 1 350 ? -14.000 9.779 36.724 1.00 90.88 350 ALA A C 1
ATOM 2650 O O . ALA A 1 350 ? -14.105 10.071 37.923 1.00 90.88 350 ALA A O 1
ATOM 2651 N N . ALA A 1 351 ? -13.387 8.670 36.299 1.00 92.06 351 ALA A N 1
ATOM 2652 C CA . ALA A 1 351 ? -12.727 7.706 37.173 1.00 92.06 351 ALA A CA 1
ATOM 2653 C C . ALA A 1 351 ? -11.496 8.313 37.864 1.00 92.06 351 ALA A C 1
ATOM 2655 O O . ALA A 1 351 ? -11.386 8.213 39.086 1.00 92.06 351 ALA A O 1
ATOM 2656 N N . GLU A 1 352 ? -10.633 9.018 37.127 1.00 95.12 352 GLU A N 1
ATOM 2657 C CA . GLU A 1 352 ? -9.484 9.759 37.672 1.00 95.12 352 GLU A CA 1
ATOM 2658 C C . GLU A 1 352 ? -9.939 10.792 38.712 1.00 95.12 352 GLU A C 1
ATOM 2660 O O . GLU A 1 352 ? -9.488 10.775 39.855 1.00 95.12 352 GLU A O 1
ATOM 2665 N N . GLY A 1 353 ? -10.957 11.598 38.396 1.00 96.56 353 GLY A N 1
ATOM 2666 C CA . GLY A 1 353 ? -11.504 12.556 39.355 1.00 96.56 353 GLY A CA 1
ATOM 2667 C C . GLY A 1 353 ? -12.137 11.896 40.589 1.00 96.56 353 GLY A C 1
ATOM 2668 O O . GLY A 1 353 ? -12.172 12.495 41.666 1.00 96.56 353 GLY A O 1
ATOM 2669 N N . LYS A 1 354 ? -12.666 10.669 40.471 1.00 94.69 354 LYS A N 1
ATOM 2670 C CA . LYS A 1 354 ? -13.146 9.893 41.627 1.00 94.69 354 LYS A CA 1
ATOM 2671 C C . LYS A 1 354 ? -11.978 9.426 42.492 1.00 94.69 354 LYS A C 1
ATOM 2673 O O . LYS A 1 354 ? -12.093 9.521 43.713 1.00 94.69 354 LYS A O 1
ATOM 2678 N N . ILE A 1 355 ? -10.885 8.969 41.882 1.00 96.50 355 ILE A N 1
ATOM 2679 C CA . ILE A 1 355 ? -9.648 8.606 42.584 1.00 96.50 355 ILE A CA 1
ATOM 2680 C C . ILE A 1 355 ? -9.132 9.811 43.372 1.00 96.50 355 ILE A C 1
ATOM 2682 O O . ILE A 1 355 ? -8.931 9.692 44.577 1.00 96.50 355 ILE A O 1
ATOM 2686 N N . ASP A 1 356 ? -9.037 10.987 42.751 1.00 98.12 356 ASP A N 1
ATOM 2687 C CA . ASP A 1 356 ? -8.547 12.201 43.415 1.00 98.12 356 ASP A CA 1
ATOM 2688 C C . ASP A 1 356 ? -9.400 12.589 44.632 1.00 98.12 356 ASP A C 1
ATOM 2690 O O . ASP A 1 356 ? -8.881 12.860 45.718 1.00 98.12 356 ASP A O 1
ATOM 2694 N N . ARG A 1 357 ? -10.733 12.562 44.487 1.00 98.00 357 ARG A N 1
ATOM 2695 C CA . ARG A 1 357 ? -11.658 12.860 45.595 1.00 98.00 357 ARG A CA 1
ATOM 2696 C C . ARG A 1 357 ? -11.546 11.852 46.736 1.00 98.00 357 ARG A C 1
ATOM 2698 O O . ARG A 1 357 ? -11.642 12.242 47.899 1.00 98.00 357 ARG A O 1
ATOM 2705 N N . LEU A 1 358 ? -11.384 10.568 46.419 1.00 97.75 358 LEU A N 1
ATOM 2706 C CA . LEU A 1 358 ? -11.219 9.525 47.430 1.00 97.75 358 LEU A CA 1
ATOM 2707 C C . LEU A 1 358 ? -9.884 9.676 48.160 1.00 97.75 358 LEU A C 1
ATOM 2709 O O . LEU A 1 358 ? -9.878 9.622 49.386 1.00 97.75 358 LEU A O 1
ATOM 2713 N N . THR A 1 359 ? -8.797 9.955 47.441 1.00 97.94 359 THR A N 1
ATOM 2714 C CA . THR A 1 359 ? -7.474 10.222 48.022 1.00 97.94 359 THR A CA 1
ATOM 2715 C C . THR A 1 359 ? -7.527 11.386 49.013 1.00 97.94 359 THR A C 1
ATOM 2717 O O . THR A 1 359 ? -7.135 11.224 50.165 1.00 97.94 359 THR A O 1
ATOM 2720 N N . ALA A 1 360 ? -8.127 12.518 48.630 1.00 98.00 360 ALA A N 1
ATOM 2721 C CA . ALA A 1 360 ? -8.287 13.666 49.529 1.00 98.00 360 ALA A CA 1
ATOM 2722 C C . ALA A 1 360 ? -9.166 13.350 50.760 1.00 98.00 360 ALA A C 1
ATOM 2724 O O . ALA A 1 360 ? -8.930 13.847 51.867 1.00 98.00 360 ALA A O 1
ATOM 2725 N N . SER A 1 361 ? -10.197 12.512 50.589 1.00 98.06 361 SER A N 1
ATOM 2726 C CA . SER A 1 361 ? -11.047 12.075 51.701 1.00 98.06 361 SER A CA 1
ATOM 2727 C C . SER A 1 361 ? -10.310 11.153 52.673 1.00 98.06 361 SER A C 1
ATOM 2729 O O . SER A 1 361 ? -10.598 11.210 53.870 1.00 98.06 361 SER A O 1
ATOM 2731 N N . ILE A 1 362 ? -9.413 10.298 52.175 1.00 97.75 362 ILE A N 1
ATOM 2732 C CA . ILE A 1 362 ? -8.576 9.417 52.996 1.00 97.75 362 ILE A CA 1
ATOM 2733 C C . ILE A 1 362 ? -7.621 10.270 53.829 1.00 97.75 362 ILE A C 1
ATOM 2735 O O . ILE A 1 362 ? -7.655 10.167 55.051 1.00 97.75 362 ILE A O 1
ATOM 2739 N N . GLU A 1 363 ? -6.899 11.198 53.200 1.00 98.00 363 GLU A N 1
ATOM 2740 C CA . GLU A 1 363 ? -5.965 12.102 53.884 1.00 98.00 363 GLU A CA 1
ATOM 2741 C C . GLU A 1 363 ? -6.663 12.905 54.999 1.00 98.00 363 GLU A C 1
ATOM 2743 O O . GLU A 1 363 ? -6.226 12.932 56.150 1.00 98.00 363 GLU A O 1
ATOM 2748 N N . THR A 1 364 ? -7.842 13.469 54.711 1.00 97.88 364 THR A N 1
ATOM 2749 C CA . THR A 1 364 ? -8.633 14.195 55.721 1.00 97.88 364 THR A CA 1
ATOM 2750 C C . THR A 1 364 ? -9.090 13.286 56.873 1.00 97.88 364 THR A C 1
ATOM 2752 O O . THR A 1 364 ? -9.201 13.724 58.024 1.00 97.88 364 THR A O 1
ATOM 2755 N N . ALA A 1 365 ? -9.426 12.025 56.586 1.00 97.38 365 ALA A N 1
ATOM 2756 C CA . ALA A 1 365 ? -9.839 11.066 57.606 1.00 97.38 365 ALA A CA 1
ATOM 2757 C C . ALA A 1 365 ? -8.660 10.635 58.492 1.00 97.38 365 ALA A C 1
ATOM 2759 O O . ALA A 1 365 ? -8.835 10.537 59.710 1.00 97.38 365 ALA A O 1
ATOM 2760 N N . GLU A 1 366 ? -7.481 10.445 57.902 1.00 97.12 366 GLU A N 1
ATOM 2761 C CA . GLU A 1 366 ? -6.225 10.154 58.598 1.00 97.12 366 GLU A CA 1
ATOM 2762 C C . GLU A 1 366 ? -5.849 11.303 59.541 1.00 97.12 366 GLU A C 1
ATOM 2764 O O . GLU A 1 366 ? -5.720 11.073 60.743 1.00 97.12 366 GLU A O 1
ATOM 2769 N N . GLU A 1 367 ? -5.865 12.560 59.076 1.00 97.44 367 GLU A N 1
ATOM 2770 C CA . GLU A 1 367 ? -5.613 13.720 59.947 1.00 97.44 367 GLU A CA 1
ATOM 2771 C C . GLU A 1 367 ? -6.570 13.785 61.151 1.00 97.44 367 GLU A C 1
ATOM 2773 O O . GLU A 1 367 ? -6.208 14.197 62.258 1.00 97.44 367 GLU A O 1
ATOM 2778 N N . ARG A 1 368 ? -7.845 13.428 60.948 1.00 96.69 368 ARG A N 1
ATOM 2779 C CA . ARG A 1 368 ? -8.840 13.407 62.030 1.00 96.69 368 ARG A CA 1
ATOM 2780 C C . ARG A 1 368 ? -8.567 12.290 63.031 1.00 96.69 368 ARG A C 1
ATOM 2782 O O . ARG A 1 368 ? -8.815 12.493 64.224 1.00 96.69 368 ARG A O 1
ATOM 2789 N N . LEU A 1 369 ? -8.117 11.128 62.562 1.00 97.06 369 LEU A N 1
ATOM 2790 C CA . LEU A 1 369 ? -7.710 10.020 63.423 1.00 97.06 369 LEU A CA 1
ATOM 2791 C C . LEU A 1 369 ? -6.480 10.411 64.243 1.00 97.06 369 LEU A C 1
ATOM 2793 O O . LEU A 1 369 ? -6.517 10.256 65.465 1.00 97.06 369 LEU A O 1
ATOM 2797 N N . ASP A 1 370 ? -5.473 11.018 63.620 1.00 96.88 370 ASP A N 1
ATOM 2798 C CA . ASP A 1 370 ? -4.246 11.460 64.288 1.00 96.88 370 ASP A CA 1
ATOM 2799 C C . ASP A 1 370 ? -4.534 12.483 65.388 1.00 96.88 370 ASP A C 1
ATOM 2801 O O . ASP A 1 370 ? -4.172 12.271 66.548 1.00 96.88 370 ASP A O 1
ATOM 2805 N N . ARG A 1 371 ? -5.318 13.530 65.091 1.00 96.31 371 ARG A N 1
ATOM 2806 C CA . ARG A 1 371 ? -5.746 14.514 66.107 1.00 96.31 371 ARG A CA 1
ATOM 2807 C C . ARG A 1 371 ? -6.490 13.859 67.272 1.00 96.31 371 ARG A C 1
ATOM 2809 O O . ARG A 1 371 ? -6.356 14.279 68.422 1.00 96.31 371 ARG A O 1
ATOM 2816 N N . ARG A 1 372 ? -7.305 12.833 67.005 1.00 96.25 372 ARG A N 1
ATOM 2817 C CA . ARG A 1 372 ? -8.019 12.098 68.059 1.00 96.25 372 ARG A CA 1
ATOM 2818 C C . ARG A 1 372 ? -7.051 11.295 68.927 1.00 96.25 372 ARG A C 1
ATOM 2820 O O . ARG A 1 372 ? -7.216 11.310 70.148 1.00 96.25 372 ARG A O 1
ATOM 2827 N N . TYR A 1 373 ? -6.062 10.631 68.331 1.00 94.56 373 TYR A N 1
ATOM 2828 C CA . TYR A 1 373 ? -5.015 9.922 69.068 1.00 94.56 373 TYR A CA 1
ATOM 2829 C C . TYR A 1 373 ? -4.173 10.873 69.920 1.00 94.56 373 TYR A C 1
ATOM 2831 O O . TYR A 1 373 ? -3.947 10.580 71.093 1.00 94.56 373 TYR A O 1
ATOM 2839 N N . GLU A 1 374 ? -3.792 12.039 69.396 1.00 95.50 374 GLU A N 1
ATOM 2840 C CA . GLU A 1 374 ? -3.076 13.071 70.156 1.00 95.50 374 GLU A CA 1
ATOM 2841 C C . GLU A 1 374 ? -3.885 13.564 71.361 1.00 95.50 374 GLU A C 1
ATOM 2843 O O . GLU A 1 374 ? -3.369 13.637 72.479 1.00 95.50 374 GLU A O 1
ATOM 2848 N N . LEU A 1 375 ? -5.175 13.860 71.168 1.00 95.44 375 LEU A N 1
ATOM 2849 C CA . LEU A 1 375 ? -6.063 14.271 72.257 1.00 95.44 375 LEU A CA 1
ATOM 2850 C C . LEU A 1 375 ? -6.207 13.177 73.318 1.00 95.44 375 LEU A C 1
ATOM 2852 O O . LEU A 1 375 ? -6.152 13.473 74.513 1.00 95.44 375 LEU A O 1
ATOM 2856 N N . MET A 1 376 ? -6.370 11.919 72.905 1.00 95.44 376 MET A N 1
ATOM 2857 C CA . MET A 1 376 ? -6.413 10.785 73.830 1.00 95.44 376 MET A CA 1
ATOM 2858 C C . MET A 1 376 ? -5.094 10.638 74.590 1.00 95.44 376 MET A C 1
ATOM 2860 O O . MET A 1 376 ? -5.120 10.492 75.809 1.00 95.44 376 MET A O 1
ATOM 2864 N N . ALA A 1 377 ? -3.946 10.750 73.919 1.00 94.75 377 ALA A N 1
ATOM 2865 C CA . ALA A 1 377 ? -2.634 10.700 74.560 1.00 94.75 377 ALA A CA 1
ATOM 2866 C C . ALA A 1 377 ? -2.478 11.809 75.614 1.00 94.75 377 ALA A C 1
ATOM 2868 O O . ALA A 1 377 ? -2.062 11.541 76.741 1.00 94.75 377 ALA A O 1
ATOM 2869 N N . GLN A 1 378 ? -2.898 13.041 75.306 1.00 94.69 378 GLN A N 1
ATOM 2870 C CA . GLN A 1 378 ? -2.912 14.138 76.280 1.00 94.69 378 GLN A CA 1
ATOM 2871 C C . GLN A 1 378 ? -3.844 13.861 77.468 1.00 94.69 378 GLN A C 1
ATOM 2873 O O . GLN A 1 378 ? -3.510 14.206 78.603 1.00 94.69 378 GLN A O 1
ATOM 2878 N N . GLN A 1 379 ? -5.010 13.250 77.237 1.00 91.56 379 GLN A N 1
ATOM 2879 C CA . GLN A 1 379 ? -5.924 12.849 78.309 1.00 91.56 379 GLN A CA 1
ATOM 2880 C C . GLN A 1 379 ? -5.315 11.765 79.203 1.00 91.56 379 GLN A C 1
ATOM 2882 O O . GLN A 1 379 ? -5.430 11.881 80.421 1.00 91.56 379 GLN A O 1
ATOM 2887 N N . PHE A 1 380 ? -4.623 10.773 78.634 1.00 93.31 380 PHE A N 1
ATOM 2888 C CA . PHE A 1 380 ? -3.905 9.750 79.399 1.00 93.31 380 PHE A CA 1
ATOM 2889 C C . PHE A 1 380 ? -2.792 10.356 80.254 1.00 93.31 380 PHE A C 1
ATOM 2891 O O . PHE A 1 380 ? -2.757 10.108 81.453 1.00 93.31 380 PHE A O 1
ATOM 2898 N N . VAL A 1 381 ? -1.969 11.249 79.696 1.00 94.19 381 VAL A N 1
ATOM 2899 C CA . VAL A 1 381 ? -0.925 11.949 80.468 1.00 94.19 381 VAL A CA 1
ATOM 2900 C C . VAL A 1 381 ? -1.527 12.771 81.617 1.00 94.19 381 VAL A C 1
ATOM 2902 O O . VAL A 1 381 ? -0.993 12.788 82.726 1.00 94.19 381 VAL A O 1
ATOM 2905 N N . ARG A 1 382 ? -2.664 13.446 81.389 1.00 93.44 382 ARG A N 1
ATOM 2906 C CA . ARG A 1 382 ? -3.381 14.180 82.448 1.00 93.44 382 ARG A CA 1
ATOM 2907 C C . ARG A 1 382 ? -3.960 13.247 83.507 1.00 93.44 382 ARG A C 1
ATOM 2909 O O . ARG A 1 382 ? -3.917 13.589 84.687 1.00 93.44 382 ARG A O 1
ATOM 2916 N N . LEU A 1 383 ? -4.504 12.103 83.100 1.00 92.75 383 LEU A N 1
ATOM 2917 C CA . LEU A 1 383 ? -5.017 11.086 84.010 1.00 92.75 383 LEU A CA 1
ATOM 2918 C C . LEU A 1 383 ? -3.885 10.509 84.868 1.00 92.75 383 LEU A C 1
ATOM 2920 O O . LEU A 1 383 ? -4.051 10.424 86.079 1.00 92.75 383 LEU A O 1
ATOM 2924 N N . ASP A 1 384 ? -2.724 10.217 84.283 1.00 91.25 384 ASP A N 1
ATOM 2925 C CA . ASP A 1 384 ? -1.536 9.753 85.005 1.00 91.25 384 ASP A CA 1
ATOM 2926 C C . ASP A 1 384 ? -1.051 10.791 86.024 1.00 91.25 384 ASP A C 1
ATOM 2928 O O . ASP A 1 384 ? -0.776 10.458 87.179 1.00 91.25 384 ASP A O 1
ATOM 2932 N N . ALA A 1 385 ? -1.016 12.073 85.647 1.00 89.69 385 ALA A N 1
ATOM 2933 C CA . ALA A 1 385 ? -0.685 13.162 86.567 1.00 89.69 385 ALA A CA 1
ATOM 2934 C C . ALA A 1 385 ? -1.721 13.309 87.700 1.00 89.69 385 ALA A C 1
ATOM 2936 O O . ALA A 1 385 ? -1.363 13.552 88.860 1.00 89.69 385 ALA A O 1
ATOM 2937 N N . PHE A 1 386 ? -3.009 13.138 87.388 1.00 92.00 386 PHE A N 1
ATOM 2938 C CA . PHE A 1 386 ? -4.091 13.162 88.369 1.00 92.00 386 PHE A CA 1
ATOM 2939 C C . PHE A 1 386 ? -3.994 11.981 89.342 1.00 92.00 386 PHE A C 1
ATOM 2941 O O . PHE A 1 386 ? -4.034 12.195 90.551 1.00 92.00 386 PHE A O 1
ATOM 2948 N N . ILE A 1 387 ? -3.772 10.761 88.842 1.00 90.56 387 ILE A N 1
ATOM 2949 C CA . ILE A 1 387 ? -3.523 9.561 89.653 1.00 90.56 387 ILE A CA 1
ATOM 2950 C C . ILE A 1 387 ? -2.285 9.765 90.532 1.00 90.56 387 ILE A C 1
ATOM 2952 O O . ILE A 1 387 ? -2.333 9.481 91.726 1.00 90.56 387 ILE A O 1
ATOM 2956 N N . GLY A 1 388 ? -1.197 10.320 89.990 1.00 92.00 388 GLY A N 1
ATOM 2957 C CA . GLY A 1 388 ? -0.001 10.669 90.761 1.00 92.00 388 GLY A CA 1
ATOM 2958 C C . GLY A 1 388 ? -0.298 11.640 91.909 1.00 92.00 388 GLY A C 1
ATOM 2959 O O . GLY A 1 388 ? 0.159 11.435 93.034 1.00 92.00 388 GLY A O 1
ATOM 2960 N N . THR A 1 389 ? -1.134 12.649 91.655 1.00 88.75 389 THR A N 1
ATOM 2961 C CA . THR A 1 389 ? -1.597 13.605 92.675 1.00 88.75 389 THR A CA 1
ATOM 2962 C C . THR A 1 389 ? -2.479 12.929 93.724 1.00 88.75 389 THR A C 1
ATOM 2964 O O . THR A 1 389 ? -2.273 13.145 94.916 1.00 88.75 389 THR A O 1
ATOM 2967 N N . MET A 1 390 ? -3.428 12.082 93.314 1.00 88.94 390 MET A N 1
ATOM 2968 C CA . MET A 1 390 ? -4.274 11.323 94.240 1.00 88.94 390 MET A CA 1
ATOM 2969 C C . MET A 1 390 ? -3.450 10.366 95.104 1.00 88.94 390 MET A C 1
ATOM 2971 O O . MET A 1 390 ? -3.688 10.278 96.303 1.00 88.94 390 MET A O 1
ATOM 2975 N N . ASN A 1 391 ? -2.439 9.705 94.536 1.00 88.56 391 ASN A N 1
ATOM 2976 C CA . ASN A 1 391 ? -1.510 8.862 95.287 1.00 88.56 391 ASN A CA 1
ATOM 2977 C C . ASN A 1 391 ? -0.707 9.685 96.303 1.00 88.56 391 ASN A C 1
ATOM 2979 O O . ASN A 1 391 ? -0.577 9.277 97.454 1.00 88.56 391 ASN A O 1
ATOM 2983 N N . ALA A 1 392 ? -0.219 10.870 95.923 1.00 88.88 392 ALA A N 1
ATOM 2984 C CA . ALA A 1 392 ? 0.457 11.777 96.850 1.00 88.88 392 ALA A CA 1
ATOM 2985 C C . ALA A 1 392 ? -0.474 12.264 97.977 1.00 88.88 392 ALA A C 1
ATOM 2987 O O . ALA A 1 392 ? -0.065 12.302 99.136 1.00 88.88 392 ALA A O 1
ATOM 2988 N N . GLN A 1 393 ? -1.735 12.583 97.664 1.00 89.12 393 GLN A N 1
ATOM 2989 C CA . GLN A 1 393 ? -2.755 12.942 98.656 1.00 89.12 393 GLN A CA 1
ATOM 2990 C C . GLN A 1 393 ? -3.092 11.770 99.582 1.00 89.12 393 GLN A C 1
ATOM 2992 O O . GLN A 1 393 ? -3.171 11.964 100.793 1.00 89.12 393 GLN A O 1
ATOM 2997 N N . SER A 1 394 ? -3.241 10.559 99.040 1.00 87.00 394 SER A N 1
ATOM 2998 C CA . SER A 1 394 ? -3.444 9.340 99.824 1.00 87.00 394 SER A CA 1
ATOM 2999 C C . SER A 1 394 ? -2.275 9.126 100.778 1.00 87.00 394 SER A C 1
ATOM 3001 O O . SER A 1 394 ? -2.493 8.964 101.972 1.00 87.00 394 SER A O 1
ATOM 3003 N N . ASN A 1 395 ? -1.036 9.220 100.288 1.00 86.75 395 ASN A N 1
ATOM 3004 C CA . ASN A 1 395 ? 0.164 9.093 101.115 1.00 86.75 395 ASN A CA 1
ATOM 3005 C C . ASN A 1 395 ? 0.239 10.173 102.205 1.00 86.75 395 ASN A C 1
ATOM 3007 O O . ASN A 1 395 ? 0.644 9.874 103.328 1.00 86.75 395 ASN A O 1
ATOM 3011 N N . TYR A 1 396 ? -0.163 11.413 101.910 1.00 87.62 396 TYR A N 1
ATOM 3012 C CA . TYR A 1 396 ? -0.241 12.490 102.901 1.00 87.62 396 TYR A CA 1
ATOM 3013 C C . TYR A 1 396 ? -1.291 12.201 103.981 1.00 87.62 396 TYR A C 1
ATOM 3015 O O . TYR A 1 396 ? -0.991 12.327 105.167 1.00 87.62 396 TYR A O 1
ATOM 3023 N N . LEU A 1 397 ? -2.494 11.763 103.594 1.00 84.50 397 LEU A N 1
ATOM 3024 C CA . LEU A 1 397 ? -3.546 11.369 104.534 1.00 84.50 397 LEU A CA 1
ATOM 3025 C C . LEU A 1 397 ? -3.109 10.179 105.393 1.00 84.50 397 LEU A C 1
ATOM 3027 O O . LEU A 1 397 ? -3.287 10.223 106.606 1.00 84.50 397 LEU A O 1
ATOM 3031 N N . THR A 1 398 ? -2.482 9.160 104.799 1.00 85.56 398 THR A N 1
ATOM 3032 C CA . THR A 1 398 ? -1.892 8.032 105.531 1.00 85.56 398 THR A CA 1
ATOM 3033 C C . THR A 1 398 ? -0.834 8.517 106.520 1.00 85.56 398 THR A C 1
ATOM 3035 O O . THR A 1 398 ? -0.932 8.209 107.702 1.00 85.56 398 THR A O 1
ATOM 3038 N N . SER A 1 399 ? 0.103 9.366 106.087 1.00 84.38 399 SER A N 1
ATOM 3039 C CA . SER A 1 399 ? 1.143 9.930 106.963 1.00 84.38 399 SER A CA 1
ATOM 3040 C C . SER A 1 399 ? 0.554 10.753 108.113 1.00 84.38 399 SER A C 1
ATOM 3042 O O . SER A 1 399 ? 1.062 10.722 109.231 1.00 84.38 399 SER A O 1
ATOM 3044 N N . MET A 1 400 ? -0.530 11.488 107.859 1.00 82.75 400 MET A N 1
ATOM 3045 C CA . MET A 1 400 ? -1.235 12.271 108.872 1.00 82.75 400 MET A CA 1
ATOM 3046 C C . MET A 1 400 ? -1.981 11.373 109.864 1.00 82.75 400 MET A C 1
ATOM 3048 O O . MET A 1 400 ? -1.917 11.624 111.065 1.00 82.75 400 MET A O 1
ATOM 3052 N N . ILE A 1 401 ? -2.634 10.305 109.396 1.00 81.88 401 ILE A N 1
ATOM 3053 C CA . ILE A 1 401 ? -3.266 9.286 110.250 1.00 81.88 401 ILE A CA 1
ATOM 3054 C C . ILE A 1 401 ? -2.213 8.588 111.120 1.00 81.88 401 ILE A C 1
ATOM 3056 O O . ILE A 1 401 ? -2.411 8.458 112.328 1.00 81.88 401 ILE A O 1
ATOM 3060 N N . ASP A 1 402 ? -1.072 8.208 110.547 1.00 81.94 402 ASP A N 1
ATOM 3061 C CA . ASP A 1 402 ? 0.039 7.594 111.279 1.00 81.94 402 ASP A CA 1
ATOM 3062 C C . ASP A 1 402 ? 0.626 8.558 112.326 1.00 81.94 402 ASP A C 1
ATOM 3064 O O . ASP A 1 402 ? 0.892 8.169 113.468 1.00 81.94 402 ASP A O 1
ATOM 3068 N N . ALA A 1 403 ? 0.752 9.847 111.996 1.00 79.12 403 ALA A N 1
ATOM 3069 C CA . ALA A 1 403 ? 1.150 10.886 112.947 1.00 79.12 403 ALA A CA 1
ATOM 3070 C C . ALA A 1 403 ? 0.119 11.073 114.083 1.00 79.12 403 ALA A C 1
ATOM 3072 O O . ALA A 1 403 ? 0.496 11.198 115.249 1.00 79.12 403 ALA A O 1
ATOM 3073 N N . PHE A 1 404 ? -1.186 11.035 113.795 1.00 76.12 404 PHE A N 1
ATOM 3074 C CA . PHE A 1 404 ? -2.228 11.073 114.830 1.00 76.12 404 PHE A CA 1
ATOM 3075 C C . PHE A 1 404 ? -2.196 9.834 115.735 1.00 76.12 404 PHE A C 1
ATOM 3077 O O . PHE A 1 404 ? -2.292 9.968 116.956 1.00 76.12 404 PHE A O 1
ATOM 3084 N N . ASN A 1 405 ? -2.002 8.644 115.163 1.00 74.12 405 ASN A N 1
ATOM 3085 C CA . ASN A 1 405 ? -1.927 7.389 115.913 1.00 74.12 405 ASN A CA 1
ATOM 3086 C C . ASN A 1 405 ? -0.691 7.328 116.822 1.00 74.12 405 ASN A C 1
ATOM 3088 O O . ASN A 1 405 ? -0.780 6.863 117.957 1.00 74.12 405 ASN A O 1
ATOM 3092 N N . THR A 1 406 ? 0.451 7.849 116.370 1.00 66.69 406 THR A N 1
ATOM 3093 C CA . THR A 1 406 ? 1.668 7.950 117.196 1.00 66.69 406 THR A CA 1
ATOM 3094 C C . THR A 1 406 ? 1.565 9.021 118.288 1.00 66.69 406 THR A C 1
ATOM 3096 O O . THR A 1 406 ? 2.179 8.874 119.344 1.00 66.69 406 THR A O 1
ATOM 3099 N N . THR A 1 407 ? 0.746 10.060 118.093 1.00 60.53 407 THR A N 1
ATOM 3100 C CA . THR A 1 407 ? 0.502 11.104 119.106 1.00 60.53 407 THR A CA 1
ATOM 3101 C C . THR A 1 407 ? -0.482 10.651 120.195 1.00 60.53 407 THR A C 1
ATOM 3103 O O . THR A 1 407 ? -0.386 11.129 121.318 1.00 60.53 407 THR A O 1
ATOM 3106 N N . GLN A 1 408 ? -1.379 9.693 119.917 1.00 56.28 408 GLN A N 1
ATOM 3107 C CA . GLN A 1 408 ? -2.246 9.070 120.937 1.00 56.28 408 GLN A CA 1
ATOM 3108 C C . GLN A 1 408 ? -1.553 7.978 121.782 1.00 56.28 408 GLN A C 1
ATOM 3110 O O . GLN A 1 408 ? -2.147 7.487 122.739 1.00 56.28 408 GLN A O 1
ATOM 3115 N N . GLN A 1 409 ? -0.316 7.585 121.452 1.00 52.12 409 GLN A N 1
ATOM 3116 C CA . GLN A 1 409 ? 0.473 6.602 122.217 1.00 52.12 409 GLN A CA 1
ATOM 3117 C C . GLN A 1 409 ? 1.511 7.226 123.176 1.00 52.12 409 GLN A C 1
ATOM 3119 O O . GLN A 1 409 ? 2.349 6.510 123.726 1.00 52.12 409 GLN A O 1
ATOM 3124 N N . LYS A 1 410 ? 1.451 8.540 123.414 1.00 43.50 410 LYS A N 1
ATOM 3125 C CA . LYS A 1 410 ? 2.140 9.227 124.518 1.00 43.50 410 LYS A CA 1
ATOM 3126 C C . LYS A 1 410 ? 1.112 9.851 125.443 1.00 43.50 410 LYS A C 1
ATOM 3128 O O . LYS A 1 410 ? 1.389 9.858 126.662 1.00 43.50 410 LYS A O 1
#

Radius of gyration: 51.37 Å; chains: 1; bounding box: 100×73×165 Å

pLDDT: mean 84.23, std 12.46, range [35.25, 98.12]